Protein AF-A0A1V2LXK8-F1 (afdb_monomer)

pLDDT: mean 84.29, std 15.1, range [33.78, 98.31]

Structure (mmCIF, N/CA/C/O backbone):
data_AF-A0A1V2LXK8-F1
#
_entry.id   AF-A0A1V2LXK8-F1
#
loop_
_atom_site.group_PDB
_atom_site.id
_atom_site.type_symbol
_atom_site.label_atom_id
_atom_site.label_alt_id
_atom_site.label_comp_id
_atom_site.label_asym_id
_atom_site.label_entity_id
_atom_site.label_seq_id
_atom_site.pdbx_PDB_ins_code
_atom_site.Cartn_x
_atom_site.Cartn_y
_atom_site.Cartn_z
_atom_site.occupancy
_atom_site.B_iso_or_equiv
_atom_site.auth_seq_id
_atom_site.auth_comp_id
_atom_site.auth_asym_id
_atom_site.auth_atom_id
_atom_site.pdbx_PDB_model_num
ATOM 1 N N . MET A 1 1 ? -55.892 -42.276 135.816 1.00 33.78 1 MET A N 1
ATOM 2 C CA . MET A 1 1 ? -55.259 -43.609 135.940 1.00 33.78 1 MET A CA 1
ATOM 3 C C . MET A 1 1 ? -56.142 -44.616 135.208 1.00 33.78 1 MET A C 1
ATOM 5 O O . MET A 1 1 ? -57.312 -44.634 135.535 1.00 33.78 1 MET A O 1
ATOM 9 N N . LYS A 1 2 ? -55.588 -45.414 134.275 1.00 36.41 2 LYS A N 1
ATOM 10 C CA . LYS A 1 2 ? -56.058 -46.764 133.861 1.00 36.41 2 LYS A CA 1
ATOM 11 C C . LYS A 1 2 ? -57.510 -46.917 133.323 1.00 36.41 2 LYS A C 1
ATOM 13 O O . LYS A 1 2 ? -58.471 -46.614 134.001 1.00 36.41 2 LYS A O 1
ATOM 18 N N . LEU A 1 3 ? -57.690 -47.341 132.066 1.00 37.69 3 LEU A N 1
ATOM 19 C CA . LEU A 1 3 ? -57.869 -48.735 131.579 1.00 37.69 3 LEU A CA 1
ATOM 20 C C . LEU A 1 3 ? -59.341 -49.125 131.296 1.00 37.69 3 LEU A C 1
ATOM 22 O O . LEU A 1 3 ? -60.118 -49.334 132.215 1.00 37.69 3 LEU A O 1
ATOM 26 N N . LEU A 1 4 ? -59.633 -49.317 130.000 1.00 49.50 4 LEU A N 1
ATOM 27 C CA . LEU A 1 4 ? -60.179 -50.527 129.342 1.00 49.50 4 LEU A CA 1
ATOM 28 C C . LEU A 1 4 ? -61.147 -51.460 130.108 1.00 49.50 4 LEU A C 1
ATOM 30 O O . LEU A 1 4 ? -60.755 -52.023 131.129 1.00 49.50 4 LEU A O 1
ATOM 34 N N . LYS A 1 5 ? -62.247 -51.876 129.433 1.00 42.81 5 LYS A N 1
ATOM 35 C CA . LYS A 1 5 ? -62.458 -53.267 128.919 1.00 42.81 5 LYS A CA 1
ATOM 36 C C . LYS A 1 5 ? -63.850 -53.535 128.273 1.00 42.81 5 LYS A C 1
ATOM 38 O O . LYS A 1 5 ? -64.847 -53.390 128.958 1.00 42.81 5 LYS A O 1
ATOM 43 N N . LYS A 1 6 ? -63.810 -54.115 127.044 1.00 48.28 6 LYS A N 1
ATOM 44 C CA . LYS A 1 6 ? -64.548 -55.302 126.477 1.00 48.28 6 LYS A CA 1
ATOM 45 C C . LYS A 1 6 ? -66.098 -55.228 126.360 1.00 48.28 6 LYS A C 1
ATOM 47 O O . LYS A 1 6 ? -66.720 -54.815 127.316 1.00 48.28 6 LYS A O 1
ATOM 52 N N . LYS A 1 7 ? -66.836 -55.713 125.334 1.00 50.22 7 LYS A N 1
ATOM 53 C CA . LYS A 1 7 ? -66.723 -56.634 124.146 1.00 50.22 7 LYS A CA 1
ATOM 54 C C . LYS A 1 7 ? -68.177 -56.729 123.511 1.00 50.22 7 LYS A C 1
ATOM 56 O O . LYS A 1 7 ? -69.057 -56.159 124.149 1.00 50.22 7 LYS A O 1
ATOM 61 N N . PRO A 1 8 ? -68.561 -57.585 122.514 1.00 55.41 8 PRO A N 1
ATOM 62 C CA . PRO A 1 8 ? -67.962 -58.057 121.230 1.00 55.41 8 PRO A CA 1
ATOM 63 C C . PRO A 1 8 ? -68.966 -58.311 120.026 1.00 55.41 8 PRO A C 1
ATOM 65 O O . PRO A 1 8 ? -70.171 -58.281 120.226 1.00 55.41 8 PRO A O 1
ATOM 68 N N . PHE A 1 9 ? -68.424 -58.752 118.857 1.00 40.88 9 PHE A N 1
ATOM 69 C CA . PHE A 1 9 ? -68.913 -59.829 117.919 1.00 40.88 9 PHE A CA 1
ATOM 70 C C . PHE A 1 9 ? -70.102 -59.554 116.928 1.00 40.88 9 PHE A C 1
ATOM 72 O O . PHE A 1 9 ? -71.074 -58.962 117.358 1.00 40.88 9 PHE A O 1
ATOM 79 N N . LEU A 1 10 ? -70.231 -60.033 115.662 1.00 41.97 10 LEU A N 1
ATOM 80 C CA . LEU A 1 10 ? -69.378 -60.652 114.610 1.00 41.97 10 LEU A CA 1
ATOM 81 C C . LEU A 1 10 ? -70.194 -60.979 113.313 1.00 41.97 10 LEU A C 1
ATOM 83 O O . LEU A 1 10 ? -71.374 -61.280 113.426 1.00 41.97 10 LEU A O 1
ATOM 87 N N . LEU A 1 11 ? -69.504 -61.014 112.152 1.00 37.72 11 LEU A N 1
ATOM 88 C CA . LEU A 1 11 ? -69.601 -61.896 110.948 1.00 37.72 11 LEU A CA 1
ATOM 89 C C . LEU A 1 11 ? -70.930 -62.262 110.233 1.00 37.72 11 LEU A C 1
ATOM 91 O O . LEU A 1 11 ? -71.874 -62.743 110.845 1.00 37.72 11 LEU A O 1
ATOM 95 N N . GLY A 1 12 ? -70.847 -62.337 108.891 1.00 38.25 12 GLY A N 1
ATOM 96 C CA . GLY A 1 12 ? -71.488 -63.411 108.103 1.00 38.25 12 GLY A CA 1
ATOM 97 C C . GLY A 1 12 ? -71.836 -63.070 106.648 1.00 38.25 12 GLY A C 1
ATOM 98 O O . GLY A 1 12 ? -72.397 -62.021 106.395 1.00 38.25 12 GLY A O 1
ATOM 99 N N . ILE A 1 13 ? -71.514 -63.957 105.700 1.00 43.84 13 ILE A N 1
ATOM 100 C CA . ILE A 1 13 ? -71.481 -63.780 104.230 1.00 43.84 13 ILE A CA 1
ATOM 101 C C . ILE A 1 13 ? -72.508 -64.694 103.524 1.00 43.84 13 ILE A C 1
ATOM 103 O O . ILE A 1 13 ? -72.708 -65.817 103.979 1.00 43.84 13 ILE A O 1
ATOM 107 N N . GLY A 1 14 ? -72.997 -64.272 102.342 1.00 37.56 14 GLY A N 1
ATOM 108 C CA . GLY A 1 14 ? -73.314 -65.131 101.170 1.00 37.56 14 GLY A CA 1
ATOM 109 C C . GLY A 1 14 ? -74.808 -65.359 100.872 1.00 37.56 14 GLY A C 1
ATOM 110 O O . GLY A 1 14 ? -75.605 -65.364 101.796 1.00 37.56 14 GLY A O 1
ATOM 111 N N . LEU A 1 15 ? -75.300 -65.613 99.648 1.00 41.06 15 LEU A N 1
ATOM 112 C CA . LEU A 1 15 ? -74.835 -65.628 98.240 1.00 41.06 15 LEU A CA 1
ATOM 113 C C . LEU A 1 15 ? -76.075 -66.063 97.380 1.00 41.06 15 LEU A C 1
ATOM 115 O O . LEU A 1 15 ? -76.984 -66.670 97.938 1.00 41.06 15 LEU A O 1
ATOM 119 N N . VAL A 1 16 ? -76.027 -65.890 96.041 1.00 37.28 16 VAL A N 1
ATOM 120 C CA . VAL A 1 16 ? -76.825 -66.547 94.947 1.00 37.28 16 VAL A CA 1
ATOM 121 C C . VAL A 1 16 ? -78.105 -65.788 94.515 1.00 37.28 16 VAL A C 1
ATOM 123 O O . VAL A 1 16 ? -79.017 -65.659 95.318 1.00 37.28 16 VAL A O 1
ATOM 126 N N . ILE A 1 17 ? -78.248 -65.108 93.357 1.00 46.0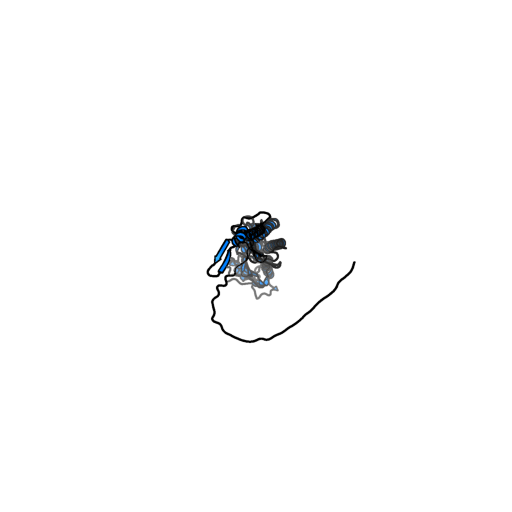6 17 ILE A N 1
ATOM 127 C CA . ILE A 1 17 ? -78.022 -65.310 91.889 1.00 46.06 17 ILE A CA 1
ATOM 128 C C . ILE A 1 17 ? -79.205 -65.971 91.123 1.00 46.06 17 ILE A C 1
ATOM 130 O O . ILE A 1 17 ? -79.563 -67.104 91.418 1.00 46.06 17 ILE A O 1
ATOM 134 N N . ALA A 1 18 ? -79.639 -65.266 90.049 1.00 41.69 18 ALA A N 1
ATOM 135 C CA . ALA A 1 18 ? -80.282 -65.685 88.771 1.00 41.69 18 ALA A CA 1
ATOM 136 C C . ALA A 1 18 ? -81.833 -65.719 88.644 1.00 41.69 18 ALA A C 1
ATOM 138 O O . ALA A 1 18 ? -82.493 -66.167 89.566 1.00 41.69 18 ALA A O 1
ATOM 139 N N . ILE A 1 19 ? -82.520 -65.349 87.535 1.00 45.06 19 ILE A N 1
ATOM 140 C CA . ILE A 1 19 ? -82.207 -64.832 86.170 1.00 45.06 19 ILE A CA 1
ATOM 141 C C . ILE A 1 19 ? -83.557 -64.419 85.477 1.00 45.06 19 ILE A C 1
ATOM 143 O O . ILE A 1 19 ? -84.523 -65.161 85.596 1.00 45.06 19 ILE A O 1
ATOM 147 N N . THR A 1 20 ? -83.585 -63.271 84.761 1.00 38.84 20 THR A N 1
ATOM 148 C CA . THR A 1 20 ? -84.369 -62.851 83.539 1.00 38.84 20 THR A CA 1
ATOM 149 C C . THR A 1 20 ? -85.913 -62.985 83.444 1.00 38.84 20 THR A C 1
ATOM 151 O O . THR A 1 20 ? -86.471 -63.980 83.868 1.00 38.84 20 THR A O 1
ATOM 154 N N . GLY A 1 21 ? -86.685 -62.103 82.780 1.00 39.91 21 GLY A N 1
ATOM 155 C CA . GLY A 1 21 ? -86.363 -60.960 81.914 1.00 39.91 21 GLY A CA 1
ATOM 156 C C . GLY A 1 21 ? -87.597 -60.279 81.263 1.00 39.91 21 GLY A C 1
ATOM 157 O O . GLY A 1 21 ? -88.704 -60.802 81.328 1.00 39.91 21 GLY A O 1
ATOM 158 N N . LEU A 1 22 ? -87.303 -59.133 80.616 1.00 36.16 22 LEU A N 1
ATOM 159 C CA . LEU A 1 22 ? -87.999 -58.385 79.536 1.00 36.16 22 LEU A CA 1
ATOM 160 C C . LEU A 1 22 ? -89.387 -57.778 79.854 1.00 36.16 22 LEU A C 1
ATOM 162 O O . LEU A 1 22 ? -90.375 -58.489 79.939 1.00 36.16 22 LEU A O 1
ATOM 166 N N . GLN A 1 23 ? -89.530 -56.485 80.180 1.00 36.59 23 GLN A N 1
ATOM 167 C CA . GLN A 1 23 ? -89.249 -55.218 79.460 1.00 36.59 23 GLN A CA 1
ATOM 168 C C . GLN A 1 23 ? -90.245 -54.851 78.345 1.00 36.59 23 GLN A C 1
ATOM 170 O O . GLN A 1 23 ? -90.203 -55.393 77.245 1.00 36.59 23 GLN A O 1
ATOM 175 N N . SER A 1 24 ? -91.041 -53.815 78.620 1.00 40.69 24 SER A N 1
ATOM 176 C CA . SER A 1 24 ? -91.508 -52.824 77.646 1.00 40.69 24 SER A CA 1
ATOM 177 C C . SER A 1 24 ? -90.760 -51.501 77.915 1.00 40.69 24 SER A C 1
ATOM 179 O O . SER A 1 24 ? -90.602 -51.129 79.081 1.00 40.69 24 SER A O 1
ATOM 181 N N . PRO A 1 25 ? -90.247 -50.801 76.885 1.00 45.88 25 PRO A N 1
ATOM 182 C CA . PRO A 1 25 ? -89.481 -49.574 77.071 1.00 45.88 25 PRO A CA 1
ATOM 183 C C . PRO A 1 25 ? -90.425 -48.396 77.331 1.00 45.88 25 PRO A C 1
ATOM 185 O O . PRO A 1 25 ? -91.231 -48.028 76.479 1.00 45.88 25 PRO A O 1
ATOM 188 N N . ALA A 1 26 ? -90.301 -47.781 78.504 1.00 42.09 26 ALA A N 1
ATOM 189 C CA . ALA A 1 26 ? -90.721 -46.403 78.695 1.00 42.09 26 ALA A CA 1
ATOM 190 C C . ALA A 1 26 ? -89.562 -45.508 78.243 1.00 42.09 26 ALA A C 1
ATOM 192 O O . ALA A 1 26 ? -88.449 -45.629 78.758 1.00 42.09 26 ALA A O 1
ATOM 193 N N . TYR A 1 27 ? -89.813 -44.623 77.279 1.00 49.28 27 TYR A N 1
ATOM 194 C CA . TYR A 1 27 ? -88.948 -43.473 77.043 1.00 49.28 27 TYR A CA 1
ATOM 195 C C . TYR A 1 27 ? -88.954 -42.637 78.326 1.00 49.28 27 TYR A C 1
ATOM 197 O O . TYR A 1 27 ? -89.964 -42.030 78.673 1.00 49.28 27 TYR A O 1
ATOM 205 N N . ALA A 1 28 ? -87.855 -42.680 79.074 1.00 38.56 28 ALA A N 1
ATOM 206 C CA . ALA A 1 28 ? -87.639 -41.785 80.193 1.00 38.56 28 ALA A CA 1
ATOM 207 C C . ALA A 1 28 ? -87.021 -40.499 79.641 1.00 38.56 28 ALA A C 1
ATOM 209 O O . ALA A 1 28 ? -85.874 -40.514 79.195 1.00 38.56 28 ALA A O 1
ATOM 210 N N . ASP A 1 29 ? -87.771 -39.399 79.685 1.00 47.50 29 ASP A N 1
ATOM 211 C CA . ASP A 1 29 ? -87.178 -38.064 79.705 1.00 47.50 29 ASP A CA 1
ATOM 212 C C . ASP A 1 29 ? -86.224 -38.016 80.902 1.00 47.50 29 ASP A C 1
ATOM 214 O O . ASP A 1 29 ? -86.640 -38.038 82.063 1.00 47.50 29 ASP A O 1
ATOM 218 N N . VAL A 1 30 ? -84.920 -38.022 80.630 1.00 55.69 30 VAL A N 1
ATOM 219 C CA . VAL A 1 30 ? -83.884 -37.986 81.666 1.00 55.69 30 VAL A CA 1
ATOM 220 C C . VAL A 1 30 ? -83.703 -36.535 82.118 1.00 55.69 30 VAL A C 1
ATOM 222 O O . VAL A 1 30 ? -82.660 -35.923 81.908 1.00 55.69 30 VAL A O 1
ATOM 225 N N . 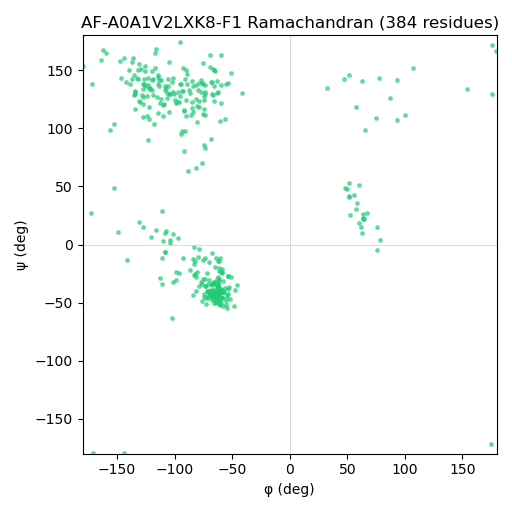ILE A 1 31 ? -84.733 -35.961 82.741 1.00 63.97 31 ILE A N 1
ATOM 226 C CA . ILE A 1 31 ? -84.588 -34.712 83.492 1.00 63.97 31 ILE A CA 1
ATOM 227 C C . ILE A 1 31 ? -83.856 -35.064 84.786 1.00 63.97 31 ILE A C 1
ATOM 229 O O . ILE A 1 31 ? -84.381 -35.773 85.646 1.00 63.97 31 ILE A O 1
ATOM 233 N N . LYS A 1 32 ? -82.616 -34.591 84.919 1.00 73.62 32 LYS A N 1
ATOM 234 C CA . LYS A 1 32 ? -81.855 -34.683 86.167 1.00 73.62 32 LYS A CA 1
ATOM 235 C C . LYS A 1 32 ? -81.973 -33.364 86.910 1.00 73.62 32 LYS A C 1
ATOM 237 O O . LYS A 1 32 ? -81.595 -32.321 86.385 1.00 73.62 32 LYS A O 1
ATOM 242 N N . TYR A 1 33 ? -82.471 -33.426 88.137 1.00 81.06 33 TYR A N 1
ATOM 243 C CA . TYR A 1 33 ? -82.424 -32.295 89.052 1.00 81.06 33 TYR A CA 1
ATOM 244 C C . TYR A 1 33 ? -81.017 -32.169 89.635 1.00 81.06 33 TYR A C 1
ATOM 246 O O . TYR A 1 33 ? -80.365 -33.175 89.925 1.00 81.06 33 TYR A O 1
ATOM 254 N N . VAL A 1 34 ? -80.558 -30.931 89.789 1.00 83.06 34 VAL A N 1
ATOM 255 C CA . VAL A 1 34 ? -79.280 -30.595 90.416 1.00 83.06 34 VAL A CA 1
ATOM 256 C C . VAL A 1 34 ? -79.542 -29.681 91.605 1.00 83.06 34 VAL A C 1
ATOM 258 O O . VAL A 1 34 ? -80.311 -28.727 91.496 1.00 83.06 34 VAL A O 1
ATOM 261 N N . ASP A 1 35 ? -78.900 -29.965 92.736 1.00 86.88 35 ASP A N 1
ATOM 262 C CA . ASP A 1 35 ? -78.881 -29.043 93.870 1.00 86.88 35 ASP A CA 1
ATOM 263 C C . ASP A 1 35 ? -77.926 -27.889 93.545 1.00 86.88 35 ASP A C 1
ATOM 265 O O . ASP A 1 35 ? -76.773 -28.123 93.166 1.00 86.88 35 ASP A O 1
ATOM 269 N N . ALA A 1 36 ? -78.401 -26.650 93.677 1.00 87.94 36 ALA A N 1
ATOM 270 C CA . ALA A 1 36 ? -77.640 -25.440 93.382 1.00 87.94 36 ALA A CA 1
ATOM 271 C C . ALA A 1 36 ? -77.496 -24.571 94.637 1.00 87.94 36 ALA A C 1
ATOM 273 O O . ALA A 1 36 ? -78.479 -24.248 95.304 1.00 87.94 36 ALA A O 1
ATOM 274 N N . TYR A 1 37 ? -76.260 -24.182 94.945 1.00 88.62 37 TYR A N 1
ATOM 275 C CA . TYR A 1 37 ? -75.921 -23.280 96.041 1.00 88.62 37 TYR A CA 1
ATOM 276 C C . TYR A 1 37 ? -75.453 -21.927 95.492 1.00 88.62 37 TYR A C 1
ATOM 278 O O . TYR A 1 37 ? -74.456 -21.861 94.771 1.00 88.62 37 TYR A O 1
ATOM 286 N N . PHE A 1 38 ? -76.167 -20.858 95.848 1.00 90.00 38 PHE A N 1
ATOM 287 C CA . PHE A 1 38 ? -75.858 -19.473 95.479 1.00 90.00 38 PHE A CA 1
ATOM 288 C C . PHE A 1 38 ? -75.191 -18.771 96.668 1.00 90.00 38 PHE A C 1
ATOM 290 O O . PHE A 1 38 ? -75.666 -18.891 97.799 1.00 90.00 38 PHE A O 1
ATOM 297 N N . ASN A 1 39 ? -74.065 -18.089 96.438 1.00 87.75 39 ASN A N 1
ATOM 298 C CA . ASN A 1 39 ? -73.248 -17.504 97.511 1.00 87.75 39 ASN A CA 1
ATOM 299 C C . ASN A 1 39 ? -72.445 -16.272 97.053 1.00 87.75 39 ASN A C 1
ATOM 301 O O . ASN A 1 39 ? -71.236 -16.218 97.278 1.00 87.75 39 ASN A O 1
ATOM 305 N N . ASP A 1 40 ? -73.094 -15.320 96.369 1.00 88.44 40 ASP A N 1
ATOM 306 C CA . ASP A 1 40 ? -72.480 -14.059 95.894 1.00 88.44 40 ASP A CA 1
ATOM 307 C C . ASP A 1 40 ? -71.136 -14.285 95.167 1.00 88.44 40 ASP A C 1
ATOM 309 O O . ASP A 1 40 ? -70.100 -13.681 95.469 1.00 88.44 40 ASP A O 1
ATOM 313 N N . ILE A 1 41 ? -71.131 -15.240 94.232 1.00 91.00 41 ILE A N 1
ATOM 314 C CA . ILE A 1 41 ? -69.925 -15.659 93.516 1.00 91.00 41 ILE A CA 1
ATOM 315 C C . ILE A 1 41 ? -69.558 -14.586 92.488 1.00 91.00 41 ILE A C 1
ATOM 317 O O . ILE A 1 41 ? -70.287 -14.343 91.528 1.00 91.00 41 ILE A O 1
ATOM 321 N N . LYS A 1 42 ? -68.389 -13.965 92.671 1.00 90.62 42 LYS A N 1
ATOM 322 C CA . LYS A 1 42 ? -67.891 -12.872 91.823 1.00 90.62 42 LYS A CA 1
ATOM 323 C C . LYS A 1 42 ? -66.852 -13.357 90.824 1.00 90.62 42 LYS A C 1
ATOM 325 O O . LYS A 1 42 ? -65.991 -14.168 91.155 1.00 90.62 42 LYS A O 1
ATOM 330 N N . ILE A 1 43 ? -66.893 -12.785 89.624 1.00 88.44 43 ILE A N 1
ATOM 331 C CA . ILE A 1 43 ? -65.914 -13.029 88.560 1.00 88.44 43 ILE A CA 1
ATOM 332 C C . ILE A 1 43 ? -65.025 -11.799 88.428 1.00 88.44 43 ILE A C 1
ATOM 334 O O . ILE A 1 43 ? -65.527 -10.678 88.333 1.00 88.44 43 ILE A O 1
ATOM 338 N N . SER A 1 44 ? -63.707 -11.992 88.412 1.00 87.94 44 SER A N 1
ATOM 339 C CA . SER A 1 44 ? -62.746 -10.930 88.124 1.00 87.94 44 SER A CA 1
ATOM 340 C C . SER A 1 44 ? -61.804 -11.331 86.995 1.00 87.94 44 SER A C 1
ATOM 342 O O . SER A 1 44 ? -61.395 -12.483 86.877 1.00 87.94 44 SER A O 1
ATOM 344 N N . VAL A 1 45 ? -61.460 -10.358 86.155 1.00 83.75 45 VAL A N 1
ATOM 345 C CA . VAL A 1 45 ? -60.418 -10.487 85.130 1.00 83.75 45 VAL A CA 1
ATOM 346 C C . VAL A 1 45 ? -59.466 -9.320 85.311 1.00 83.75 45 VAL A C 1
ATOM 348 O O . VAL A 1 45 ? -59.912 -8.175 85.387 1.00 83.75 45 VAL A O 1
ATOM 351 N N . ASN A 1 46 ? -58.167 -9.606 85.428 1.00 86.62 46 ASN A N 1
ATOM 352 C CA . ASN A 1 46 ? -57.125 -8.604 85.679 1.00 86.62 46 ASN A CA 1
ATOM 353 C C . ASN A 1 46 ? -57.465 -7.674 86.861 1.00 86.62 46 ASN A C 1
ATOM 355 O O . ASN A 1 46 ? -57.384 -6.453 86.754 1.00 86.62 46 ASN A O 1
ATOM 359 N N . ASN A 1 47 ? -57.887 -8.262 87.987 1.00 88.12 47 ASN A N 1
ATOM 360 C CA . ASN A 1 47 ? -58.277 -7.565 89.223 1.00 88.12 47 ASN A CA 1
ATOM 361 C C . ASN A 1 47 ? -59.484 -6.615 89.105 1.00 88.12 47 ASN A C 1
ATOM 363 O O . ASN A 1 47 ? -59.732 -5.826 90.015 1.00 88.12 47 ASN A O 1
ATOM 367 N N . GLN A 1 48 ? -60.272 -6.707 88.032 1.00 85.94 48 GLN A N 1
ATOM 368 C CA . GLN A 1 48 ? -61.522 -5.964 87.884 1.00 85.94 48 GLN A CA 1
ATOM 369 C C . GLN A 1 48 ? -62.718 -6.909 87.929 1.00 85.94 48 GLN A C 1
ATOM 371 O O . GLN A 1 48 ? -62.794 -7.854 87.141 1.00 85.94 48 GLN A O 1
ATOM 376 N N . PHE A 1 49 ? -63.663 -6.641 88.830 1.00 89.06 49 PHE A N 1
ATOM 377 C CA . PHE A 1 49 ? -64.916 -7.388 88.904 1.00 89.06 49 PHE A CA 1
ATOM 378 C C . PHE A 1 49 ? -65.763 -7.156 87.651 1.00 89.06 49 PHE A C 1
ATOM 380 O O . PHE A 1 49 ? -65.888 -6.027 87.172 1.00 89.06 49 PHE A O 1
ATOM 387 N N . LYS A 1 50 ? -66.335 -8.235 87.117 1.00 88.69 50 LYS A N 1
ATOM 388 C CA . LYS A 1 50 ? -67.204 -8.216 85.940 1.00 88.69 50 LYS A CA 1
ATOM 389 C C . LYS A 1 50 ? -68.642 -8.478 86.365 1.00 88.69 50 LYS A C 1
ATOM 391 O O . LYS A 1 50 ? -68.901 -9.345 87.195 1.00 88.69 50 LYS A O 1
ATOM 396 N N . SER A 1 51 ? -69.562 -7.706 85.794 1.00 86.31 51 SER A N 1
ATOM 397 C CA . SER A 1 51 ? -70.990 -7.971 85.941 1.00 86.31 51 SER A CA 1
ATOM 398 C C . SER A 1 51 ? -71.354 -9.186 85.098 1.00 86.31 51 SER A C 1
ATOM 400 O O . SER A 1 51 ? -70.912 -9.297 83.957 1.00 86.31 51 SER A O 1
ATOM 402 N N . VAL A 1 52 ? -72.171 -10.066 85.660 1.00 87.00 52 VAL A N 1
ATOM 403 C CA . VAL A 1 52 ? -72.699 -11.266 85.004 1.00 87.00 52 VAL A CA 1
ATOM 404 C C . VAL A 1 52 ? -74.207 -11.122 84.847 1.00 87.00 52 VAL A C 1
ATOM 406 O O . VAL A 1 52 ? -74.853 -10.476 85.674 1.00 87.00 52 VAL A O 1
ATOM 409 N N . SER A 1 53 ? -74.762 -11.662 83.766 1.00 86.38 53 SER A N 1
ATOM 410 C CA . SER A 1 53 ? -76.201 -11.613 83.491 1.00 86.38 53 SER A CA 1
ATOM 411 C C . SER A 1 53 ? -76.976 -12.702 84.234 1.00 86.38 53 SER A C 1
ATOM 413 O O . SER A 1 53 ? -78.151 -12.505 84.543 1.00 86.38 53 SER A O 1
ATOM 415 N N . ALA A 1 54 ? -76.316 -13.815 84.568 1.00 86.88 54 ALA A N 1
ATOM 416 C CA . ALA A 1 54 ? -76.854 -14.867 85.421 1.00 86.88 54 ALA A CA 1
ATOM 417 C C . ALA A 1 54 ? -75.949 -15.093 86.640 1.00 86.88 54 ALA A C 1
ATOM 419 O O . ALA A 1 54 ? -74.727 -15.173 86.512 1.00 86.88 54 ALA A O 1
ATOM 420 N N . GLU A 1 55 ? -76.550 -15.212 87.828 1.00 88.44 55 GLU A N 1
ATOM 421 C CA . GLU A 1 55 ? -75.802 -15.465 89.063 1.00 88.44 55 GLU A CA 1
ATOM 422 C C . GLU A 1 55 ? -75.146 -16.862 89.018 1.00 88.44 55 GLU A C 1
ATOM 424 O O . GLU A 1 55 ? -75.853 -17.858 88.825 1.00 88.44 55 GLU A O 1
ATOM 429 N N . PRO A 1 56 ? -73.812 -16.972 89.186 1.00 92.31 56 PRO A N 1
ATOM 430 C CA . PRO A 1 56 ? -73.141 -18.260 89.248 1.00 92.31 56 PRO A CA 1
ATOM 431 C C . PRO A 1 56 ? -73.567 -19.057 90.481 1.00 92.31 56 PRO A C 1
ATOM 433 O O . PRO A 1 56 ? -73.818 -18.498 91.549 1.00 92.31 56 PRO A O 1
ATOM 436 N N . PHE A 1 57 ? -73.568 -20.381 90.360 1.00 93.12 57 PHE A N 1
ATOM 437 C CA . PHE A 1 57 ? -73.943 -21.284 91.449 1.00 93.12 57 PHE A CA 1
ATOM 438 C C . PHE A 1 57 ? -72.980 -22.461 91.556 1.00 93.12 57 PHE A C 1
ATOM 440 O O . PHE A 1 57 ? -72.279 -22.798 90.606 1.00 93.12 57 PHE A O 1
ATOM 447 N N . ILE A 1 58 ? -72.953 -23.115 92.713 1.00 89.81 58 ILE A N 1
ATOM 448 C CA . ILE A 1 58 ? -72.158 -24.322 92.946 1.00 89.81 58 ILE A CA 1
ATOM 449 C C . ILE A 1 58 ? -73.080 -25.538 92.966 1.00 89.81 58 ILE A C 1
ATOM 451 O O . ILE A 1 58 ? -74.064 -25.561 93.702 1.00 89.81 58 ILE A O 1
ATOM 455 N N . SER A 1 59 ? -72.733 -26.569 92.199 1.00 90.94 59 SER A N 1
ATOM 456 C CA . SER A 1 59 ? -73.375 -27.884 92.260 1.00 90.94 59 SER A CA 1
ATOM 457 C C . SER A 1 59 ? -72.313 -28.980 92.266 1.00 90.94 59 SER A C 1
ATOM 459 O O . SER A 1 59 ? -71.361 -28.936 91.486 1.00 90.94 59 SER A O 1
ATOM 461 N N . GLY A 1 60 ? -72.413 -29.936 93.195 1.00 83.19 60 GLY A N 1
ATOM 462 C CA . GLY A 1 60 ? -71.435 -31.027 93.320 1.00 83.19 60 GLY A CA 1
ATOM 463 C C . GLY A 1 60 ? -69.986 -30.559 93.535 1.00 83.19 60 GLY A C 1
ATOM 464 O O . GLY A 1 60 ? -69.058 -31.208 93.065 1.00 83.19 60 GLY A O 1
ATOM 465 N N . GLY A 1 61 ? -69.785 -29.407 94.189 1.00 84.69 61 GLY A N 1
ATOM 466 C CA . GLY A 1 61 ? -68.461 -28.807 94.404 1.00 84.69 61 GLY A CA 1
ATOM 467 C C . GLY A 1 61 ? -67.873 -28.076 93.190 1.00 84.69 61 GLY A C 1
ATOM 468 O O . GLY A 1 61 ? -66.747 -27.595 93.269 1.00 84.69 61 GLY A O 1
ATOM 469 N N . THR A 1 62 ? -68.619 -27.964 92.088 1.00 86.44 62 THR A N 1
ATOM 470 C CA . THR A 1 62 ? -68.204 -27.241 90.877 1.00 86.44 62 THR A CA 1
ATOM 471 C C . THR A 1 62 ? -68.993 -25.945 90.743 1.00 86.44 62 THR A C 1
ATOM 473 O O . THR A 1 62 ? -70.216 -25.961 90.871 1.00 86.44 62 THR A O 1
ATOM 476 N N . THR A 1 63 ? -68.309 -24.834 90.471 1.00 88.50 63 THR A N 1
ATOM 477 C CA . THR A 1 63 ? -68.945 -23.549 90.150 1.00 88.50 63 THR A CA 1
ATOM 478 C C . THR A 1 63 ? -69.354 -23.522 88.683 1.00 88.50 63 THR A C 1
ATOM 480 O O . THR A 1 63 ? -68.518 -23.703 87.800 1.00 88.50 63 THR A O 1
ATOM 483 N N . TYR A 1 64 ? -70.625 -23.244 88.426 1.00 88.44 64 TYR A N 1
ATOM 484 C CA . TYR A 1 64 ? -71.196 -23.077 87.100 1.00 88.44 64 TYR A CA 1
ATOM 485 C C . TYR A 1 64 ? -71.420 -21.597 86.832 1.00 88.44 64 TYR A C 1
ATOM 487 O O . TYR A 1 64 ? -72.030 -20.887 87.630 1.00 88.44 64 TYR A O 1
ATOM 495 N N . VAL A 1 65 ? -70.924 -21.149 85.685 1.00 89.81 65 VAL A N 1
ATOM 496 C CA . VAL A 1 65 ? -71.079 -19.785 85.186 1.00 89.81 65 VAL A CA 1
ATOM 497 C C . VAL A 1 65 ? -71.739 -19.860 83.817 1.00 89.81 65 VAL A C 1
ATOM 499 O O . VAL A 1 65 ? -71.441 -20.769 83.038 1.00 89.81 65 VAL A O 1
ATOM 502 N N . ALA A 1 66 ? -72.615 -18.907 83.499 1.00 90.75 66 ALA A N 1
ATOM 503 C CA . ALA A 1 66 ? -73.167 -18.805 82.159 1.00 90.75 66 ALA A CA 1
ATOM 504 C C . ALA A 1 66 ? -72.041 -18.600 81.135 1.00 90.75 66 ALA A C 1
ATOM 506 O O . ALA A 1 66 ? -71.286 -17.629 81.195 1.00 90.75 66 ALA A O 1
ATOM 507 N N . VAL A 1 67 ? -71.954 -19.512 80.163 1.00 88.12 67 VAL A N 1
ATOM 508 C CA . VAL A 1 67 ? -70.940 -19.470 79.098 1.00 88.12 67 VAL A CA 1
ATOM 509 C C . VAL A 1 67 ? -70.934 -18.123 78.373 1.00 88.12 67 VAL A C 1
ATOM 511 O O . VAL A 1 67 ? -69.863 -17.585 78.127 1.00 88.12 67 VAL A O 1
ATOM 514 N N . ARG A 1 68 ? -72.116 -17.531 78.152 1.00 89.31 68 ARG A N 1
ATOM 515 C CA . ARG A 1 68 ? -72.292 -16.213 77.527 1.00 89.31 68 ARG A CA 1
ATOM 516 C C . ARG A 1 68 ? -71.609 -15.086 78.305 1.00 89.31 68 ARG A C 1
ATOM 518 O O . ARG A 1 68 ? -71.045 -14.184 77.698 1.00 89.31 68 ARG A O 1
ATOM 525 N N . ASP A 1 69 ? -71.647 -15.128 79.637 1.00 88.75 69 ASP A N 1
ATOM 526 C CA . ASP A 1 69 ? -70.996 -14.107 80.461 1.00 88.75 69 ASP A CA 1
ATOM 527 C C . ASP A 1 69 ? -69.472 -14.216 80.342 1.00 88.75 69 ASP A C 1
ATOM 529 O O . ASP A 1 69 ? -68.791 -13.207 80.170 1.00 88.75 69 ASP A O 1
ATOM 533 N N . ILE A 1 70 ? -68.937 -15.441 80.352 1.00 88.25 70 ILE A N 1
ATOM 534 C CA . ILE A 1 70 ? -67.500 -15.685 80.179 1.00 88.25 70 ILE A CA 1
ATOM 535 C C . ILE A 1 70 ? -67.030 -15.254 78.788 1.00 88.25 70 ILE A C 1
ATOM 537 O O . ILE A 1 70 ? -66.047 -14.530 78.673 1.00 88.25 70 ILE A O 1
ATOM 541 N N . THR A 1 71 ? -67.726 -15.651 77.728 1.00 86.62 71 THR A N 1
ATOM 542 C CA . THR A 1 71 ? -67.337 -15.328 76.347 1.00 86.62 71 THR A CA 1
ATOM 543 C C . THR A 1 71 ? -67.422 -13.833 76.057 1.00 86.62 71 THR A C 1
ATOM 545 O O . THR A 1 71 ? -66.493 -13.289 75.462 1.00 86.62 71 THR A O 1
ATOM 548 N N . ASN A 1 72 ? -68.455 -13.147 76.562 1.00 84.00 72 ASN A N 1
ATOM 549 C CA . ASN A 1 72 ? -68.600 -11.697 76.424 1.00 84.00 72 ASN A CA 1
ATOM 550 C C . ASN A 1 72 ? -67.451 -10.941 77.100 1.00 84.00 72 ASN A C 1
ATOM 552 O O . ASN A 1 72 ? -66.963 -9.952 76.555 1.00 84.00 72 ASN A O 1
ATOM 556 N N . ILE A 1 73 ? -66.981 -11.411 78.265 1.00 85.25 73 ILE A N 1
ATOM 557 C CA . ILE A 1 73 ? -65.816 -10.824 78.948 1.00 85.25 73 ILE A CA 1
ATOM 558 C C . ILE A 1 73 ? -64.571 -10.845 78.047 1.00 85.25 73 ILE A C 1
ATOM 560 O O . ILE A 1 73 ? -63.747 -9.933 78.132 1.00 85.25 73 ILE A O 1
ATOM 564 N N . PHE A 1 74 ? -64.451 -11.846 77.173 1.00 82.69 74 PHE A N 1
ATOM 565 C CA . PHE A 1 74 ? -63.332 -12.007 76.245 1.00 82.69 74 PHE A CA 1
ATOM 566 C C . PHE A 1 74 ? -63.646 -11.567 74.801 1.00 82.69 74 PHE A C 1
ATOM 568 O O . PHE A 1 74 ? -62.829 -11.784 73.911 1.00 82.69 74 PHE A O 1
ATOM 575 N N . GLY A 1 75 ? -64.792 -10.918 74.562 1.00 81.56 75 GLY A N 1
ATOM 576 C CA . GLY A 1 75 ? -65.164 -10.366 73.253 1.00 81.56 75 GLY A CA 1
ATOM 577 C C . GLY A 1 75 ? -65.633 -11.390 72.213 1.00 81.56 75 GLY A C 1
ATOM 578 O O . GLY A 1 75 ? -65.688 -11.055 71.033 1.00 81.56 75 GLY A O 1
ATOM 579 N N . PHE A 1 76 ? -65.958 -12.616 72.632 1.00 85.12 76 PHE A N 1
ATOM 580 C CA . PHE A 1 76 ? -66.545 -13.654 71.780 1.00 85.12 76 PHE A CA 1
ATOM 581 C C . PHE A 1 76 ? -68.074 -13.565 71.782 1.00 85.12 76 PHE A C 1
ATOM 583 O O . PHE A 1 76 ? -68.669 -13.272 72.821 1.00 85.12 76 PHE A O 1
ATOM 590 N N . ASP A 1 77 ? -68.702 -13.900 70.654 1.00 85.25 77 ASP A N 1
ATOM 591 C CA . ASP A 1 77 ? -70.159 -14.052 70.562 1.00 85.25 77 ASP A CA 1
ATOM 592 C C . ASP A 1 77 ? -70.579 -15.512 70.812 1.00 85.25 77 ASP A C 1
ATOM 594 O O . ASP A 1 77 ? -69.796 -16.437 70.574 1.00 85.25 77 ASP A O 1
ATOM 598 N N . VAL A 1 78 ? -71.800 -15.730 71.316 1.00 86.62 78 VAL A N 1
ATOM 599 C CA . VAL A 1 78 ? -72.331 -17.068 71.635 1.00 86.62 78 VAL A CA 1
ATOM 600 C C . VAL A 1 78 ? -73.719 -17.287 71.066 1.00 86.62 78 VAL A C 1
ATOM 602 O O . VAL A 1 78 ? -74.682 -16.616 71.448 1.00 86.62 78 VAL A O 1
ATOM 605 N N . ASN A 1 79 ? -73.838 -18.344 70.268 1.00 89.19 79 ASN A N 1
ATOM 606 C CA . ASN A 1 79 ? -75.091 -18.809 69.694 1.00 89.19 79 ASN A CA 1
ATOM 607 C C . ASN A 1 79 ? -75.484 -20.192 70.249 1.00 89.19 79 ASN A C 1
ATOM 609 O O . ASN A 1 79 ? -74.631 -21.037 70.519 1.00 89.19 79 ASN A O 1
ATOM 613 N N . TRP A 1 80 ? -76.786 -20.423 70.444 1.00 89.12 80 TRP A N 1
ATOM 614 C CA . TRP A 1 80 ? -77.321 -21.739 70.811 1.00 89.12 80 TRP A CA 1
ATOM 615 C C . TRP A 1 80 ? -77.994 -22.365 69.595 1.00 89.12 80 TRP A C 1
ATOM 617 O O . TRP A 1 80 ? -79.032 -21.885 69.136 1.00 89.12 80 TRP A O 1
ATOM 627 N N . ASN A 1 81 ? -77.424 -23.462 69.108 1.00 86.94 81 ASN A N 1
ATOM 628 C CA . ASN A 1 81 ? -77.978 -24.256 68.026 1.00 86.94 81 ASN A CA 1
ATOM 629 C C . ASN A 1 81 ? -78.873 -25.356 68.617 1.00 86.94 81 ASN A C 1
ATOM 631 O O . ASN A 1 81 ? -78.401 -26.401 69.069 1.00 86.94 81 ASN A O 1
ATOM 635 N N . SER A 1 82 ? -80.185 -25.109 68.633 1.00 85.62 82 SER A N 1
ATOM 636 C CA . SER A 1 82 ? -81.171 -26.024 69.222 1.00 85.62 82 SER A CA 1
ATOM 637 C C . SER A 1 82 ? -81.398 -27.299 68.408 1.00 85.62 82 SER A C 1
ATOM 639 O O . SER A 1 82 ? -81.808 -28.304 68.984 1.00 85.62 82 SER A O 1
ATOM 641 N N . SER A 1 83 ? -81.128 -27.288 67.098 1.00 86.56 83 SER A N 1
ATOM 642 C CA . SER A 1 83 ? -81.228 -28.486 66.254 1.00 86.56 83 SER A CA 1
ATOM 643 C C . SER A 1 83 ? -80.156 -29.521 66.580 1.00 86.56 83 SER A C 1
ATOM 645 O O . SER A 1 83 ? -80.427 -30.717 66.508 1.00 86.56 83 SER A O 1
ATOM 647 N N . GLU A 1 84 ? -78.962 -29.072 66.969 1.00 88.06 84 GLU A N 1
ATOM 648 C CA . GLU A 1 84 ? -77.818 -29.950 67.242 1.00 88.06 84 GLU A CA 1
ATOM 649 C C . GLU A 1 84 ? -77.480 -30.055 68.736 1.00 88.06 84 GLU A C 1
ATOM 651 O O . GLU A 1 84 ? -76.660 -30.880 69.131 1.00 88.06 84 GLU A O 1
ATOM 656 N N . ASN A 1 85 ? -78.147 -29.266 69.585 1.00 84.25 85 ASN A N 1
ATOM 657 C CA . ASN A 1 85 ? -77.819 -29.088 71.001 1.00 84.25 85 ASN A CA 1
ATOM 658 C C . ASN A 1 85 ? -76.366 -28.622 71.216 1.00 84.25 85 ASN A C 1
ATOM 660 O O . ASN A 1 85 ? -75.669 -29.111 72.108 1.00 84.25 85 ASN A O 1
ATOM 664 N N . VAL A 1 86 ? -75.912 -27.672 70.391 1.00 84.88 86 VAL A N 1
ATOM 665 C CA . VAL A 1 86 ? -74.533 -27.160 70.384 1.00 84.88 86 VAL A CA 1
ATOM 666 C C . VAL A 1 86 ? -74.495 -25.699 70.830 1.00 84.88 86 VAL A C 1
ATOM 668 O O . VAL A 1 86 ? -75.297 -24.872 70.399 1.00 84.88 86 VAL A O 1
ATOM 671 N N . VAL A 1 87 ? -73.527 -25.371 71.690 1.00 87.31 87 VAL A N 1
ATOM 672 C CA . VAL A 1 87 ? -73.138 -23.986 71.984 1.00 87.31 87 VAL A CA 1
ATOM 673 C C . VAL A 1 87 ? -72.013 -23.598 71.028 1.00 87.31 87 VAL A C 1
ATOM 675 O O . VAL A 1 87 ? -70.923 -24.163 71.095 1.00 87.31 87 VAL A O 1
ATOM 678 N N . GLU A 1 88 ? -72.269 -22.631 70.155 1.00 86.56 88 GLU A N 1
ATOM 679 C CA . GLU A 1 88 ? -71.295 -22.097 69.203 1.00 86.56 88 GLU A CA 1
ATOM 680 C C . GLU A 1 88 ? -70.642 -20.842 69.796 1.00 86.56 88 GLU A C 1
ATOM 682 O O . GLU A 1 88 ? -71.342 -19.923 70.224 1.00 86.56 88 GLU A O 1
ATOM 687 N N . ILE A 1 89 ? -69.307 -20.800 69.828 1.00 86.12 89 ILE A N 1
ATOM 688 C CA . ILE A 1 89 ? -68.523 -19.650 70.302 1.00 86.12 89 ILE A CA 1
ATOM 689 C C . ILE A 1 89 ? -67.779 -19.057 69.104 1.00 86.12 89 ILE A C 1
ATOM 691 O O . ILE A 1 89 ? -66.991 -19.751 68.462 1.00 86.12 89 ILE A O 1
ATOM 695 N N . ILE A 1 90 ? -68.013 -17.778 68.810 1.00 84.94 90 ILE A N 1
ATOM 696 C CA . ILE A 1 90 ? -67.488 -17.088 67.626 1.00 84.94 90 ILE A CA 1
ATOM 697 C C . ILE A 1 90 ? -66.424 -16.078 68.058 1.00 84.94 90 ILE A C 1
ATOM 699 O O . ILE A 1 90 ? -66.694 -15.161 68.835 1.00 84.94 90 ILE A O 1
ATOM 703 N N . ALA A 1 91 ? -65.204 -16.247 67.548 1.00 78.19 91 ALA A N 1
ATOM 704 C CA . ALA A 1 91 ? -64.086 -15.348 67.819 1.00 78.19 91 ALA A CA 1
ATOM 705 C C . ALA A 1 91 ? -64.176 -14.037 67.032 1.00 78.19 91 ALA A C 1
ATOM 707 O O . ALA A 1 91 ? -64.485 -14.075 65.838 1.00 78.19 91 ALA A O 1
ATOM 708 N N . PRO A 1 92 ? -63.852 -12.882 67.649 1.00 69.69 92 PRO A N 1
ATOM 709 C CA . PRO A 1 92 ? -63.649 -11.659 66.893 1.00 69.69 92 PRO A CA 1
ATOM 710 C C . PRO A 1 92 ? -62.456 -11.863 65.950 1.00 69.69 92 PRO A C 1
ATOM 712 O O . PRO A 1 92 ? -61.401 -12.358 66.349 1.00 69.69 92 PRO A O 1
ATOM 715 N N . ASN A 1 93 ? -62.640 -11.516 64.678 1.00 61.00 93 ASN A N 1
ATOM 716 C CA . ASN A 1 93 ? -61.668 -11.760 63.616 1.00 61.00 93 ASN A CA 1
ATOM 717 C C . ASN A 1 93 ? -60.481 -10.784 63.749 1.00 61.00 93 ASN A C 1
ATOM 719 O O . ASN A 1 93 ? -60.465 -9.716 63.142 1.00 61.00 93 ASN A O 1
ATOM 723 N N . VAL A 1 94 ? -59.517 -11.117 64.609 1.00 58.31 94 VAL A N 1
ATOM 724 C CA . VAL A 1 94 ? -58.312 -10.317 64.870 1.00 58.31 94 VAL A CA 1
ATOM 725 C C . VAL A 1 94 ? -57.095 -11.194 64.600 1.00 58.31 94 VAL A C 1
ATOM 727 O O . VAL A 1 94 ? -56.631 -11.898 65.494 1.00 58.31 94 VAL A O 1
ATOM 730 N N . GLY A 1 95 ? -56.586 -11.207 63.363 1.00 55.81 95 GLY A N 1
ATOM 731 C CA . GLY A 1 95 ? -55.496 -12.141 63.075 1.00 55.81 95 GLY A CA 1
ATOM 732 C C . GLY A 1 95 ? -54.766 -12.100 61.740 1.00 55.81 95 GLY A C 1
ATOM 733 O O . GLY A 1 95 ? -54.246 -13.147 61.396 1.00 55.81 95 GLY A O 1
ATOM 734 N N . ASN A 1 96 ? -54.668 -10.979 61.006 1.00 53.75 96 ASN A N 1
ATOM 735 C CA . ASN A 1 96 ? -53.783 -10.923 59.817 1.00 53.75 96 ASN A CA 1
ATOM 736 C C . ASN A 1 96 ? -53.017 -9.601 59.592 1.00 53.75 96 ASN A C 1
ATOM 738 O O . ASN A 1 96 ? -52.077 -9.577 58.805 1.00 53.75 96 ASN A O 1
ATOM 742 N N . THR A 1 97 ? -53.352 -8.495 60.262 1.00 55.47 97 THR A N 1
ATOM 743 C CA . THR A 1 97 ? -52.785 -7.178 59.904 1.00 55.47 97 THR A CA 1
ATOM 744 C C . THR A 1 97 ? -51.307 -7.015 60.297 1.00 55.47 97 THR A C 1
ATOM 746 O O . THR A 1 97 ? -50.523 -6.463 59.535 1.00 55.47 97 THR A O 1
ATOM 749 N N . SER A 1 98 ? -50.875 -7.577 61.431 1.00 62.28 98 SER A N 1
ATOM 750 C CA . SER A 1 98 ? -49.518 -7.365 61.974 1.00 62.28 98 SER A CA 1
ATOM 751 C C . SER A 1 98 ? -48.419 -8.253 61.368 1.00 62.28 98 SER A C 1
ATOM 753 O O . SER A 1 98 ? -47.226 -8.015 61.583 1.00 62.28 98 SER A O 1
ATOM 755 N N . SER A 1 99 ? -48.780 -9.316 60.644 1.00 66.25 99 SER A N 1
ATOM 756 C CA . SER A 1 99 ? -47.837 -10.109 59.841 1.00 66.25 99 SER A CA 1
ATOM 757 C C . SER A 1 99 ? -47.613 -9.467 58.475 1.00 66.25 99 SER A C 1
ATOM 759 O O . SER A 1 99 ? -46.464 -9.320 58.069 1.00 66.25 99 SER A O 1
ATOM 761 N N . LEU A 1 100 ? -48.689 -8.998 57.835 1.00 65.38 100 LEU A N 1
ATOM 762 C CA . LEU A 1 100 ? -48.644 -8.293 56.551 1.00 65.38 100 LEU A CA 1
ATOM 763 C C . LEU A 1 100 ? -47.849 -6.982 56.640 1.00 65.38 100 LEU A C 1
ATOM 765 O O . LEU A 1 100 ? -47.030 -6.702 55.774 1.00 65.38 100 LEU A O 1
ATOM 769 N N . GLU A 1 101 ? -48.012 -6.202 57.712 1.00 75.50 101 GLU A N 1
ATOM 770 C CA . GLU A 1 101 ? -47.247 -4.959 57.915 1.00 75.50 101 GLU A CA 1
ATOM 771 C C . GLU A 1 101 ? -45.733 -5.201 58.042 1.00 75.50 101 GLU A C 1
ATOM 773 O O . GLU A 1 101 ? -44.929 -4.420 57.532 1.00 75.50 101 GLU A O 1
ATOM 778 N N . ARG A 1 102 ? -45.327 -6.308 58.680 1.00 73.81 102 ARG A N 1
ATOM 779 C CA . ARG A 1 102 ? -43.910 -6.696 58.772 1.00 73.81 102 ARG A CA 1
ATOM 780 C C . ARG A 1 102 ? -43.357 -7.151 57.427 1.00 73.81 102 ARG A C 1
ATOM 782 O O . ARG A 1 102 ? -42.228 -6.802 57.096 1.00 73.81 102 ARG A O 1
ATOM 789 N N . GLU A 1 103 ? -44.145 -7.895 56.660 1.00 83.50 103 GLU A N 1
ATOM 790 C CA . GLU A 1 103 ? -43.768 -8.350 55.321 1.00 83.50 103 GLU A CA 1
ATOM 791 C C . GLU A 1 103 ? -43.621 -7.175 54.344 1.00 83.50 103 GLU A C 1
ATOM 793 O O . GLU A 1 103 ? -42.612 -7.083 53.648 1.00 83.50 103 GLU A O 1
ATOM 798 N N . ILE A 1 104 ? -44.544 -6.207 54.374 1.00 83.25 104 ILE A N 1
ATOM 799 C CA . ILE A 1 104 ? -44.462 -4.975 53.572 1.00 83.25 104 ILE A CA 1
ATOM 800 C C . ILE A 1 104 ? -43.195 -4.182 53.914 1.00 83.25 104 ILE A C 1
ATOM 802 O O . ILE A 1 104 ? -42.477 -3.763 53.007 1.00 83.25 104 ILE A O 1
ATOM 806 N N . ALA A 1 105 ? -42.875 -4.013 55.200 1.00 82.19 105 ALA A N 1
ATOM 807 C CA . ALA A 1 105 ? -41.668 -3.298 55.615 1.00 82.19 105 ALA A CA 1
ATOM 808 C C . ALA A 1 105 ? -40.376 -4.012 55.168 1.00 82.19 105 ALA A C 1
ATOM 810 O O . ALA A 1 105 ? -39.412 -3.362 54.758 1.00 82.19 105 ALA A O 1
ATOM 811 N N . MET A 1 106 ? -40.353 -5.349 55.210 1.00 82.19 106 MET A N 1
ATOM 812 C CA . MET A 1 106 ? -39.217 -6.139 54.722 1.00 82.19 106 MET A CA 1
ATOM 813 C C . MET A 1 106 ? -39.056 -6.028 53.205 1.00 82.19 106 MET A C 1
ATOM 815 O O . MET A 1 106 ? -37.944 -5.785 52.736 1.00 82.19 106 MET A O 1
ATOM 819 N N . LEU A 1 107 ? -40.151 -6.147 52.449 1.00 90.44 107 LEU A N 1
ATOM 820 C CA . LEU A 1 107 ? -40.142 -6.013 50.992 1.00 90.44 107 LEU A CA 1
ATOM 821 C C . LEU A 1 107 ? -39.713 -4.609 50.560 1.00 90.44 107 LEU A C 1
ATOM 823 O O . LEU A 1 107 ? -38.881 -4.480 49.671 1.00 90.44 107 LEU A O 1
ATOM 827 N N . GLN A 1 108 ? -40.195 -3.557 51.224 1.00 87.69 108 GLN A N 1
ATOM 828 C CA . GLN A 1 108 ? -39.773 -2.180 50.945 1.00 87.69 108 GLN A CA 1
ATOM 829 C C . GLN A 1 108 ? -38.273 -1.970 51.185 1.00 87.69 108 GLN A C 1
ATOM 831 O O . GLN A 1 108 ? -37.610 -1.311 50.386 1.00 87.69 108 GLN A O 1
ATOM 836 N N . ASN A 1 109 ? -37.717 -2.557 52.249 1.00 88.44 109 ASN A N 1
ATOM 837 C CA . ASN A 1 109 ? -36.281 -2.485 52.511 1.00 88.44 109 ASN A CA 1
ATOM 838 C C . ASN A 1 109 ? -35.463 -3.260 51.465 1.00 88.44 109 ASN A C 1
ATOM 840 O O . ASN A 1 109 ? -34.429 -2.776 51.014 1.00 88.44 109 ASN A O 1
ATOM 844 N N . GLN A 1 110 ? -35.932 -4.436 51.041 1.00 90.75 110 GLN A N 1
ATOM 845 C CA . GLN A 1 110 ? -35.293 -5.195 49.961 1.00 90.75 110 GLN A CA 1
ATOM 846 C C . GLN A 1 110 ? -35.328 -4.436 48.633 1.00 90.75 110 GLN A C 1
ATOM 848 O O . GLN A 1 110 ? -34.316 -4.389 47.942 1.00 90.75 110 GLN A O 1
ATOM 853 N N . LEU A 1 111 ? -36.457 -3.804 48.305 1.00 89.50 111 LEU A N 1
ATOM 854 C CA . LEU A 1 111 ? -36.630 -3.014 47.086 1.00 89.50 111 LEU A CA 1
ATOM 855 C C . LEU A 1 111 ? -35.712 -1.786 47.097 1.00 89.50 111 LEU A C 1
ATOM 857 O O . LEU A 1 111 ? -35.066 -1.493 46.098 1.00 89.50 111 LEU A O 1
ATOM 861 N N . LYS A 1 112 ? -35.562 -1.131 48.254 1.00 90.38 112 LYS A N 1
ATOM 862 C CA . LYS A 1 112 ? -34.584 -0.055 48.434 1.00 90.38 112 LYS A CA 1
ATOM 863 C C . LYS A 1 112 ? -33.150 -0.542 48.208 1.00 90.38 112 LYS A C 1
ATOM 865 O O . LYS A 1 112 ? -32.432 0.071 47.437 1.00 90.38 112 LYS A O 1
ATOM 870 N N . ILE A 1 113 ? -32.748 -1.655 48.825 1.00 89.44 113 ILE A N 1
ATOM 871 C CA . ILE A 1 113 ? -31.400 -2.223 48.644 1.00 89.44 113 ILE A CA 1
ATOM 872 C C . ILE A 1 113 ? -31.161 -2.625 47.183 1.00 89.44 113 ILE A C 1
ATOM 874 O O . ILE A 1 113 ? -30.068 -2.421 46.666 1.00 89.44 113 ILE A O 1
ATOM 878 N N . ALA A 1 114 ? -32.159 -3.207 46.517 1.00 84.62 114 ALA A N 1
ATOM 879 C CA . ALA A 1 114 ? -32.069 -3.575 45.109 1.00 84.62 114 ALA A CA 1
ATOM 880 C C . ALA A 1 114 ? -31.926 -2.337 44.210 1.00 84.62 114 ALA A C 1
ATOM 882 O O . ALA A 1 114 ? -31.074 -2.336 43.329 1.00 84.62 114 ALA A O 1
ATOM 883 N N . ASN A 1 115 ? -32.685 -1.271 44.479 1.00 81.44 115 ASN A N 1
ATOM 884 C CA . ASN A 1 115 ? -32.565 -0.001 43.763 1.00 81.44 115 ASN A CA 1
ATOM 885 C C . ASN A 1 115 ? -31.224 0.691 44.032 1.00 81.44 115 ASN A C 1
ATOM 887 O O . ASN A 1 115 ? -30.599 1.164 43.094 1.00 81.44 115 ASN A O 1
ATOM 891 N N . ASP A 1 116 ? -30.746 0.707 45.278 1.00 83.75 116 ASP A N 1
ATOM 892 C CA . ASP A 1 116 ? -29.437 1.272 45.627 1.00 83.75 116 ASP A CA 1
ATOM 893 C C . ASP A 1 116 ? -28.303 0.499 44.919 1.00 83.75 116 ASP A C 1
ATOM 895 O O . ASP A 1 116 ? -27.326 1.098 44.479 1.00 83.75 116 ASP A O 1
ATOM 899 N N . LYS A 1 117 ? -28.447 -0.825 44.745 1.00 79.50 117 LYS A N 1
ATOM 900 C CA . LYS A 1 117 ? -27.516 -1.654 43.957 1.00 79.50 117 LYS A CA 1
ATOM 901 C C . LYS A 1 117 ? -27.608 -1.397 42.452 1.00 79.50 117 LYS A C 1
ATOM 903 O O . LYS A 1 117 ? -26.571 -1.367 41.801 1.00 79.50 117 LYS A O 1
ATOM 908 N N . LEU A 1 118 ? -28.814 -1.206 41.913 1.00 74.94 118 LEU A N 1
ATOM 909 C CA . LEU A 1 118 ? -29.021 -0.837 40.508 1.00 74.94 118 LEU A CA 1
ATOM 910 C C . LEU A 1 118 ? -28.400 0.528 40.204 1.00 74.94 118 LEU A C 1
ATOM 912 O O . LEU A 1 118 ? -27.625 0.633 39.267 1.00 74.94 118 LEU A O 1
ATOM 916 N N . LEU A 1 119 ? -28.622 1.528 41.060 1.00 73.94 119 LEU A N 1
ATOM 917 C CA . LEU A 1 119 ? -27.998 2.850 40.940 1.00 73.94 119 LEU A CA 1
ATOM 918 C C . LEU A 1 119 ? -26.466 2.790 41.034 1.00 73.94 119 LEU A C 1
ATOM 920 O O . LEU A 1 119 ? -25.779 3.614 40.440 1.00 73.94 119 LEU A O 1
ATOM 924 N N . GLN A 1 120 ? -25.905 1.831 41.775 1.00 68.31 120 GLN A N 1
ATOM 925 C CA . GLN A 1 120 ? -24.457 1.596 41.789 1.00 68.31 120 GLN A CA 1
ATOM 926 C C . GLN A 1 120 ? -23.946 0.929 40.503 1.00 68.31 120 GLN A C 1
ATOM 928 O O . GLN A 1 120 ? -22.804 1.175 40.139 1.00 68.31 120 GLN A O 1
ATOM 933 N N . HIS A 1 121 ? -24.760 0.115 39.822 1.00 58.06 121 HIS A N 1
ATOM 934 C CA . HIS A 1 121 ? -24.419 -0.491 38.524 1.00 58.06 121 HIS A CA 1
ATOM 935 C C . HIS A 1 121 ? -24.684 0.447 37.333 1.00 58.06 121 HIS A C 1
ATOM 937 O O . HIS A 1 121 ? -24.019 0.332 36.318 1.00 58.06 121 HIS A O 1
ATOM 943 N N . GLU A 1 122 ? -25.609 1.402 37.440 1.00 55.62 122 GLU A N 1
ATOM 944 C CA . GLU A 1 122 ? -25.837 2.426 36.404 1.00 55.62 122 GLU A CA 1
ATOM 945 C C . GLU A 1 122 ? -24.750 3.520 36.388 1.00 55.62 122 GLU A C 1
ATOM 947 O O . GLU A 1 122 ? -24.672 4.288 35.436 1.00 55.62 122 GLU A O 1
ATOM 952 N N . ASN A 1 123 ? -23.904 3.600 37.424 1.00 54.78 123 ASN A N 1
ATOM 953 C CA . ASN A 1 123 ? -22.783 4.550 37.512 1.00 54.78 123 ASN A CA 1
ATOM 954 C C . ASN A 1 123 ? -21.423 3.952 37.097 1.00 54.78 123 ASN A C 1
ATOM 956 O O . ASN A 1 123 ? -20.400 4.619 37.248 1.00 54.78 123 ASN A O 1
ATOM 960 N N . THR A 1 124 ? -21.381 2.715 36.596 1.00 55.56 124 THR A N 1
ATOM 961 C CA . THR A 1 124 ? -20.222 2.205 35.851 1.00 55.56 124 THR A CA 1
ATOM 962 C C . THR A 1 124 ? -20.444 2.525 34.380 1.00 55.56 124 THR A C 1
ATOM 964 O O . THR A 1 124 ? -21.496 2.182 33.842 1.00 55.56 124 THR A O 1
ATOM 967 N N . VAL A 1 125 ? -19.487 3.228 33.771 1.00 57.56 125 VAL A N 1
ATOM 968 C CA . VAL A 1 125 ? -19.418 3.525 32.332 1.00 57.56 125 VAL A CA 1
ATOM 969 C C . VAL A 1 125 ? -19.822 2.267 31.549 1.00 57.56 125 VAL A C 1
ATOM 971 O O . VAL A 1 125 ? -19.388 1.168 31.891 1.00 57.56 125 VAL A O 1
ATOM 974 N N . SER A 1 126 ? -20.738 2.398 30.581 1.00 64.88 126 SER A N 1
ATOM 975 C CA . SER A 1 126 ? -21.103 1.273 29.705 1.00 64.88 126 SER A CA 1
ATOM 976 C C . SER A 1 126 ? -19.817 0.714 29.086 1.00 64.88 126 SER A C 1
ATOM 978 O O . SER A 1 126 ? -18.993 1.537 28.699 1.00 64.88 126 SER A O 1
ATOM 980 N N . PRO A 1 127 ? -19.623 -0.610 28.954 1.00 67.94 127 PRO A N 1
ATOM 981 C CA . PRO A 1 127 ? -18.418 -1.170 28.330 1.00 67.94 127 PRO A CA 1
ATOM 982 C C . PRO A 1 127 ? -18.059 -0.491 26.995 1.00 67.94 127 PRO A C 1
ATOM 984 O O . PRO A 1 127 ? -16.907 -0.150 26.765 1.00 67.94 127 PRO A O 1
ATOM 987 N N . ASP A 1 128 ? -19.072 -0.164 26.187 1.00 77.00 128 ASP A N 1
ATOM 988 C CA . ASP A 1 128 ? -18.927 0.573 24.925 1.00 77.00 128 ASP A CA 1
ATOM 989 C C . ASP A 1 128 ? -18.356 1.997 25.089 1.00 77.00 128 ASP A C 1
ATOM 991 O O . ASP A 1 128 ? -17.679 2.505 24.206 1.00 77.00 128 ASP A O 1
ATOM 995 N N . GLU A 1 129 ? -18.651 2.683 26.195 1.00 82.25 129 GLU A N 1
ATOM 996 C CA . GLU A 1 129 ? -18.122 4.026 26.477 1.00 82.25 129 GLU A CA 1
ATOM 997 C C . GLU A 1 129 ? -16.703 3.963 27.063 1.00 82.25 129 GLU A C 1
ATOM 999 O O . GLU A 1 129 ? -15.918 4.879 26.846 1.00 82.25 129 GLU A O 1
ATOM 1004 N N . GLU A 1 130 ? -16.355 2.878 27.762 1.00 83.44 130 GLU A N 1
ATOM 1005 C CA . GLU A 1 130 ? -14.986 2.631 28.232 1.00 83.44 130 GLU A CA 1
ATOM 1006 C C . GLU A 1 130 ? -14.055 2.340 27.049 1.00 83.44 130 GLU A C 1
ATOM 1008 O O . GLU A 1 130 ? -12.990 2.941 26.954 1.00 83.44 130 GLU A O 1
ATOM 1013 N N . ILE A 1 131 ? -14.495 1.507 26.098 1.00 87.31 131 ILE A N 1
ATOM 1014 C CA . ILE A 1 131 ? -13.741 1.223 24.869 1.00 87.31 131 ILE A CA 1
ATOM 1015 C C . ILE A 1 131 ? -13.542 2.493 24.039 1.00 87.31 131 ILE A C 1
ATOM 1017 O O . ILE A 1 131 ? -12.420 2.784 23.639 1.00 87.31 131 ILE A O 1
ATOM 1021 N N . LYS A 1 132 ? -14.597 3.289 23.819 1.00 90.56 132 LYS A N 1
ATOM 1022 C CA . LYS A 1 132 ? -14.474 4.553 23.073 1.00 90.56 132 LYS A CA 1
ATOM 1023 C C . LYS A 1 132 ? -13.477 5.514 23.701 1.00 90.56 132 LYS A C 1
ATOM 1025 O O . LYS A 1 132 ? -12.753 6.178 22.970 1.00 90.56 132 LYS A O 1
ATOM 1030 N N . GLU A 1 133 ? -13.459 5.618 25.027 1.00 90.25 133 GLU A N 1
ATOM 1031 C CA . GLU A 1 133 ? -12.518 6.510 25.701 1.00 90.25 133 GLU A CA 1
ATOM 1032 C C . GLU A 1 133 ? -11.077 6.009 25.559 1.00 90.25 133 GLU A C 1
ATOM 1034 O O . GLU A 1 133 ? -10.197 6.818 25.286 1.00 90.25 133 GLU A O 1
ATOM 1039 N N . ILE A 1 134 ? -10.849 4.692 25.647 1.00 91.56 134 ILE A N 1
ATOM 1040 C CA . ILE A 1 134 ? -9.535 4.085 25.384 1.00 91.56 134 ILE A CA 1
ATOM 1041 C C . ILE A 1 134 ? -9.079 4.389 23.952 1.00 91.56 134 ILE A C 1
ATOM 1043 O O . ILE A 1 134 ? -7.974 4.884 23.765 1.00 91.56 134 ILE A O 1
ATOM 1047 N N . LEU A 1 135 ? -9.926 4.140 22.946 1.00 94.50 135 LEU A N 1
ATOM 1048 C CA . LEU A 1 135 ? -9.573 4.395 21.544 1.00 94.50 135 LEU A CA 1
ATOM 1049 C C . LEU A 1 135 ? -9.291 5.883 21.293 1.00 94.50 135 LEU A C 1
ATOM 1051 O O . LEU A 1 135 ? -8.281 6.211 20.686 1.00 94.50 135 LEU A O 1
ATOM 1055 N N . ARG A 1 136 ? -10.095 6.783 21.872 1.00 93.75 136 ARG A N 1
ATOM 1056 C CA . ARG A 1 136 ? -9.883 8.236 21.788 1.00 93.75 136 ARG A CA 1
ATOM 1057 C C . ARG A 1 136 ? -8.564 8.685 22.427 1.00 93.75 136 ARG A C 1
ATOM 1059 O O . ARG A 1 136 ? -7.956 9.652 21.976 1.00 93.75 136 ARG A O 1
ATOM 1066 N N . GLU A 1 137 ? -8.148 8.056 23.526 1.00 94.75 137 GLU A N 1
ATOM 1067 C CA . GLU A 1 137 ? -6.841 8.327 24.137 1.00 94.75 137 GLU A CA 1
ATOM 1068 C C . GLU A 1 137 ? -5.690 7.854 23.242 1.00 94.75 137 GLU A C 1
ATOM 1070 O O . GLU A 1 137 ? -4.656 8.521 23.201 1.00 94.75 137 GLU A O 1
ATOM 1075 N N . ILE A 1 138 ? -5.880 6.751 22.513 1.00 95.75 138 ILE A N 1
ATOM 1076 C CA . ILE A 1 138 ? -4.905 6.229 21.551 1.00 95.75 138 ILE A CA 1
ATOM 1077 C C . ILE A 1 138 ? -4.817 7.131 20.316 1.00 95.75 138 ILE A C 1
ATOM 1079 O O . ILE A 1 138 ? -3.703 7.487 19.950 1.00 95.75 138 ILE A O 1
ATOM 1083 N N . ASP A 1 139 ? -5.946 7.567 19.738 1.00 94.06 139 ASP A N 1
ATOM 1084 C CA . ASP A 1 139 ? -5.985 8.514 18.605 1.00 94.06 139 ASP A CA 1
ATOM 1085 C C . ASP A 1 139 ? -5.082 9.727 18.877 1.00 94.06 139 ASP A C 1
ATOM 1087 O O . ASP A 1 139 ? -4.162 10.033 18.122 1.00 94.06 139 ASP A O 1
ATOM 1091 N N . LEU A 1 140 ? -5.289 10.368 20.034 1.00 92.75 140 LEU A N 1
ATOM 1092 C CA . LEU A 1 140 ? -4.533 11.550 20.451 1.00 92.75 140 LEU A CA 1
ATOM 1093 C C . LEU A 1 140 ? -3.049 11.259 20.702 1.00 92.75 140 LEU A C 1
ATOM 1095 O O . LEU A 1 140 ? -2.215 12.147 20.534 1.00 92.75 140 LEU A O 1
ATOM 1099 N N . ALA A 1 141 ? -2.718 10.053 21.166 1.00 95.19 141 ALA A N 1
ATOM 1100 C CA . ALA A 1 141 ? -1.334 9.653 21.381 1.00 95.19 141 ALA A CA 1
ATOM 1101 C C . ALA A 1 141 ? -0.610 9.418 20.051 1.00 95.19 141 ALA A C 1
ATOM 1103 O O . ALA A 1 141 ? 0.539 9.828 19.914 1.00 95.19 141 ALA A O 1
ATOM 1104 N N . LEU A 1 142 ? -1.281 8.802 19.073 1.00 95.88 142 LEU A N 1
ATOM 1105 C CA . LEU A 1 142 ? -0.740 8.628 17.727 1.00 95.88 142 LEU A CA 1
ATOM 1106 C C . LEU A 1 142 ? -0.507 9.981 17.057 1.00 95.88 142 LEU A C 1
ATOM 1108 O O . LEU A 1 142 ? 0.594 10.216 16.569 1.00 95.88 142 LEU A O 1
ATOM 1112 N N . GLU A 1 143 ? -1.488 10.886 17.111 1.00 93.31 143 GLU A N 1
ATOM 1113 C CA . GLU A 1 143 ? -1.327 12.246 16.589 1.00 93.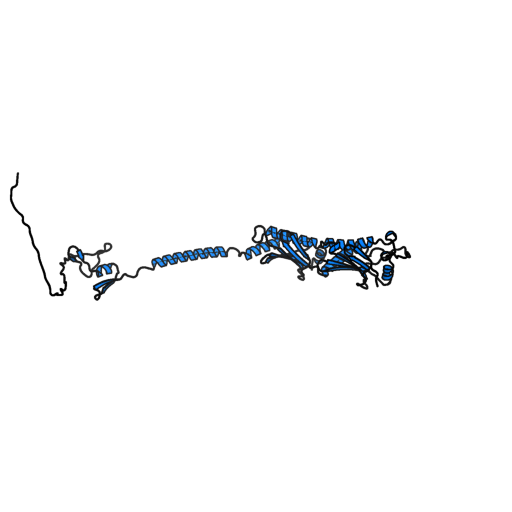31 143 GLU A CA 1
ATOM 1114 C C . GLU A 1 143 ? -0.107 12.939 17.211 1.00 93.31 143 GLU A C 1
ATOM 1116 O O . GLU A 1 143 ? 0.705 13.471 16.475 1.00 93.31 143 GLU A O 1
ATOM 1121 N N . ASP A 1 144 ? 0.106 12.884 18.532 1.00 93.69 144 ASP A N 1
ATOM 1122 C CA . ASP A 1 144 ? 1.276 13.518 19.177 1.00 93.69 144 ASP A CA 1
ATOM 1123 C C . ASP A 1 144 ? 2.621 12.878 18.780 1.00 93.69 144 ASP A C 1
ATOM 1125 O O . ASP A 1 144 ? 3.644 13.560 18.736 1.00 93.69 144 ASP A O 1
ATOM 1129 N N . ILE A 1 145 ? 2.638 11.570 18.506 1.00 94.44 145 ILE A N 1
ATOM 1130 C CA . ILE A 1 145 ? 3.861 10.822 18.176 1.00 94.44 145 ILE A CA 1
ATOM 1131 C C . ILE A 1 145 ? 4.255 10.996 16.711 1.00 94.44 145 ILE A C 1
ATOM 1133 O O . ILE A 1 145 ? 5.447 11.086 16.421 1.00 94.44 145 ILE A O 1
ATOM 1137 N N . PHE A 1 146 ? 3.273 11.006 15.812 1.00 93.81 146 PHE A N 1
ATOM 1138 C CA . PHE A 1 146 ? 3.487 10.969 14.368 1.00 93.81 146 PHE A CA 1
ATOM 1139 C C . PHE A 1 146 ? 3.138 12.289 13.671 1.00 93.81 146 PHE A C 1
ATOM 1141 O O . PHE A 1 146 ? 3.250 12.338 12.455 1.00 93.81 146 PHE A O 1
ATOM 1148 N N . TYR A 1 147 ? 2.752 13.346 14.404 1.00 85.31 147 TYR A N 1
ATOM 1149 C CA . TYR A 1 147 ? 2.237 14.613 13.855 1.00 85.31 147 TYR A CA 1
ATOM 1150 C C . TYR A 1 147 ? 3.038 15.195 12.686 1.00 85.31 147 TYR A C 1
ATOM 1152 O O . TYR A 1 147 ? 2.454 15.858 11.848 1.00 85.31 147 TYR A O 1
ATOM 1160 N N . ASP A 1 148 ? 4.362 15.043 12.671 1.00 85.69 148 ASP A N 1
ATOM 1161 C CA . ASP A 1 148 ? 5.246 15.607 11.647 1.00 85.69 148 ASP A CA 1
ATOM 1162 C C . ASP A 1 148 ? 6.228 14.576 11.070 1.00 85.69 148 ASP A C 1
ATOM 1164 O O . ASP A 1 148 ? 7.250 14.942 10.478 1.00 85.69 148 ASP A O 1
ATOM 1168 N N . GLU A 1 149 ? 5.940 13.278 11.228 1.00 89.62 149 GLU A N 1
ATOM 1169 C CA . GLU A 1 149 ? 6.778 12.239 10.630 1.00 89.62 149 GLU A CA 1
ATOM 1170 C C . GLU A 1 149 ? 6.718 12.378 9.098 1.00 89.62 149 GLU A C 1
ATOM 1172 O O . GLU A 1 149 ? 5.644 12.474 8.503 1.00 89.62 149 GLU A O 1
ATOM 1177 N N . TYR A 1 150 ? 7.892 12.398 8.462 1.00 90.06 150 TYR A N 1
ATOM 1178 C CA . TYR A 1 150 ? 8.064 12.662 7.026 1.00 90.06 150 TYR A CA 1
ATOM 1179 C C . TYR A 1 150 ? 7.635 14.067 6.569 1.00 90.06 150 TYR A C 1
ATOM 1181 O O . TYR A 1 150 ? 7.396 14.269 5.385 1.00 90.06 150 TYR A O 1
ATOM 1189 N N . ASP A 1 151 ? 7.597 15.047 7.482 1.00 93.38 151 ASP A N 1
ATOM 1190 C CA . ASP A 1 151 ? 7.153 16.424 7.212 1.00 93.38 151 ASP A CA 1
ATOM 1191 C C . ASP A 1 151 ? 5.663 16.522 6.790 1.00 93.38 151 ASP A C 1
ATOM 1193 O O . ASP A 1 151 ? 5.248 17.522 6.200 1.00 93.38 151 ASP A O 1
ATOM 1197 N N . ILE A 1 152 ? 4.846 15.516 7.139 1.00 92.44 152 ILE A N 1
ATOM 1198 C CA . ILE A 1 152 ? 3.406 15.438 6.840 1.00 92.44 152 ILE A CA 1
ATOM 1199 C C . ILE A 1 152 ? 2.592 15.485 8.134 1.00 92.44 152 ILE A C 1
ATOM 1201 O O . ILE A 1 152 ? 2.940 14.823 9.110 1.00 92.44 152 ILE A O 1
ATOM 1205 N N . GLU A 1 153 ? 1.487 16.242 8.128 1.00 95.75 153 GLU A N 1
ATOM 1206 C CA . GLU A 1 153 ? 0.513 16.228 9.226 1.00 95.75 153 GLU A CA 1
ATOM 1207 C C . GLU A 1 153 ? -0.435 15.029 9.118 1.00 95.75 153 GLU A C 1
ATOM 1209 O O . GLU A 1 153 ? -1.345 15.012 8.285 1.00 95.75 153 GLU A O 1
ATOM 1214 N N . TRP A 1 154 ? -0.217 14.039 9.988 1.00 95.38 154 TRP A N 1
ATOM 1215 C CA . TRP A 1 154 ? -1.006 12.809 10.057 1.00 95.38 154 TRP A CA 1
ATOM 1216 C C . TRP A 1 154 ? -2.128 12.884 11.093 1.00 95.38 154 TRP A C 1
ATOM 1218 O O . TRP A 1 154 ? -1.928 13.313 12.232 1.00 95.38 154 TRP A O 1
ATOM 1228 N N . PHE A 1 155 ? -3.293 12.368 10.717 1.00 95.44 155 PHE A N 1
ATOM 1229 C CA . PHE A 1 155 ? -4.464 12.212 11.573 1.00 95.44 155 PHE A CA 1
ATOM 1230 C C . PHE A 1 155 ? -4.829 10.736 11.693 1.00 95.44 155 PHE A C 1
ATOM 1232 O O . PHE A 1 155 ? -4.734 9.979 10.728 1.00 95.44 155 PHE A O 1
ATOM 1239 N N . PHE A 1 156 ? -5.266 10.325 12.882 1.00 96.62 156 PHE A N 1
ATOM 1240 C CA . PHE A 1 156 ? -5.566 8.926 13.174 1.00 96.62 156 PHE A CA 1
ATOM 1241 C C . PHE A 1 156 ? -6.981 8.781 13.726 1.00 96.62 156 PHE A C 1
ATOM 1243 O O . PHE A 1 156 ? -7.422 9.573 14.560 1.00 96.62 156 PHE A O 1
ATOM 1250 N N . ASN A 1 157 ? -7.695 7.749 13.277 1.00 96.38 157 ASN A N 1
ATOM 1251 C CA . ASN A 1 157 ? -9.012 7.412 13.806 1.00 96.38 157 ASN A CA 1
ATOM 1252 C C . ASN A 1 157 ? -9.139 5.913 14.077 1.00 96.38 157 ASN A C 1
ATOM 1254 O O . ASN A 1 157 ? -9.112 5.106 13.148 1.00 96.38 157 ASN A O 1
ATOM 1258 N N . LEU A 1 158 ? -9.333 5.546 15.342 1.00 96.56 158 LEU A N 1
ATOM 1259 C CA . LEU A 1 158 ? -9.611 4.185 15.769 1.00 96.56 158 LEU A CA 1
ATOM 1260 C C . LEU A 1 158 ? -11.106 3.964 16.010 1.00 96.56 158 LEU A C 1
ATOM 1262 O O . LEU A 1 158 ? -11.740 4.581 16.868 1.00 96.56 158 LEU A O 1
ATOM 1266 N N . THR A 1 159 ? -11.664 2.966 15.329 1.00 94.56 159 THR A N 1
ATOM 1267 C CA . THR A 1 159 ? -13.043 2.518 15.531 1.00 94.56 159 THR A CA 1
ATOM 1268 C C . THR A 1 159 ? -13.103 1.029 15.871 1.00 94.56 159 THR A C 1
ATOM 1270 O O . THR A 1 159 ? -12.604 0.174 15.142 1.00 94.56 159 THR A O 1
ATOM 1273 N N . GLU A 1 160 ? -13.790 0.681 16.964 1.00 93.88 160 GLU A N 1
ATOM 1274 C CA . GLU A 1 160 ? -14.060 -0.719 17.309 1.00 93.88 160 GLU A CA 1
ATOM 1275 C C . GLU A 1 160 ? -15.006 -1.363 16.281 1.00 93.88 160 GLU A C 1
ATOM 1277 O O . GLU A 1 160 ? -16.106 -0.869 15.998 1.00 93.88 160 GLU A O 1
ATOM 1282 N N . ARG A 1 161 ? -14.608 -2.524 15.758 1.00 93.06 161 ARG A N 1
ATOM 1283 C CA . ARG A 1 161 ? -15.461 -3.422 14.975 1.00 93.06 161 ARG A CA 1
ATOM 1284 C C . ARG A 1 161 ? -15.624 -4.741 15.725 1.00 93.06 161 ARG A C 1
ATOM 1286 O O . ARG A 1 161 ? -14.926 -5.038 16.684 1.00 93.06 161 ARG A O 1
ATOM 1293 N N . SER A 1 162 ? -16.560 -5.581 15.278 1.00 85.00 162 SER A N 1
ATOM 1294 C CA . SER A 1 162 ? -16.952 -6.792 16.022 1.00 85.00 162 SER A CA 1
ATOM 1295 C C . SER A 1 162 ? -15.819 -7.791 16.295 1.00 85.00 162 SER A C 1
ATOM 1297 O O . SER A 1 162 ? -15.977 -8.649 17.160 1.00 85.00 162 SER A O 1
ATOM 1299 N N . ASN A 1 163 ? -14.732 -7.747 15.526 1.00 89.38 163 ASN A N 1
ATOM 1300 C CA . ASN A 1 163 ? -13.618 -8.690 15.620 1.00 89.38 163 ASN A CA 1
ATOM 1301 C C . ASN A 1 163 ? -12.256 -8.080 15.251 1.00 89.38 163 ASN A C 1
ATOM 1303 O O . ASN A 1 163 ? -11.316 -8.837 15.025 1.00 89.38 163 ASN A O 1
ATOM 1307 N N . TYR A 1 164 ? -12.174 -6.757 15.108 1.00 94.25 164 TYR A N 1
ATOM 1308 C CA . TYR A 1 164 ? -10.944 -6.034 14.791 1.00 94.25 164 TYR A CA 1
ATOM 1309 C C . TYR A 1 164 ? -11.085 -4.558 15.193 1.00 94.25 164 TYR A C 1
ATOM 1311 O O . TYR A 1 164 ? -12.202 -4.086 15.423 1.00 94.25 164 TYR A O 1
ATOM 1319 N N . ILE A 1 165 ? -9.971 -3.841 15.266 1.00 95.94 165 ILE A N 1
ATOM 1320 C CA . ILE A 1 165 ? -9.931 -2.379 15.318 1.00 95.94 165 ILE A CA 1
ATOM 1321 C C . ILE A 1 165 ? -9.675 -1.860 13.913 1.00 95.94 165 ILE A C 1
ATOM 1323 O O . ILE A 1 165 ? -8.782 -2.345 13.227 1.00 95.94 165 ILE A O 1
ATOM 1327 N N . ASP A 1 166 ? -10.480 -0.891 13.508 1.00 97.19 166 ASP A N 1
ATOM 1328 C CA . ASP A 1 166 ? -10.353 -0.153 12.259 1.00 97.19 166 ASP A CA 1
ATOM 1329 C C . ASP A 1 166 ? -9.509 1.099 12.523 1.00 97.19 166 ASP A C 1
ATOM 1331 O O . ASP A 1 166 ? -9.933 1.930 13.324 1.00 97.19 166 ASP A O 1
ATOM 1335 N N . LEU A 1 167 ? -8.321 1.198 11.928 1.00 97.62 167 LEU A N 1
ATOM 1336 C CA . LEU A 1 167 ? -7.400 2.329 12.047 1.00 97.62 167 LEU A CA 1
ATOM 1337 C C . LEU A 1 167 ? -7.352 3.085 10.716 1.00 97.62 167 LEU A C 1
ATOM 1339 O O . LEU A 1 167 ? -6.807 2.582 9.740 1.00 97.62 167 LEU A O 1
ATOM 1343 N N . GLN A 1 168 ? -7.891 4.297 10.676 1.00 97.50 168 GLN A N 1
ATOM 1344 C CA . GLN A 1 168 ? -7.720 5.188 9.528 1.00 97.50 168 GLN A CA 1
ATOM 1345 C C . GLN A 1 168 ? -6.514 6.091 9.764 1.00 97.50 168 GLN A C 1
ATOM 1347 O O . GLN A 1 168 ? -6.379 6.660 10.850 1.00 97.50 168 GLN A O 1
ATOM 1352 N N . VAL A 1 169 ? -5.648 6.188 8.757 1.00 96.75 169 VAL A N 1
ATOM 1353 C CA . VAL A 1 169 ? -4.486 7.079 8.722 1.00 96.75 169 VAL A CA 1
ATOM 1354 C C . VAL A 1 169 ? -4.736 8.093 7.615 1.00 96.75 169 VAL A C 1
ATOM 1356 O O . VAL A 1 169 ? -4.810 7.727 6.446 1.00 96.75 169 VAL A O 1
ATOM 1359 N N . GLU A 1 170 ? -4.914 9.357 7.973 1.00 96.06 170 GLU A N 1
ATOM 1360 C CA . GLU A 1 170 ? -5.309 10.410 7.039 1.00 96.06 170 GLU A CA 1
ATOM 1361 C C . GLU A 1 170 ? -4.259 11.520 6.979 1.00 96.06 170 GLU A C 1
ATOM 1363 O O . GLU A 1 170 ? -3.608 11.826 7.977 1.00 96.06 170 GLU A O 1
ATOM 1368 N N . PHE A 1 171 ? -4.137 12.165 5.822 1.00 94.81 171 PHE A N 1
ATOM 1369 C CA . PHE A 1 171 ? -3.393 13.415 5.652 1.00 94.81 171 PHE A CA 1
ATOM 1370 C C . PHE A 1 171 ? -4.097 14.309 4.627 1.00 94.81 171 PHE A C 1
ATOM 1372 O O . PHE A 1 171 ? -4.919 13.845 3.833 1.00 94.81 171 PHE A O 1
ATOM 1379 N N . ASP A 1 172 ? -3.786 15.603 4.648 1.00 93.56 172 ASP A N 1
ATOM 1380 C CA . ASP A 1 172 ? -4.368 16.578 3.725 1.00 93.56 172 ASP A CA 1
ATOM 1381 C C . ASP A 1 172 ? -3.471 16.770 2.489 1.00 93.56 172 ASP A C 1
ATOM 1383 O O . ASP A 1 172 ? -2.490 17.521 2.522 1.00 93.56 172 ASP A O 1
ATOM 1387 N N . ALA A 1 173 ? -3.790 16.090 1.383 1.00 87.75 173 ALA A N 1
ATOM 1388 C CA . ALA A 1 173 ? -2.980 16.165 0.167 1.00 87.75 173 ALA A CA 1
ATOM 1389 C C . ALA A 1 173 ? -2.967 17.563 -0.480 1.00 87.75 173 ALA A C 1
ATOM 1391 O O . ALA A 1 173 ? -2.022 17.873 -1.195 1.00 87.75 173 ALA A O 1
ATOM 1392 N N . ASP A 1 174 ? -3.930 18.451 -0.189 1.00 89.06 174 ASP A N 1
ATOM 1393 C CA . ASP A 1 174 ? -3.880 19.847 -0.668 1.00 89.06 174 ASP A CA 1
ATOM 1394 C C . ASP A 1 174 ? -2.648 20.604 -0.123 1.00 89.06 174 ASP A C 1
ATOM 1396 O O . ASP A 1 174 ? -2.248 21.641 -0.669 1.00 89.06 174 ASP A O 1
ATOM 1400 N N . TYR A 1 175 ? -2.063 20.113 0.974 1.00 91.62 175 TYR A N 1
ATOM 1401 C CA . TYR A 1 175 ? -0.894 20.699 1.626 1.00 91.62 175 TYR A CA 1
ATOM 1402 C C . TYR A 1 175 ? 0.365 19.843 1.539 1.00 91.62 175 TYR A C 1
ATOM 1404 O O . TYR A 1 175 ? 1.452 20.419 1.580 1.00 91.62 175 TYR A O 1
ATOM 1412 N N . TYR A 1 176 ? 0.212 18.522 1.452 1.00 91.50 176 TYR A N 1
ATOM 1413 C CA . TYR A 1 176 ? 1.299 17.560 1.631 1.00 91.50 176 TYR A CA 1
ATOM 1414 C C . TYR A 1 176 ? 1.427 16.552 0.479 1.00 91.50 176 TYR A C 1
ATOM 1416 O O . TYR A 1 176 ? 2.094 15.536 0.654 1.00 91.50 176 TYR A O 1
ATOM 1424 N N . ASP A 1 177 ? 0.799 16.790 -0.683 1.00 84.62 177 ASP A N 1
ATOM 1425 C CA . ASP A 1 177 ? 0.960 15.928 -1.869 1.00 84.62 177 ASP A CA 1
ATOM 1426 C C . ASP A 1 177 ? 2.438 15.714 -2.215 1.00 84.62 177 ASP A C 1
ATOM 1428 O O . ASP A 1 177 ? 2.891 14.589 -2.369 1.00 84.62 177 ASP A O 1
ATOM 1432 N N . TYR A 1 178 ? 3.219 16.788 -2.228 1.00 81.00 178 TYR A N 1
ATOM 1433 C CA . TYR A 1 178 ? 4.629 16.760 -2.583 1.00 81.00 178 TYR A CA 1
ATOM 1434 C C . TYR A 1 178 ? 5.505 15.992 -1.586 1.00 81.00 178 TYR A C 1
ATOM 1436 O O . TYR A 1 178 ? 6.473 15.341 -1.982 1.00 81.00 178 TYR A O 1
ATOM 1444 N N . GLU A 1 179 ? 5.235 16.112 -0.287 1.00 89.12 179 GLU A N 1
ATOM 1445 C CA . GLU A 1 179 ? 5.924 15.339 0.742 1.00 89.12 179 GLU A CA 1
ATOM 1446 C C .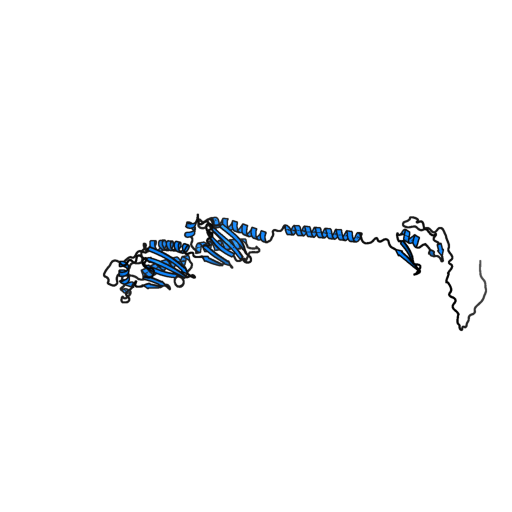 GLU A 1 179 ? 5.514 13.863 0.685 1.00 89.12 179 GLU A C 1
ATOM 1448 O O . GLU A 1 179 ? 6.386 13.001 0.786 1.00 89.12 179 GLU A O 1
ATOM 1453 N N . TYR A 1 180 ? 4.226 13.581 0.465 1.00 87.81 180 TYR A N 1
ATOM 1454 C CA . TYR A 1 180 ? 3.700 12.224 0.328 1.00 87.81 180 TYR A CA 1
ATOM 1455 C C . TYR A 1 180 ? 4.270 11.511 -0.899 1.00 87.81 180 TYR A C 1
ATOM 1457 O O . TYR A 1 180 ? 4.710 10.376 -0.781 1.00 87.81 180 TYR A O 1
ATOM 1465 N N . ASP A 1 181 ? 4.339 12.184 -2.048 1.00 78.75 181 ASP A N 1
ATOM 1466 C CA . ASP A 1 181 ? 4.851 11.617 -3.302 1.00 78.75 181 ASP A CA 1
ATOM 1467 C C . ASP A 1 181 ? 6.325 11.191 -3.202 1.00 78.75 181 ASP A C 1
ATOM 1469 O O . ASP A 1 181 ? 6.777 10.329 -3.943 1.00 78.75 181 ASP A O 1
ATOM 1473 N N . LYS A 1 182 ? 7.085 11.764 -2.262 1.00 79.25 182 LYS A N 1
ATOM 1474 C CA . LYS A 1 182 ? 8.470 11.350 -1.976 1.00 79.25 182 LYS A CA 1
ATOM 1475 C C . LYS A 1 182 ? 8.574 10.163 -1.033 1.00 79.25 182 LYS A C 1
ATOM 1477 O O . LYS A 1 182 ? 9.685 9.679 -0.794 1.00 79.25 182 LYS A O 1
ATOM 1482 N N . MET A 1 183 ? 7.475 9.794 -0.384 1.00 81.50 183 MET A N 1
ATOM 1483 C CA . MET A 1 183 ? 7.478 8.673 0.530 1.00 81.50 183 MET A CA 1
ATOM 1484 C C . MET A 1 183 ? 7.449 7.381 -0.254 1.00 81.50 183 MET A C 1
ATOM 1486 O O . MET A 1 183 ? 6.588 7.175 -1.104 1.00 81.50 183 MET A O 1
ATOM 1490 N N . THR A 1 184 ? 8.351 6.479 0.112 1.00 77.69 184 THR A N 1
ATOM 1491 C CA . THR A 1 184 ? 8.316 5.137 -0.451 1.00 77.69 184 THR A CA 1
ATOM 1492 C C . THR A 1 184 ? 7.188 4.311 0.166 1.00 77.69 184 THR A C 1
ATOM 1494 O O . THR A 1 184 ? 6.796 4.542 1.320 1.00 77.69 184 THR A O 1
ATOM 1497 N N . VAL A 1 185 ? 6.707 3.286 -0.536 1.00 79.12 185 VAL A N 1
ATOM 1498 C CA . VAL A 1 185 ? 5.747 2.307 -0.004 1.00 79.12 185 VAL A CA 1
ATOM 1499 C C . VAL A 1 185 ? 6.270 1.703 1.297 1.00 79.12 185 VAL A C 1
ATOM 1501 O O . VAL A 1 185 ? 5.548 1.653 2.289 1.00 79.12 185 VAL A O 1
ATOM 1504 N N . LEU A 1 186 ? 7.559 1.363 1.351 1.00 78.00 186 LEU A N 1
ATOM 1505 C CA . LEU A 1 186 ? 8.203 0.850 2.560 1.00 78.00 186 LEU A CA 1
ATOM 1506 C C . LEU A 1 186 ? 8.229 1.869 3.717 1.00 78.00 186 LEU A C 1
ATOM 1508 O O . LEU A 1 186 ? 8.190 1.489 4.891 1.00 78.00 186 LEU A O 1
ATOM 1512 N N . GLN A 1 187 ? 8.358 3.169 3.433 1.00 87.06 187 GLN A N 1
ATOM 1513 C CA . GLN A 1 187 ? 8.268 4.210 4.465 1.00 87.06 187 GLN A CA 1
ATOM 1514 C C . GLN A 1 187 ? 6.844 4.324 5.007 1.00 87.06 187 GLN A C 1
ATOM 1516 O O . GLN A 1 187 ? 6.670 4.426 6.223 1.00 87.06 187 GLN A O 1
ATOM 1521 N N . MET A 1 188 ? 5.847 4.251 4.126 1.00 89.81 188 MET A N 1
ATOM 1522 C CA . MET A 1 188 ? 4.439 4.233 4.505 1.00 89.81 188 MET A CA 1
ATOM 1523 C C . MET A 1 188 ? 4.084 2.985 5.326 1.00 89.81 188 MET A C 1
ATOM 1525 O O . MET A 1 188 ? 3.496 3.099 6.400 1.00 89.81 188 MET A O 1
ATOM 1529 N N . GLU A 1 189 ? 4.512 1.802 4.890 1.00 87.25 189 GLU A N 1
ATOM 1530 C CA . GLU A 1 189 ? 4.339 0.551 5.630 1.00 87.25 189 GLU A CA 1
ATOM 1531 C C . GLU A 1 189 ? 4.935 0.664 7.038 1.00 87.25 189 GLU A C 1
ATOM 1533 O O . GLU A 1 189 ? 4.250 0.396 8.022 1.00 87.25 189 GLU A O 1
ATOM 1538 N N . LYS A 1 190 ? 6.173 1.162 7.165 1.00 91.38 190 LYS A N 1
ATOM 1539 C CA . LYS A 1 190 ? 6.829 1.372 8.468 1.00 91.38 190 LYS A CA 1
ATOM 1540 C C . LYS A 1 190 ? 6.111 2.388 9.350 1.00 91.38 190 LYS A C 1
ATOM 1542 O O . LYS A 1 190 ? 6.132 2.242 10.573 1.00 91.38 190 LYS A O 1
ATOM 1547 N N . LEU A 1 191 ? 5.534 3.445 8.776 1.00 95.25 191 LEU A N 1
ATOM 1548 C CA . LEU A 1 191 ? 4.724 4.410 9.523 1.00 95.25 191 LEU A CA 1
ATOM 1549 C C . LEU A 1 191 ? 3.516 3.701 10.148 1.00 95.25 191 LEU A C 1
ATOM 1551 O O . LEU A 1 191 ? 3.299 3.785 11.359 1.00 95.25 191 LEU A O 1
ATOM 1555 N N . VAL A 1 192 ? 2.773 2.964 9.323 1.00 95.81 192 VAL A N 1
ATOM 1556 C CA . VAL A 1 192 ? 1.573 2.231 9.732 1.00 95.81 192 VAL A CA 1
ATOM 1557 C C . VAL A 1 192 ? 1.906 1.111 10.720 1.00 95.81 192 VAL A C 1
ATOM 1559 O O . VAL A 1 192 ? 1.196 0.943 11.713 1.00 95.81 192 VAL A O 1
ATOM 1562 N N . GLU A 1 193 ? 3.001 0.382 10.505 1.00 95.75 193 GLU A N 1
ATOM 1563 C CA . GLU A 1 193 ? 3.500 -0.667 11.398 1.00 95.75 193 GLU A CA 1
ATOM 1564 C C . GLU A 1 193 ? 3.772 -0.099 12.797 1.00 95.75 193 GLU A C 1
ATOM 1566 O O . GLU A 1 193 ? 3.200 -0.572 13.781 1.00 95.75 193 GLU A O 1
ATOM 1571 N N . LYS A 1 194 ? 4.553 0.988 12.889 1.00 96.44 194 LYS A N 1
ATOM 1572 C CA . LYS A 1 194 ? 4.832 1.674 14.163 1.00 96.44 194 LYS A CA 1
ATOM 1573 C C . LYS A 1 194 ? 3.552 2.173 14.839 1.00 96.44 194 LYS A C 1
ATOM 1575 O O . LYS A 1 194 ? 3.445 2.107 16.066 1.00 96.44 194 LYS A O 1
ATOM 1580 N N . ALA A 1 195 ? 2.593 2.693 14.068 1.00 97.06 195 ALA A N 1
ATOM 1581 C CA . ALA A 1 195 ? 1.308 3.127 14.607 1.00 97.06 195 ALA A CA 1
ATOM 1582 C C . ALA A 1 195 ? 0.543 1.936 15.209 1.00 97.06 195 ALA A C 1
ATOM 1584 O O . ALA A 1 195 ? 0.113 2.005 16.362 1.00 97.06 195 ALA A O 1
ATOM 1585 N N . CYS A 1 196 ? 0.457 0.809 14.496 1.00 96.69 196 CYS A N 1
ATOM 1586 C CA . CYS A 1 196 ? -0.184 -0.419 14.976 1.00 96.69 196 CYS A CA 1
ATOM 1587 C C . CYS A 1 196 ? 0.494 -0.988 16.234 1.00 96.69 196 CYS A C 1
ATOM 1589 O O . CYS A 1 196 ? -0.188 -1.331 17.204 1.00 96.69 196 CYS A O 1
ATOM 1591 N N . GLU A 1 197 ? 1.829 -1.034 16.270 1.00 95.62 197 GLU A N 1
ATOM 1592 C CA . GLU A 1 197 ? 2.599 -1.430 17.457 1.00 95.62 197 GLU A CA 1
ATOM 1593 C C . GLU A 1 197 ? 2.265 -0.555 18.673 1.00 95.62 197 GLU A C 1
ATOM 1595 O O . GLU A 1 197 ? 2.132 -1.049 19.804 1.00 95.62 197 GLU A O 1
ATOM 1600 N N . HIS A 1 198 ? 2.112 0.754 18.454 1.00 96.00 198 HIS A N 1
ATOM 1601 C CA . HIS A 1 198 ? 1.756 1.691 19.510 1.00 96.00 198 HIS A CA 1
ATOM 1602 C C . HIS A 1 198 ? 0.330 1.457 20.020 1.00 96.00 198 HIS A C 1
ATOM 1604 O O . HIS A 1 198 ? 0.121 1.394 21.235 1.00 96.00 198 HIS A O 1
ATOM 1610 N N . VAL A 1 199 ? -0.627 1.245 19.109 1.00 95.75 199 VAL A N 1
ATOM 1611 C CA . VAL A 1 199 ? -2.012 0.882 19.444 1.00 95.75 199 VAL A CA 1
ATOM 1612 C C . VAL A 1 199 ? -2.032 -0.354 20.343 1.00 95.75 199 VAL A C 1
ATOM 1614 O O . VAL A 1 199 ? -2.560 -0.291 21.454 1.00 95.75 199 VAL A O 1
ATOM 1617 N N . LEU A 1 200 ? -1.402 -1.460 19.933 1.00 93.88 200 LEU A N 1
ATOM 1618 C CA . LEU A 1 200 ? -1.376 -2.691 20.736 1.00 93.88 200 LEU A CA 1
ATOM 1619 C C . LEU A 1 200 ? -0.672 -2.499 22.083 1.00 93.88 200 LEU A C 1
ATOM 1621 O O . LEU A 1 200 ? -1.112 -3.030 23.104 1.00 93.88 200 LEU A O 1
ATOM 1625 N N . THR A 1 201 ? 0.390 -1.691 22.120 1.00 93.81 201 THR A N 1
ATOM 1626 C CA . THR A 1 201 ? 1.085 -1.358 23.369 1.00 93.81 201 THR A CA 1
ATOM 1627 C C . THR A 1 201 ? 0.160 -0.650 24.359 1.00 93.81 201 THR A C 1
ATOM 1629 O O . THR A 1 201 ? 0.207 -0.950 25.555 1.00 93.81 201 THR A O 1
ATOM 1632 N N . MET A 1 202 ? -0.685 0.267 23.885 1.00 93.38 202 MET A N 1
ATOM 1633 C CA . MET A 1 202 ? -1.657 0.973 24.723 1.00 93.38 202 MET A CA 1
ATOM 1634 C C . MET A 1 202 ? -2.862 0.107 25.102 1.00 93.38 202 MET A C 1
ATOM 1636 O O . MET A 1 202 ? -3.416 0.277 26.187 1.00 93.38 202 MET A O 1
ATOM 1640 N N . LEU A 1 203 ? -3.242 -0.849 24.252 1.00 92.50 203 LEU A N 1
ATOM 1641 C CA . LEU A 1 203 ? -4.315 -1.811 24.526 1.00 92.50 203 LEU A CA 1
ATOM 1642 C C . LEU A 1 203 ? -3.894 -2.959 25.444 1.00 92.50 203 LEU A C 1
ATOM 1644 O O . LEU A 1 203 ? -4.736 -3.775 25.829 1.00 92.50 203 LEU A O 1
ATOM 1648 N N . LYS A 1 204 ? -2.622 -3.028 25.828 1.00 91.81 204 LYS A N 1
ATOM 1649 C CA . LYS A 1 204 ? -2.123 -4.019 26.774 1.00 91.81 204 LYS A CA 1
ATOM 1650 C C . LYS A 1 204 ? -2.897 -3.984 28.094 1.00 91.81 204 LYS A C 1
ATOM 1652 O O . LYS A 1 204 ? -3.190 -2.913 28.619 1.00 91.81 204 LYS A O 1
ATOM 1657 N N . ASP A 1 205 ? -3.210 -5.158 28.644 1.00 86.88 205 ASP A N 1
ATOM 1658 C CA . ASP A 1 205 ? -4.041 -5.332 29.841 1.00 86.88 205 ASP A CA 1
ATOM 1659 C C . ASP A 1 205 ? -5.504 -4.832 29.688 1.00 86.88 205 ASP A C 1
ATOM 1661 O O . ASP A 1 205 ? -6.246 -4.777 30.677 1.00 86.88 205 ASP A O 1
ATOM 1665 N N . SER A 1 206 ? -5.947 -4.486 28.470 1.00 87.25 206 SER A N 1
ATOM 1666 C CA . SER A 1 206 ? -7.335 -4.111 28.164 1.00 87.25 206 SER A CA 1
ATOM 1667 C C . SER A 1 206 ? -8.155 -5.300 27.641 1.00 87.25 206 SER A C 1
ATOM 1669 O O . SER A 1 206 ? -7.643 -6.388 27.382 1.00 87.25 206 SER A O 1
ATOM 1671 N N . VAL A 1 207 ? -9.461 -5.094 27.438 1.00 84.31 207 VAL A N 1
ATOM 1672 C CA . VAL A 1 207 ? -10.335 -6.098 26.798 1.00 84.31 207 VAL A CA 1
ATOM 1673 C C . VAL A 1 207 ? -10.020 -6.326 25.311 1.00 84.31 207 VAL A C 1
ATOM 1675 O O . VAL A 1 207 ? -10.587 -7.244 24.720 1.00 84.31 207 VAL A O 1
ATOM 1678 N N . LEU A 1 208 ? -9.128 -5.517 24.727 1.00 86.56 208 LEU A N 1
ATOM 1679 C CA . LEU A 1 208 ? -8.738 -5.522 23.317 1.00 86.56 208 LEU A CA 1
ATOM 1680 C C . LEU A 1 208 ? -7.251 -5.890 23.098 1.00 86.56 208 LEU A C 1
ATOM 1682 O O . LEU A 1 208 ? -6.755 -5.683 22.002 1.00 86.56 208 LEU A O 1
ATOM 1686 N N . GLU A 1 209 ? -6.529 -6.407 24.103 1.00 86.19 209 GLU A N 1
ATOM 1687 C CA . GLU A 1 209 ? -5.064 -6.645 24.039 1.00 86.19 209 GLU A CA 1
ATOM 1688 C C . GLU A 1 209 ? -4.596 -7.476 22.825 1.00 86.19 209 GLU A C 1
ATOM 1690 O O . GLU A 1 209 ? -3.554 -7.174 22.255 1.00 86.19 209 GLU A O 1
ATOM 1695 N N . ASP A 1 210 ? -5.383 -8.467 22.397 1.00 86.31 210 ASP A N 1
ATOM 1696 C CA . ASP A 1 210 ? -5.046 -9.380 21.289 1.00 86.31 210 ASP A CA 1
ATOM 1697 C C . ASP A 1 210 ? -5.933 -9.147 20.048 1.00 86.31 210 ASP A C 1
ATOM 1699 O O . ASP A 1 210 ? -6.289 -10.086 19.328 1.00 86.31 210 ASP A O 1
ATOM 1703 N N . ILE A 1 211 ? -6.415 -7.920 19.846 1.00 92.00 211 ILE A N 1
ATOM 1704 C CA . ILE A 1 211 ? -7.308 -7.623 18.726 1.00 92.00 211 ILE A CA 1
ATOM 1705 C C . ILE A 1 211 ? -6.527 -7.409 17.427 1.00 92.00 211 ILE A C 1
ATOM 1707 O O . ILE A 1 211 ? -5.520 -6.710 17.387 1.00 92.00 211 ILE A O 1
ATOM 1711 N N . LEU A 1 212 ? -7.050 -7.976 16.343 1.00 94.31 212 LEU A N 1
ATOM 1712 C CA . LEU A 1 212 ? -6.595 -7.696 14.986 1.00 94.31 212 LEU A CA 1
ATOM 1713 C C . LEU A 1 212 ? -6.769 -6.204 14.671 1.00 94.31 212 LEU A C 1
ATOM 1715 O O . LEU A 1 212 ? -7.842 -5.661 14.939 1.00 94.31 212 LEU A O 1
ATOM 1719 N N . ILE A 1 213 ? -5.787 -5.574 14.027 1.00 96.94 213 ILE A N 1
ATOM 1720 C CA . ILE A 1 213 ? -5.941 -4.222 13.476 1.00 96.94 213 ILE A CA 1
ATOM 1721 C C . ILE A 1 213 ? -6.054 -4.327 11.955 1.00 96.94 213 ILE A C 1
ATOM 1723 O O . ILE A 1 213 ? -5.351 -5.104 11.307 1.00 96.94 213 ILE A O 1
ATOM 1727 N N . LYS A 1 214 ? -6.986 -3.576 11.379 1.00 97.00 214 LYS A N 1
ATOM 1728 C CA . LYS A 1 214 ? -7.092 -3.346 9.937 1.00 97.00 214 LYS A CA 1
ATOM 1729 C C . LYS A 1 214 ? -7.247 -1.865 9.695 1.00 97.00 214 LYS A C 1
ATOM 1731 O O . LYS A 1 214 ? -7.764 -1.177 10.569 1.00 97.00 214 LYS A O 1
ATOM 1736 N N . GLY A 1 215 ? -6.868 -1.397 8.523 1.00 96.06 215 GLY A N 1
ATOM 1737 C CA . GLY A 1 215 ? -6.989 0.017 8.252 1.00 96.06 215 GLY A CA 1
ATOM 1738 C C . GLY A 1 215 ? -6.727 0.411 6.821 1.00 96.06 215 GLY A C 1
ATOM 1739 O O . GLY A 1 215 ? -6.471 -0.431 5.959 1.00 96.06 215 GLY A O 1
ATOM 1740 N N . GLU A 1 216 ? -6.825 1.714 6.605 1.00 95.44 216 GLU A N 1
ATOM 1741 C CA . GLU A 1 216 ? -6.691 2.374 5.314 1.00 95.44 216 GLU A CA 1
ATOM 1742 C C . GLU A 1 216 ? -5.839 3.638 5.495 1.00 95.44 216 GLU A C 1
ATOM 1744 O O . GLU A 1 216 ? -5.951 4.327 6.514 1.00 95.44 216 GLU A O 1
ATOM 1749 N N . VAL A 1 217 ? -4.994 3.932 4.507 1.00 94.06 217 VAL A N 1
ATOM 1750 C CA . VAL A 1 217 ? -4.324 5.227 4.342 1.00 94.06 217 VAL A CA 1
ATOM 1751 C C . VAL A 1 217 ? -5.152 6.039 3.356 1.00 94.06 217 VAL A C 1
ATOM 1753 O O . VAL A 1 217 ? -5.402 5.574 2.244 1.00 94.06 217 VAL A O 1
ATOM 1756 N N . ILE A 1 218 ? -5.613 7.219 3.763 1.00 92.94 218 ILE A N 1
ATOM 1757 C CA . ILE A 1 218 ? -6.636 7.982 3.043 1.00 92.94 218 ILE A CA 1
ATOM 1758 C C . ILE A 1 218 ? -6.140 9.405 2.783 1.00 92.94 218 ILE A C 1
ATOM 1760 O O . ILE A 1 218 ? -5.659 10.089 3.688 1.00 92.94 218 ILE A O 1
ATOM 1764 N N . ASN A 1 219 ? -6.328 9.885 1.555 1.00 91.06 219 ASN A N 1
ATOM 1765 C CA . ASN A 1 219 ? -6.251 11.312 1.265 1.00 91.06 219 ASN A CA 1
ATOM 1766 C C . ASN A 1 219 ? -7.524 12.000 1.783 1.00 91.06 219 ASN A C 1
ATOM 1768 O O . ASN A 1 219 ? -8.619 11.783 1.258 1.00 91.06 219 ASN A O 1
ATOM 1772 N N . ALA A 1 220 ? -7.395 12.847 2.804 1.00 91.25 220 ALA A N 1
ATOM 1773 C CA . ALA A 1 220 ? -8.535 13.474 3.462 1.00 91.25 220 ALA A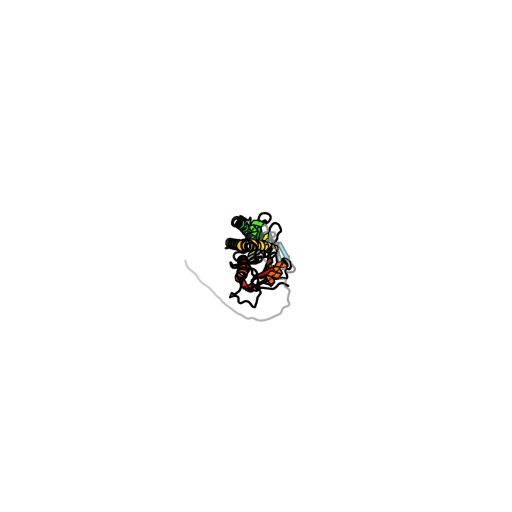 CA 1
ATOM 1774 C C . ALA A 1 220 ? -9.340 14.405 2.534 1.00 91.25 220 ALA A C 1
ATOM 1776 O O . ALA A 1 220 ? -10.559 14.513 2.714 1.00 91.25 220 ALA A O 1
ATOM 1777 N N . ASP A 1 221 ? -8.706 15.037 1.537 1.00 86.75 221 ASP A N 1
ATOM 1778 C CA . ASP A 1 221 ? -9.363 15.997 0.635 1.00 86.75 221 ASP A CA 1
ATOM 1779 C C . ASP A 1 221 ? -10.422 15.319 -0.247 1.00 86.75 221 ASP A C 1
ATOM 1781 O O . ASP A 1 221 ? -11.588 15.731 -0.302 1.00 86.75 221 ASP A O 1
ATOM 1785 N N . ASN A 1 222 ? -10.039 14.225 -0.904 1.00 84.88 222 ASN A N 1
ATOM 1786 C CA . ASN A 1 222 ? -10.882 13.547 -1.886 1.00 84.88 222 ASN A CA 1
ATOM 1787 C C . ASN A 1 222 ? -11.435 12.191 -1.413 1.00 84.88 222 ASN A C 1
ATOM 1789 O O . ASN A 1 222 ? -12.335 11.654 -2.064 1.00 84.88 222 ASN A O 1
ATOM 1793 N N . GLN A 1 223 ? -10.992 11.711 -0.245 1.00 87.88 223 GLN A N 1
ATOM 1794 C CA . GLN A 1 223 ? -11.340 10.420 0.358 1.00 87.88 223 GLN A CA 1
ATOM 1795 C C . GLN A 1 223 ? -10.878 9.214 -0.475 1.00 87.88 223 GLN A C 1
ATOM 1797 O O . GLN A 1 223 ? -11.487 8.143 -0.401 1.00 87.88 223 GLN A O 1
ATOM 1802 N N . ASP A 1 224 ? -9.821 9.385 -1.272 1.00 86.06 224 ASP A N 1
ATOM 1803 C CA . ASP A 1 224 ? -9.194 8.286 -1.999 1.00 86.06 224 ASP A CA 1
ATOM 1804 C C . ASP A 1 224 ? -8.402 7.410 -1.023 1.00 86.06 224 ASP A C 1
ATOM 1806 O O . ASP A 1 224 ? -7.611 7.903 -0.214 1.00 86.06 224 ASP A O 1
ATOM 1810 N N . ILE A 1 225 ? -8.625 6.100 -1.110 1.00 86.56 225 ILE A N 1
ATOM 1811 C CA . ILE A 1 225 ? -7.848 5.097 -0.384 1.00 86.56 225 ILE A CA 1
ATOM 1812 C C . ILE A 1 225 ? -6.556 4.886 -1.169 1.00 86.56 225 ILE A C 1
ATOM 1814 O O . ILE A 1 225 ? -6.591 4.504 -2.335 1.00 86.56 225 ILE A O 1
ATOM 1818 N N . LEU A 1 226 ? -5.426 5.165 -0.529 1.00 86.62 226 LEU A N 1
ATOM 1819 C CA . LEU A 1 226 ? -4.095 5.045 -1.124 1.00 86.62 226 LEU A CA 1
ATOM 1820 C C . LEU A 1 226 ? -3.435 3.711 -0.769 1.00 86.62 226 LEU A C 1
ATOM 1822 O O . LEU A 1 226 ? -2.594 3.207 -1.503 1.00 86.62 226 LEU A O 1
ATOM 1826 N N . GLY A 1 227 ? -3.842 3.110 0.346 1.00 87.44 227 GLY A N 1
ATOM 1827 C CA . GLY A 1 227 ? -3.393 1.789 0.755 1.00 87.44 227 GLY A CA 1
ATOM 1828 C C . GLY A 1 227 ? -4.296 1.210 1.827 1.00 87.44 227 GLY A C 1
ATOM 1829 O O . GLY A 1 227 ? -5.009 1.932 2.525 1.00 87.44 227 GLY A O 1
ATOM 1830 N N . THR A 1 228 ? -4.264 -0.104 1.965 1.00 90.81 228 THR A N 1
ATOM 1831 C CA . THR A 1 228 ? -4.969 -0.848 3.003 1.00 90.81 228 THR A CA 1
ATOM 1832 C C . THR A 1 228 ? -3.984 -1.722 3.753 1.00 90.81 228 THR A C 1
ATOM 1834 O O . THR A 1 228 ? -2.938 -2.091 3.230 1.00 90.81 228 THR A O 1
ATOM 1837 N N . PHE A 1 229 ? -4.288 -2.042 5.003 1.00 93.81 229 PHE A N 1
ATOM 1838 C CA . PHE A 1 229 ? -3.383 -2.849 5.801 1.00 93.81 229 PHE A CA 1
ATOM 1839 C C . PHE A 1 229 ? -4.097 -3.739 6.796 1.00 93.81 229 PHE A C 1
ATOM 1841 O O . PHE A 1 229 ? -5.234 -3.502 7.224 1.00 93.81 229 PHE A O 1
ATOM 1848 N N . ARG A 1 230 ? -3.380 -4.782 7.191 1.00 94.75 230 ARG A N 1
ATOM 1849 C CA . ARG A 1 230 ? -3.759 -5.715 8.236 1.00 94.75 230 ARG A CA 1
ATOM 1850 C C . ARG A 1 230 ? -2.549 -5.961 9.126 1.00 94.75 230 ARG A C 1
ATOM 1852 O O . ARG A 1 230 ? -1.491 -6.321 8.638 1.00 94.75 230 ARG A O 1
ATOM 1859 N N . TYR A 1 231 ? -2.729 -5.820 10.431 1.00 94.50 231 TYR A N 1
ATOM 1860 C CA . TYR A 1 231 ? -1.684 -6.067 11.416 1.00 94.50 231 TYR A CA 1
ATOM 1861 C C . TYR A 1 231 ? -2.151 -7.132 12.407 1.00 94.50 231 TYR A C 1
ATOM 1863 O O . TYR A 1 231 ? -3.160 -6.948 13.097 1.00 94.50 231 TYR A O 1
ATOM 1871 N N . ASP A 1 232 ? -1.438 -8.256 12.452 1.00 92.31 232 ASP A N 1
ATOM 1872 C CA . ASP A 1 232 ? -1.768 -9.430 13.265 1.00 92.31 232 ASP A CA 1
ATOM 1873 C C . ASP A 1 232 ? -0.488 -10.127 13.736 1.00 92.31 232 ASP A C 1
ATOM 1875 O O . ASP A 1 232 ? 0.479 -10.195 12.990 1.00 92.31 232 ASP A O 1
ATOM 1879 N N . ASP A 1 233 ? -0.461 -10.658 14.959 1.00 87.12 233 ASP A N 1
ATOM 1880 C CA . ASP A 1 233 ? 0.692 -11.401 15.508 1.00 87.12 233 ASP A CA 1
ATOM 1881 C C . ASP A 1 233 ? 2.074 -10.685 15.426 1.00 87.12 233 ASP A C 1
ATOM 1883 O O . ASP A 1 233 ? 3.126 -11.318 15.537 1.00 87.12 233 ASP A O 1
ATOM 1887 N N . ASN A 1 234 ? 2.086 -9.347 15.372 1.00 84.19 234 ASN A N 1
ATOM 1888 C CA . ASN A 1 234 ? 3.263 -8.494 15.114 1.00 84.19 234 ASN A CA 1
ATOM 1889 C C . ASN A 1 234 ? 3.854 -8.603 13.702 1.00 84.19 234 ASN A C 1
ATOM 1891 O O . ASN A 1 234 ? 5.049 -8.385 13.514 1.00 84.19 234 ASN A O 1
ATOM 1895 N N . GLU A 1 235 ? 3.026 -8.954 12.729 1.00 86.12 235 GLU A N 1
ATOM 1896 C CA . GLU A 1 235 ? 3.345 -8.886 11.310 1.00 86.12 235 GLU A CA 1
ATOM 1897 C C . GLU A 1 235 ? 2.342 -7.942 10.636 1.00 86.12 235 GLU A C 1
ATOM 1899 O O . GLU A 1 235 ? 1.129 -8.021 10.879 1.00 86.12 235 GLU A O 1
ATOM 1904 N N . ILE A 1 236 ? 2.858 -7.033 9.808 1.00 88.50 236 ILE A N 1
ATOM 1905 C CA . ILE A 1 236 ? 2.053 -6.177 8.943 1.00 88.50 236 ILE A CA 1
ATOM 1906 C C . ILE A 1 236 ? 1.930 -6.815 7.557 1.00 88.50 236 ILE A C 1
ATOM 1908 O O . ILE A 1 236 ? 2.870 -7.382 7.014 1.00 88.50 236 ILE A O 1
ATOM 1912 N N . GLU A 1 237 ? 0.729 -6.743 7.007 1.00 86.25 237 GLU A N 1
ATOM 1913 C CA . GLU A 1 237 ? 0.403 -7.030 5.618 1.00 86.25 237 GLU A CA 1
ATOM 1914 C C . GLU A 1 237 ? -0.141 -5.716 5.053 1.00 86.25 237 GLU A C 1
ATOM 1916 O O . GLU A 1 237 ? -1.250 -5.301 5.408 1.00 86.25 237 GLU A O 1
ATOM 1921 N N . TYR A 1 238 ? 0.676 -5.022 4.263 1.00 81.19 238 TYR A N 1
ATOM 1922 C CA . TYR A 1 238 ? 0.354 -3.734 3.654 1.00 81.19 238 TYR A CA 1
ATOM 1923 C C . TYR A 1 238 ? 0.105 -3.936 2.156 1.00 81.19 238 TYR A C 1
ATOM 1925 O O . TYR A 1 238 ? 0.921 -4.538 1.467 1.00 81.19 238 TYR A O 1
ATOM 1933 N N . ASP A 1 239 ? -1.043 -3.478 1.667 1.00 77.56 239 ASP A N 1
ATOM 1934 C CA . ASP A 1 239 ? -1.463 -3.599 0.271 1.00 77.56 239 ASP A CA 1
ATOM 1935 C C . ASP A 1 239 ? -1.774 -2.201 -0.261 1.00 77.56 239 ASP A C 1
ATOM 1937 O O . ASP A 1 239 ? -2.734 -1.553 0.170 1.00 77.56 239 ASP A O 1
ATOM 1941 N N . VAL A 1 240 ? -0.933 -1.706 -1.163 1.00 70.62 240 VAL A N 1
ATOM 1942 C CA . VAL A 1 240 ? -1.155 -0.420 -1.822 1.00 70.62 240 VAL A CA 1
ATOM 1943 C C . VAL A 1 240 ? -2.189 -0.646 -2.914 1.00 70.62 240 VAL A C 1
ATOM 1945 O O . VAL A 1 240 ? -1.975 -1.451 -3.820 1.00 70.62 240 VAL A O 1
ATOM 1948 N N . GLU A 1 241 ? -3.296 0.100 -2.889 1.00 65.69 241 GLU A N 1
ATOM 1949 C CA . GLU A 1 241 ? -4.118 0.203 -4.093 1.00 65.69 241 GLU A CA 1
ATOM 1950 C C . GLU A 1 241 ? -3.354 1.115 -5.054 1.00 65.69 241 GLU A C 1
ATOM 1952 O O . GLU A 1 241 ? -3.507 2.337 -5.060 1.00 65.69 241 GLU A O 1
ATOM 1957 N N . ILE A 1 242 ? -2.441 0.507 -5.811 1.00 65.69 242 ILE A N 1
ATOM 1958 C CA . ILE A 1 242 ? -1.553 1.206 -6.728 1.00 65.69 242 ILE A CA 1
ATOM 1959 C C . ILE A 1 242 ? -2.404 1.754 -7.868 1.00 65.69 242 ILE A C 1
ATOM 1961 O O . ILE A 1 242 ? -2.690 1.099 -8.872 1.00 65.69 242 ILE A O 1
ATOM 1965 N N . SER A 1 243 ? -2.875 2.981 -7.680 1.00 67.56 243 SER A N 1
ATOM 1966 C CA . SER A 1 243 ? -3.600 3.689 -8.718 1.00 67.56 243 SER A CA 1
ATOM 1967 C C . SER A 1 243 ? -2.658 4.004 -9.884 1.00 67.56 243 SER A C 1
ATOM 1969 O O . SER A 1 243 ? -1.459 4.228 -9.700 1.00 67.56 243 SER A O 1
ATOM 1971 N N . GLU A 1 244 ? -3.207 4.098 -11.099 1.00 71.19 244 GLU A N 1
ATOM 1972 C CA . GLU A 1 244 ? -2.449 4.539 -12.283 1.00 71.19 244 GLU A CA 1
ATOM 1973 C C . GLU A 1 244 ? -1.756 5.900 -12.055 1.00 71.19 244 GLU A C 1
ATOM 1975 O O . GLU A 1 244 ? -0.723 6.179 -12.658 1.00 71.19 244 GLU A O 1
ATOM 1980 N N . THR A 1 245 ? -2.303 6.742 -11.169 1.00 70.06 245 THR A N 1
ATOM 1981 C CA . THR A 1 245 ? -1.713 8.031 -10.789 1.00 70.06 245 THR A CA 1
ATOM 1982 C C . THR A 1 245 ? -0.415 7.853 -10.004 1.00 70.06 245 THR A C 1
ATOM 1984 O O . THR A 1 245 ? 0.574 8.491 -10.353 1.00 70.06 245 THR A O 1
ATOM 1987 N N . ILE A 1 246 ? -0.400 6.975 -8.994 1.00 74.00 246 ILE A N 1
ATOM 1988 C CA . ILE A 1 246 ? 0.790 6.711 -8.166 1.00 74.00 246 ILE A CA 1
ATOM 1989 C C . ILE A 1 246 ? 1.909 6.137 -9.038 1.00 74.00 246 ILE A C 1
ATOM 1991 O O . ILE A 1 246 ? 3.024 6.646 -9.010 1.00 74.00 246 ILE A O 1
ATOM 1995 N N . LEU A 1 247 ? 1.602 5.163 -9.904 1.00 85.31 247 LEU A N 1
ATOM 1996 C CA . LEU A 1 247 ? 2.597 4.636 -10.850 1.00 85.31 247 LEU A CA 1
ATOM 1997 C C . LEU A 1 247 ? 3.103 5.691 -11.828 1.00 85.31 247 LEU A C 1
ATOM 1999 O O . LEU A 1 247 ? 4.257 5.638 -12.234 1.00 85.31 247 LEU A O 1
ATOM 2003 N N . GLY A 1 248 ? 2.254 6.639 -12.225 1.00 82.88 248 GLY A N 1
ATOM 2004 C CA . GLY A 1 248 ? 2.647 7.732 -13.108 1.00 82.88 248 GLY A CA 1
ATOM 2005 C C . GLY A 1 248 ? 3.582 8.752 -12.451 1.00 82.88 248 GLY A C 1
ATOM 2006 O O . GLY A 1 248 ? 4.392 9.360 -13.153 1.00 82.88 248 GLY A O 1
ATOM 2007 N N . LEU A 1 249 ? 3.470 8.958 -11.136 1.00 80.75 249 LEU A N 1
ATOM 2008 C CA . LEU A 1 249 ? 4.397 9.786 -10.358 1.00 80.75 249 LEU A CA 1
ATOM 2009 C C . LEU A 1 249 ? 5.700 9.028 -10.114 1.00 80.75 249 LEU A C 1
ATOM 2011 O O . LEU A 1 249 ? 6.762 9.515 -10.484 1.00 80.75 249 LEU A O 1
ATOM 2015 N N . PHE A 1 250 ? 5.602 7.781 -9.660 1.00 86.06 250 PHE A N 1
ATOM 2016 C CA . PHE A 1 250 ? 6.763 6.924 -9.454 1.00 86.06 250 PHE A CA 1
ATOM 2017 C C . PHE A 1 250 ? 7.577 6.709 -10.741 1.00 86.06 250 PHE A C 1
ATOM 2019 O O . PHE A 1 250 ? 8.800 6.785 -10.734 1.00 86.06 250 PHE A O 1
ATOM 2026 N N . ALA A 1 251 ? 6.920 6.532 -11.892 1.00 93.19 251 ALA A N 1
ATOM 2027 C CA . ALA A 1 251 ? 7.607 6.444 -13.180 1.00 93.19 251 ALA A CA 1
ATOM 2028 C C . ALA A 1 251 ? 8.383 7.726 -13.536 1.00 93.19 251 ALA A C 1
ATOM 2030 O O . ALA A 1 251 ? 9.393 7.643 -14.231 1.00 93.19 251 ALA A O 1
ATOM 2031 N N . GLN A 1 252 ? 7.943 8.905 -13.079 1.00 90.06 252 GLN A N 1
ATOM 2032 C CA . GLN A 1 252 ? 8.722 10.135 -13.252 1.00 90.06 252 GLN A CA 1
ATOM 2033 C C . GLN A 1 252 ? 9.963 10.132 -12.367 1.00 90.06 252 GLN A C 1
ATOM 2035 O O . GLN A 1 252 ? 11.024 10.521 -12.846 1.00 90.06 252 GLN A O 1
ATOM 2040 N N . ASP A 1 253 ? 9.856 9.658 -11.128 1.00 89.56 253 ASP A N 1
ATOM 2041 C CA . ASP A 1 253 ? 11.007 9.551 -10.230 1.00 89.56 253 ASP A CA 1
ATOM 2042 C C . ASP A 1 253 ? 12.042 8.576 -10.787 1.00 89.56 253 ASP A C 1
ATOM 2044 O O . ASP A 1 253 ? 13.198 8.954 -10.955 1.00 89.56 253 ASP A O 1
ATOM 2048 N N . VAL A 1 254 ? 11.619 7.387 -11.230 1.00 94.62 254 VAL A N 1
ATOM 2049 C CA . VAL A 1 254 ? 12.503 6.424 -11.912 1.00 94.62 254 VAL A CA 1
ATOM 2050 C C . VAL A 1 254 ? 13.129 7.044 -13.169 1.00 94.62 254 VAL A C 1
ATOM 2052 O O . VAL A 1 254 ? 14.319 6.867 -13.433 1.00 94.62 254 VAL A O 1
ATOM 2055 N N . TYR A 1 255 ? 12.360 7.811 -13.950 1.00 95.50 255 TYR A N 1
ATOM 2056 C CA . TYR A 1 255 ? 12.899 8.503 -15.121 1.00 95.50 255 TYR A CA 1
ATOM 2057 C C . TYR A 1 255 ? 13.994 9.508 -14.737 1.00 95.50 255 TYR A C 1
ATOM 2059 O O . TYR A 1 255 ? 15.034 9.546 -15.388 1.00 95.50 255 TYR A O 1
ATOM 2067 N N . TYR A 1 256 ? 13.797 10.320 -13.700 1.00 93.06 256 TYR A N 1
ATOM 2068 C CA . TYR A 1 256 ? 14.786 11.320 -13.298 1.00 93.06 256 TYR A CA 1
ATOM 2069 C C . TYR A 1 256 ? 16.002 10.708 -12.593 1.00 93.06 256 TYR A C 1
ATOM 2071 O O . TYR A 1 256 ? 17.140 11.062 -12.911 1.00 93.06 256 TYR A O 1
ATOM 2079 N N . ASP A 1 257 ? 15.769 9.786 -11.664 1.00 93.06 257 ASP A N 1
ATOM 2080 C CA . ASP A 1 257 ? 16.809 9.212 -10.813 1.00 93.06 257 ASP A CA 1
ATOM 2081 C C . ASP A 1 257 ? 17.663 8.179 -11.543 1.00 93.06 257 ASP A C 1
ATOM 2083 O O . ASP A 1 257 ? 18.853 8.085 -11.258 1.00 93.06 257 ASP A O 1
ATOM 2087 N N . VAL A 1 258 ? 17.087 7.440 -12.496 1.00 96.31 258 VAL A N 1
ATOM 2088 C CA . VAL A 1 258 ? 17.819 6.438 -13.280 1.00 96.31 258 VAL A CA 1
ATOM 2089 C C . VAL A 1 258 ? 18.135 6.991 -14.668 1.00 96.31 258 VAL A C 1
ATOM 2091 O O . VAL A 1 258 ? 19.295 7.188 -15.023 1.00 96.31 258 VAL A O 1
ATOM 2094 N N . ILE A 1 259 ? 17.116 7.299 -15.474 1.00 96.06 259 ILE A N 1
ATOM 2095 C CA . ILE A 1 259 ? 17.303 7.553 -16.914 1.00 96.06 259 ILE A CA 1
ATOM 2096 C C . ILE A 1 259 ? 17.982 8.909 -17.201 1.00 96.06 259 ILE A C 1
ATOM 2098 O O . ILE A 1 259 ? 18.896 8.976 -18.027 1.00 96.06 259 ILE A O 1
ATOM 2102 N N . ASP A 1 260 ? 17.562 10.001 -16.560 1.00 94.69 260 ASP A N 1
ATOM 2103 C CA . ASP A 1 260 ? 18.189 11.323 -16.733 1.00 94.69 260 ASP A CA 1
ATOM 2104 C C . ASP A 1 260 ? 19.561 11.370 -16.042 1.00 94.69 260 ASP A C 1
ATOM 2106 O O . ASP A 1 260 ? 20.562 11.694 -16.683 1.00 94.69 260 ASP A O 1
ATOM 2110 N N . SER A 1 261 ? 19.631 10.979 -14.763 1.00 95.19 261 SER A N 1
ATOM 2111 C CA . SER A 1 261 ? 20.868 11.037 -13.971 1.00 95.19 261 SER A CA 1
ATOM 2112 C C . SER A 1 261 ? 21.999 10.174 -14.536 1.00 95.19 261 SER A C 1
ATOM 2114 O O . SER A 1 261 ? 23.120 10.668 -14.707 1.00 95.19 261 SER A O 1
ATOM 2116 N N . ASP A 1 262 ? 21.725 8.898 -14.815 1.00 96.38 262 ASP A N 1
ATOM 2117 C CA . ASP A 1 262 ? 22.785 7.920 -15.074 1.00 96.38 262 ASP A CA 1
ATOM 2118 C C . ASP A 1 262 ? 23.001 7.690 -16.575 1.00 96.38 262 ASP A C 1
ATOM 2120 O O . ASP A 1 262 ? 24.112 7.358 -17.004 1.00 96.38 262 ASP A O 1
ATOM 2124 N N . TYR A 1 263 ? 21.974 7.965 -17.388 1.00 96.19 263 TYR A N 1
ATOM 2125 C CA . TYR A 1 263 ? 21.965 7.699 -18.828 1.00 96.19 263 TYR A CA 1
ATOM 2126 C C . TYR A 1 263 ? 21.754 8.949 -19.710 1.00 96.19 263 TYR A C 1
ATOM 2128 O O . TYR A 1 263 ? 21.675 8.840 -20.940 1.00 96.19 263 TYR A O 1
ATOM 2136 N N . ASP A 1 264 ? 21.738 10.159 -19.133 1.00 96.56 264 ASP A N 1
ATOM 2137 C CA . ASP A 1 264 ? 21.591 11.441 -19.843 1.00 96.56 264 ASP A CA 1
ATOM 2138 C C . ASP A 1 264 ? 20.365 11.474 -20.797 1.00 96.56 264 ASP A C 1
ATOM 2140 O O . ASP A 1 264 ? 20.483 11.952 -21.940 1.00 96.56 264 ASP A O 1
ATOM 2144 N N . GLU A 1 265 ? 19.213 10.931 -20.384 1.00 95.75 265 GLU A N 1
ATOM 2145 C CA . GLU A 1 265 ? 17.969 10.851 -21.182 1.00 95.75 265 GLU A CA 1
ATOM 2146 C C . GLU A 1 265 ? 18.138 10.092 -22.519 1.00 95.75 265 GLU A C 1
ATOM 2148 O O . GLU A 1 265 ? 17.596 10.475 -23.571 1.00 95.75 265 GLU A O 1
ATOM 2153 N N . LYS A 1 266 ? 18.970 9.044 -22.544 1.00 95.38 266 LYS A N 1
ATOM 2154 C CA . LYS A 1 266 ? 19.235 8.238 -23.746 1.00 95.38 266 LYS A CA 1
ATOM 2155 C C . LYS A 1 266 ? 19.315 6.760 -23.412 1.00 95.38 266 LYS A C 1
ATOM 2157 O O . LYS A 1 266 ? 19.767 6.377 -22.345 1.00 95.38 266 LYS A O 1
ATOM 2162 N N . MET A 1 267 ? 18.945 5.930 -24.382 1.00 94.88 267 MET A N 1
ATOM 2163 C CA . MET A 1 267 ? 19.303 4.515 -24.322 1.00 94.88 267 MET A CA 1
ATOM 2164 C C . MET A 1 267 ? 20.821 4.333 -24.508 1.00 94.88 267 MET A C 1
ATOM 2166 O O . MET A 1 267 ? 21.469 5.224 -25.080 1.00 94.88 267 MET A O 1
ATOM 2170 N N . PRO A 1 268 ? 21.362 3.163 -24.133 1.00 95.81 268 PRO A N 1
ATOM 2171 C CA . PRO A 1 268 ? 22.739 2.796 -24.433 1.00 95.81 268 PRO A CA 1
ATOM 2172 C C . PRO A 1 268 ? 23.124 2.951 -25.911 1.00 95.81 268 PRO A C 1
ATOM 2174 O O . PRO A 1 268 ? 22.316 2.794 -26.833 1.00 95.81 268 PRO A O 1
ATOM 2177 N N . ASP A 1 269 ? 24.395 3.284 -26.124 1.00 94.19 269 ASP A N 1
ATOM 2178 C CA . ASP A 1 269 ? 24.993 3.495 -27.440 1.00 94.19 269 ASP A CA 1
ATOM 2179 C C . ASP A 1 269 ? 24.959 2.191 -28.267 1.00 94.19 269 ASP A C 1
ATOM 2181 O O . ASP A 1 269 ? 25.235 1.116 -27.744 1.00 94.19 269 ASP A O 1
ATOM 2185 N N . PHE A 1 270 ? 24.682 2.271 -29.576 1.00 92.75 270 PHE A N 1
ATOM 2186 C CA . PHE A 1 270 ? 24.775 1.107 -30.475 1.00 92.75 270 PHE A CA 1
ATOM 2187 C C . PHE A 1 270 ? 25.433 1.425 -31.823 1.00 92.75 270 PHE A C 1
ATOM 2189 O O . PHE A 1 270 ? 25.425 2.564 -32.298 1.00 92.75 270 PHE A O 1
ATOM 2196 N N . HIS A 1 271 ? 25.976 0.404 -32.481 1.00 91.88 271 HIS A N 1
ATOM 2197 C CA . HIS A 1 271 ? 26.708 0.496 -33.744 1.00 91.88 271 HIS A CA 1
ATOM 2198 C C . HIS A 1 271 ? 26.007 -0.274 -34.865 1.00 91.88 271 HIS A C 1
ATOM 2200 O O . HIS A 1 271 ? 25.093 -1.061 -34.639 1.00 91.88 271 HIS A O 1
ATOM 2206 N N . LEU A 1 272 ? 26.405 -0.008 -36.113 1.00 89.81 272 LEU A N 1
ATOM 2207 C CA . LEU A 1 272 ? 25.888 -0.726 -37.281 1.00 89.81 272 LEU A CA 1
ATOM 2208 C C . LEU A 1 272 ? 26.745 -1.957 -37.568 1.00 89.81 272 LEU A C 1
ATOM 2210 O O . LEU A 1 272 ? 27.968 -1.847 -37.628 1.00 89.81 272 LEU A O 1
ATOM 2214 N N . ALA A 1 273 ? 26.102 -3.076 -37.903 1.00 87.12 273 ALA A N 1
ATOM 2215 C CA . ALA A 1 273 ? 26.769 -4.342 -38.227 1.00 87.12 273 ALA A CA 1
ATOM 2216 C C . ALA A 1 273 ? 27.750 -4.248 -39.413 1.00 87.12 273 ALA A C 1
ATOM 2218 O O . ALA A 1 273 ? 28.680 -5.039 -39.544 1.00 87.12 273 ALA A O 1
ATOM 2219 N N . ASP A 1 274 ? 27.562 -3.276 -40.313 1.00 85.12 274 ASP A N 1
ATOM 2220 C CA . ASP A 1 274 ? 28.424 -3.101 -41.485 1.00 85.12 274 ASP A CA 1
ATOM 2221 C C . ASP A 1 274 ? 29.721 -2.321 -41.201 1.00 85.12 274 ASP A C 1
ATOM 2223 O O . ASP A 1 274 ? 30.523 -2.115 -42.121 1.00 85.12 274 ASP A O 1
ATOM 2227 N N . GLY A 1 275 ? 29.918 -1.858 -39.959 1.00 78.31 275 GLY A N 1
ATOM 2228 C CA . GLY A 1 275 ? 31.068 -1.056 -39.538 1.00 78.31 275 GLY A CA 1
ATOM 2229 C C . GLY A 1 275 ? 31.208 0.267 -40.302 1.00 78.31 275 GLY A C 1
ATOM 2230 O O . GLY A 1 275 ? 32.295 0.849 -40.360 1.00 78.31 275 GLY A O 1
ATOM 2231 N N . SER A 1 276 ? 30.143 0.742 -40.963 1.00 78.94 276 SER A N 1
ATOM 2232 C CA . SER A 1 276 ? 30.200 1.926 -41.831 1.00 78.94 276 SER A CA 1
ATOM 2233 C C . SER A 1 276 ? 30.298 3.248 -41.068 1.00 78.94 276 SER A C 1
ATOM 2235 O O . SER A 1 276 ? 30.605 4.277 -41.682 1.00 78.94 276 SER A O 1
ATOM 2237 N N . ASN A 1 277 ? 30.090 3.225 -39.749 1.00 71.44 277 ASN A N 1
ATOM 2238 C CA . ASN A 1 277 ? 30.205 4.376 -38.869 1.00 71.44 277 ASN A CA 1
ATOM 2239 C C . ASN A 1 277 ? 31.001 4.009 -37.611 1.00 71.44 277 ASN A C 1
ATOM 2241 O O . ASN A 1 277 ? 30.690 3.018 -36.965 1.00 71.44 277 ASN A O 1
ATOM 2245 N N . SER A 1 278 ? 32.014 4.811 -37.273 1.00 75.12 278 SER A N 1
ATOM 2246 C CA . SER A 1 278 ? 32.777 4.642 -36.026 1.00 75.12 278 SER A CA 1
ATOM 2247 C C . SER A 1 278 ? 32.107 5.293 -34.823 1.00 75.12 278 SER A C 1
ATOM 2249 O O . SER A 1 278 ? 32.528 5.055 -33.698 1.00 75.12 278 SER A O 1
ATOM 2251 N N . ASP A 1 279 ? 31.153 6.191 -35.072 1.00 88.81 279 ASP A N 1
ATOM 2252 C CA . ASP A 1 279 ? 30.464 6.916 -34.015 1.00 88.81 279 ASP A CA 1
ATOM 2253 C C . ASP A 1 279 ? 29.179 6.155 -33.646 1.00 88.81 279 ASP A C 1
ATOM 2255 O O . ASP A 1 279 ? 28.416 5.804 -34.559 1.00 88.81 279 ASP A O 1
ATOM 2259 N N . PRO A 1 280 ? 28.910 5.929 -32.348 1.00 91.19 280 PRO A N 1
ATOM 2260 C CA . PRO A 1 280 ? 27.704 5.244 -31.910 1.00 91.19 280 PRO A CA 1
ATOM 2261 C C . PRO A 1 280 ? 26.447 6.052 -32.229 1.00 91.19 280 PRO A C 1
ATOM 2263 O O . PRO A 1 280 ? 26.438 7.290 -32.247 1.00 91.19 280 PRO A O 1
ATOM 2266 N N . TYR A 1 281 ? 25.358 5.332 -32.460 1.00 92.44 281 TYR A N 1
ATOM 2267 C CA . TYR A 1 281 ? 24.016 5.876 -32.543 1.00 92.44 281 TYR A CA 1
ATOM 2268 C C . TYR A 1 281 ? 23.415 5.981 -31.149 1.00 92.44 281 TYR A C 1
ATOM 2270 O O . TYR A 1 281 ? 23.580 5.099 -30.314 1.00 92.44 281 TYR A O 1
ATOM 2278 N N . ARG A 1 282 ? 22.696 7.082 -30.934 1.00 92.12 282 ARG A N 1
ATOM 2279 C CA . ARG A 1 282 ? 22.043 7.413 -29.671 1.00 92.12 282 ARG A CA 1
ATOM 2280 C C . ARG A 1 282 ? 20.596 7.745 -29.937 1.00 92.12 282 ARG A C 1
ATOM 2282 O O . ARG A 1 282 ? 20.320 8.589 -30.795 1.00 92.12 282 ARG A O 1
ATOM 2289 N N . ILE A 1 283 ? 19.695 7.109 -29.207 1.00 94.81 283 ILE A N 1
ATOM 2290 C CA . ILE A 1 283 ? 18.268 7.402 -29.280 1.00 94.81 283 ILE A CA 1
ATOM 2291 C C . ILE A 1 283 ? 17.849 7.957 -27.922 1.00 94.81 283 ILE A C 1
ATOM 2293 O O . ILE A 1 283 ? 18.132 7.364 -26.885 1.00 94.81 283 ILE A O 1
ATOM 2297 N N . SER A 1 284 ? 17.207 9.122 -27.946 1.00 96.31 284 SER A N 1
ATOM 2298 C CA . SER A 1 284 ? 16.672 9.754 -26.743 1.00 96.31 284 SER A CA 1
ATOM 2299 C C . SER A 1 284 ? 15.497 8.962 -26.185 1.00 96.31 284 SER A C 1
ATOM 2301 O O . SER A 1 284 ? 14.647 8.487 -26.949 1.00 96.31 284 SER A O 1
ATOM 2303 N N . THR A 1 285 ? 15.462 8.855 -24.862 1.00 96.69 285 THR A N 1
ATOM 2304 C CA . THR A 1 285 ? 14.271 8.464 -24.114 1.00 96.69 285 THR A CA 1
ATOM 2305 C C . THR A 1 285 ? 13.355 9.676 -24.007 1.00 96.69 285 THR A C 1
ATOM 2307 O O . THR A 1 285 ? 13.822 10.798 -23.841 1.00 96.69 285 THR A O 1
ATOM 2310 N N . GLU A 1 286 ? 12.056 9.464 -24.158 1.00 96.06 286 GLU A N 1
ATOM 2311 C CA . GLU A 1 286 ? 11.052 10.532 -24.143 1.00 96.06 286 GLU A CA 1
ATOM 2312 C C . GLU A 1 286 ? 10.175 10.445 -22.890 1.00 96.06 286 GLU A C 1
ATOM 2314 O O . GLU A 1 286 ? 9.727 11.470 -22.380 1.00 96.06 286 GLU A O 1
ATOM 2319 N N . ASN A 1 287 ? 9.895 9.228 -22.408 1.00 95.75 287 ASN A N 1
ATOM 2320 C CA . ASN A 1 287 ? 9.100 9.005 -21.203 1.00 95.75 287 ASN A CA 1
ATOM 2321 C C . ASN A 1 287 ? 9.289 7.585 -20.645 1.00 95.75 287 ASN A C 1
ATOM 2323 O O . ASN A 1 287 ? 9.781 6.704 -21.352 1.00 95.75 287 ASN A O 1
ATOM 2327 N N . LEU A 1 288 ? 8.816 7.361 -19.420 1.00 97.06 288 LEU A N 1
ATOM 2328 C CA . LEU A 1 288 ? 8.678 6.051 -18.790 1.00 97.06 288 LEU A CA 1
ATOM 2329 C C . LEU A 1 288 ? 7.235 5.869 -18.308 1.00 97.06 288 LEU A C 1
ATOM 2331 O O . LEU A 1 288 ? 6.645 6.779 -17.727 1.00 97.06 288 LEU A O 1
ATOM 2335 N N . TYR A 1 289 ? 6.667 4.691 -18.543 1.00 95.25 289 TYR A N 1
ATOM 2336 C CA . TYR A 1 289 ? 5.390 4.282 -17.960 1.00 95.25 289 TYR A CA 1
ATOM 2337 C C . TYR A 1 289 ? 5.588 3.034 -17.123 1.00 95.25 289 TYR A C 1
ATOM 2339 O O . TYR A 1 289 ? 6.322 2.146 -17.537 1.00 95.25 289 TYR A O 1
ATOM 2347 N N . ILE A 1 290 ? 4.902 2.948 -15.987 1.00 95.81 290 ILE A N 1
ATOM 2348 C CA . ILE A 1 290 ? 4.850 1.744 -15.160 1.00 95.81 290 ILE A CA 1
ATOM 2349 C C . ILE A 1 290 ? 3.383 1.353 -15.006 1.00 95.81 290 ILE A C 1
ATOM 2351 O O . ILE A 1 290 ? 2.510 2.200 -14.822 1.00 95.81 290 ILE A O 1
ATOM 2355 N N . THR A 1 291 ? 3.103 0.062 -15.126 1.00 91.88 291 THR A N 1
ATOM 2356 C CA . THR A 1 291 ? 1.775 -0.519 -14.928 1.00 91.88 291 THR A CA 1
ATOM 2357 C C . THR A 1 291 ? 1.884 -1.726 -14.012 1.00 91.88 291 THR A C 1
ATOM 2359 O O . THR A 1 291 ? 2.844 -2.484 -14.111 1.00 91.88 291 THR A O 1
ATOM 2362 N N . GLU A 1 292 ? 0.901 -1.916 -13.140 1.00 91.94 292 GLU A N 1
ATOM 2363 C CA . GLU A 1 292 ? 0.791 -3.084 -12.267 1.00 91.94 292 GLU A CA 1
ATOM 2364 C C . GLU A 1 292 ? -0.412 -3.926 -12.706 1.00 91.94 292 GLU A C 1
ATOM 2366 O O . GLU A 1 292 ? -1.448 -3.406 -13.145 1.00 91.94 292 GLU A O 1
ATOM 2371 N N . LYS A 1 293 ? -0.258 -5.253 -12.659 1.00 86.75 293 LYS A N 1
ATOM 2372 C CA . LYS A 1 293 ? -1.359 -6.180 -12.895 1.00 86.75 293 LYS A CA 1
ATOM 2373 C C . LYS A 1 293 ? -1.185 -7.524 -12.181 1.00 86.75 293 LYS A C 1
ATOM 2375 O O . LYS A 1 293 ? -0.579 -8.452 -12.718 1.00 86.75 293 LYS A O 1
ATOM 2380 N N . ASN A 1 294 ? -1.919 -7.708 -11.087 1.00 83.12 294 ASN A N 1
ATOM 2381 C CA . ASN A 1 294 ? -1.906 -8.914 -10.243 1.00 83.12 294 ASN A CA 1
ATOM 2382 C C . ASN A 1 294 ? -0.516 -9.204 -9.638 1.00 83.12 294 ASN A C 1
ATOM 2384 O O . ASN A 1 294 ? 0.007 -10.307 -9.800 1.00 83.12 294 ASN A O 1
ATOM 2388 N N . GLY A 1 295 ? 0.085 -8.210 -8.998 1.00 82.44 295 GLY A N 1
ATOM 2389 C CA . GLY A 1 295 ? 1.421 -8.226 -8.407 1.00 82.44 295 GLY A CA 1
ATOM 2390 C C . GLY A 1 295 ? 2.568 -8.125 -9.412 1.00 82.44 295 GLY A C 1
ATOM 2391 O O . GLY A 1 295 ? 3.711 -8.061 -8.995 1.00 82.44 295 GLY A O 1
ATOM 2392 N N . ASN A 1 296 ? 2.287 -8.120 -10.721 1.00 91.44 296 ASN A N 1
ATOM 2393 C CA . ASN A 1 296 ? 3.321 -8.060 -11.755 1.00 91.44 296 ASN A CA 1
ATOM 2394 C C . ASN A 1 296 ? 3.438 -6.639 -12.295 1.00 91.44 296 ASN A C 1
ATOM 2396 O O . ASN A 1 296 ? 2.435 -6.066 -12.735 1.00 91.44 296 ASN A O 1
ATOM 2400 N N . TYR A 1 297 ? 4.654 -6.113 -12.331 1.00 95.25 297 TYR A N 1
ATOM 2401 C CA . TYR A 1 297 ? 4.948 -4.769 -12.798 1.00 95.25 297 TYR A CA 1
ATOM 2402 C C . TYR A 1 297 ? 5.522 -4.817 -14.204 1.00 95.25 297 TYR A C 1
ATOM 2404 O O . TYR A 1 297 ? 6.302 -5.690 -14.579 1.00 95.25 297 TYR A O 1
ATOM 2412 N N . THR A 1 298 ? 5.099 -3.870 -15.026 1.00 97.31 298 THR A N 1
ATOM 2413 C CA . THR A 1 298 ? 5.602 -3.698 -16.380 1.00 97.31 298 THR A CA 1
ATOM 2414 C C . THR A 1 298 ? 5.995 -2.255 -16.590 1.00 97.31 298 THR A C 1
ATOM 2416 O O . THR A 1 298 ? 5.140 -1.376 -16.457 1.00 97.31 298 THR A O 1
ATOM 2419 N N . PHE A 1 299 ? 7.251 -2.024 -16.964 1.00 98.31 299 PHE A N 1
ATOM 2420 C CA . PHE A 1 299 ? 7.727 -0.708 -17.363 1.00 98.31 299 PHE A CA 1
ATOM 2421 C C . PHE A 1 299 ? 7.928 -0.599 -18.881 1.00 98.31 299 PHE A C 1
ATOM 2423 O O . PHE A 1 299 ? 8.368 -1.539 -19.543 1.00 98.31 299 PHE A O 1
ATOM 2430 N N . GLU A 1 300 ? 7.601 0.559 -19.448 1.00 98.25 300 GLU A N 1
ATOM 2431 C CA . GLU A 1 300 ? 7.744 0.870 -20.871 1.00 98.25 300 GLU A CA 1
ATOM 2432 C C . GLU A 1 300 ? 8.527 2.178 -21.046 1.00 98.25 300 GLU A C 1
ATOM 2434 O O . GLU A 1 300 ? 8.021 3.266 -20.763 1.00 98.25 300 GLU A O 1
ATOM 2439 N N . VAL A 1 301 ? 9.762 2.078 -21.541 1.00 98.19 301 VAL A N 1
ATOM 2440 C CA . VAL A 1 301 ? 10.601 3.222 -21.912 1.00 98.19 301 VAL A CA 1
ATOM 2441 C C . VAL A 1 301 ? 10.235 3.648 -23.332 1.00 98.19 301 VAL A C 1
ATOM 2443 O O . VAL A 1 301 ? 10.480 2.919 -24.300 1.00 98.19 301 VAL A O 1
ATOM 2446 N N . LEU A 1 302 ? 9.665 4.843 -23.480 1.00 97.62 302 LEU A N 1
ATOM 2447 C CA . LEU A 1 302 ? 9.406 5.427 -24.792 1.00 97.62 302 LEU A CA 1
ATOM 2448 C C . LEU A 1 302 ? 10.675 6.035 -25.363 1.00 97.62 302 LEU A C 1
ATOM 2450 O O . LEU A 1 302 ? 11.347 6.823 -24.701 1.00 97.62 302 LEU A O 1
ATOM 2454 N N . VAL A 1 303 ? 10.956 5.737 -26.628 1.00 96.81 303 VAL A N 1
ATOM 2455 C CA . VAL A 1 303 ? 12.125 6.272 -27.328 1.00 96.81 303 VAL A CA 1
ATOM 2456 C C . VAL A 1 303 ? 11.762 6.896 -28.667 1.00 96.81 303 VAL A C 1
ATOM 2458 O O . VAL A 1 303 ? 10.825 6.466 -29.350 1.00 96.81 303 VAL A O 1
ATOM 2461 N N . ASN A 1 304 ? 12.552 7.889 -29.079 1.00 94.94 304 ASN A N 1
ATOM 2462 C CA . ASN A 1 304 ? 12.371 8.602 -30.343 1.00 94.94 304 ASN A CA 1
ATOM 2463 C C . ASN A 1 304 ? 12.843 7.783 -31.553 1.00 94.94 304 ASN A C 1
ATOM 2465 O O . ASN A 1 304 ? 13.847 8.081 -32.212 1.00 94.94 304 ASN A O 1
ATOM 2469 N N . LEU A 1 305 ? 12.107 6.723 -31.872 1.00 91.62 305 LEU A N 1
ATOM 2470 C CA . LEU A 1 305 ? 12.431 5.835 -32.980 1.00 91.62 305 LEU A CA 1
ATOM 2471 C C . LEU A 1 305 ? 11.803 6.333 -34.287 1.00 91.62 305 LEU A C 1
ATOM 2473 O O . LEU A 1 305 ? 10.950 5.688 -34.884 1.00 91.62 305 LEU A O 1
ATOM 2477 N N . SER A 1 306 ? 12.215 7.518 -34.745 1.00 90.50 306 SER A N 1
ATOM 2478 C CA . SER A 1 306 ? 11.789 8.019 -36.059 1.00 90.50 306 SER A CA 1
ATOM 2479 C C . SER A 1 306 ? 12.218 7.072 -37.195 1.00 90.50 306 SER A C 1
ATOM 2481 O O . SER A 1 306 ? 13.176 6.314 -37.054 1.00 90.50 306 SER A O 1
ATOM 2483 N N . THR A 1 307 ? 11.618 7.193 -38.385 1.00 82.75 307 THR A N 1
ATOM 2484 C CA . THR A 1 307 ? 11.898 6.317 -39.549 1.00 82.75 307 THR A CA 1
ATOM 2485 C C . THR A 1 307 ? 13.387 6.177 -39.912 1.00 82.75 307 THR A C 1
ATOM 2487 O O . THR A 1 307 ? 13.808 5.170 -40.482 1.00 82.75 307 THR A O 1
ATOM 2490 N N . ASN A 1 308 ? 14.217 7.184 -39.616 1.00 86.75 308 ASN A N 1
ATOM 2491 C CA . ASN A 1 308 ? 15.663 7.067 -39.822 1.00 86.75 308 ASN A CA 1
ATOM 2492 C C . ASN A 1 308 ? 16.322 6.179 -38.757 1.00 86.75 308 ASN A C 1
ATOM 2494 O O . ASN A 1 308 ? 17.170 5.364 -39.109 1.00 86.75 308 ASN A O 1
ATOM 2498 N N . TYR A 1 309 ? 15.931 6.325 -37.489 1.00 88.56 309 TYR A N 1
ATOM 2499 C CA . TYR A 1 309 ? 16.448 5.517 -36.386 1.00 88.56 309 TYR A CA 1
ATOM 2500 C C . TYR A 1 309 ? 15.943 4.077 -36.434 1.00 88.56 309 TYR A C 1
ATOM 2502 O O . TYR A 1 309 ? 16.742 3.188 -36.185 1.00 88.56 309 TYR A O 1
ATOM 2510 N N . GLU A 1 310 ? 14.712 3.816 -36.884 1.00 90.06 310 GLU A N 1
ATOM 2511 C CA . GLU A 1 310 ? 14.226 2.447 -37.154 1.00 90.06 310 GLU A CA 1
ATOM 2512 C C . GLU A 1 310 ? 15.159 1.694 -38.110 1.00 90.06 310 GLU A C 1
ATOM 2514 O O . GLU A 1 310 ? 15.499 0.530 -37.903 1.00 90.06 310 GLU A O 1
ATOM 2519 N N . LYS A 1 311 ? 15.610 2.374 -39.174 1.00 91.25 311 LYS A N 1
ATOM 2520 C CA . LYS A 1 311 ? 16.539 1.795 -40.145 1.00 91.25 311 LYS A CA 1
ATOM 2521 C C . LYS A 1 311 ? 17.902 1.499 -39.517 1.00 91.25 311 LYS A C 1
ATOM 2523 O O . LYS A 1 311 ? 18.500 0.488 -39.875 1.00 91.25 311 LYS A O 1
ATOM 2528 N N . TYR A 1 312 ? 18.406 2.388 -38.660 1.00 91.69 312 TYR A N 1
ATOM 2529 C CA . TYR A 1 312 ? 19.693 2.192 -37.989 1.00 91.69 312 TYR A CA 1
ATOM 2530 C C . TYR A 1 312 ? 19.610 1.086 -36.946 1.00 91.69 312 TYR A C 1
ATOM 2532 O O . TYR A 1 312 ? 20.461 0.208 -36.961 1.00 91.69 312 TYR A O 1
ATOM 2540 N N . TRP A 1 313 ? 18.548 1.067 -36.140 1.00 93.94 313 TRP A N 1
ATOM 2541 C CA . TRP A 1 313 ? 18.264 -0.009 -35.200 1.00 93.94 313 TRP A CA 1
ATOM 2542 C C . TRP A 1 313 ? 18.205 -1.355 -35.915 1.00 93.94 313 TRP A C 1
ATOM 2544 O O . TRP A 1 313 ? 18.963 -2.253 -35.603 1.00 93.94 313 TRP A O 1
ATOM 2554 N N . ASN A 1 314 ? 17.411 -1.477 -36.980 1.00 92.50 314 ASN A N 1
ATOM 2555 C CA . ASN A 1 314 ? 17.336 -2.714 -37.761 1.00 92.50 314 ASN A CA 1
ATOM 2556 C C . ASN A 1 314 ? 18.650 -3.101 -38.466 1.00 92.50 314 ASN A C 1
ATOM 2558 O O . ASN A 1 314 ? 18.745 -4.201 -39.010 1.00 92.50 314 ASN A O 1
ATOM 2562 N N . ALA A 1 315 ? 19.636 -2.213 -38.525 1.00 89.81 315 ALA A N 1
ATOM 2563 C CA . ALA A 1 315 ? 20.959 -2.488 -39.070 1.00 89.81 315 ALA A CA 1
ATOM 2564 C C . ALA A 1 315 ? 22.034 -2.576 -37.972 1.00 89.81 315 ALA A C 1
ATOM 2566 O O . ALA A 1 315 ? 23.220 -2.570 -38.309 1.00 89.81 315 ALA A O 1
ATOM 2567 N N . SER A 1 316 ? 21.635 -2.634 -36.698 1.00 87.75 316 SER A N 1
ATOM 2568 C CA . SER A 1 316 ? 22.560 -2.731 -35.579 1.00 87.75 316 SER A CA 1
ATOM 2569 C C . SER A 1 316 ? 23.262 -4.084 -35.529 1.00 87.75 316 SER A C 1
ATOM 2571 O O . SER A 1 316 ? 22.736 -5.092 -36.010 1.00 87.75 316 SER A O 1
ATOM 2573 N N . ASP A 1 317 ? 24.462 -4.087 -34.957 1.00 85.81 317 ASP A N 1
ATOM 2574 C CA . ASP A 1 317 ? 25.237 -5.299 -34.678 1.00 85.81 317 ASP A CA 1
ATOM 2575 C C . ASP A 1 317 ? 24.581 -6.184 -33.605 1.00 85.81 317 ASP A C 1
ATOM 2577 O O . ASP A 1 317 ? 24.582 -7.400 -33.761 1.00 85.81 317 ASP A O 1
ATOM 2581 N N . VAL A 1 318 ? 23.897 -5.601 -32.611 1.00 83.94 318 VAL A N 1
ATOM 2582 C CA . VAL A 1 318 ? 23.144 -6.353 -31.579 1.00 83.94 318 VAL A CA 1
ATOM 2583 C C . VAL A 1 318 ? 21.991 -7.206 -32.127 1.00 83.94 318 VAL A C 1
ATOM 2585 O O . VAL A 1 318 ? 21.449 -8.050 -31.420 1.00 83.94 318 VAL A O 1
ATOM 2588 N N . LEU A 1 319 ? 21.582 -6.992 -33.382 1.00 86.06 319 LEU A N 1
ATOM 2589 C CA . LEU A 1 319 ? 20.561 -7.791 -34.074 1.00 86.06 319 LEU A CA 1
ATOM 2590 C C . LEU A 1 319 ? 21.154 -8.767 -35.103 1.00 86.06 319 LEU A C 1
ATOM 2592 O O . LEU A 1 319 ? 20.391 -9.373 -35.872 1.00 86.06 319 LEU A O 1
ATOM 2596 N N . ASP A 1 320 ? 22.480 -8.850 -35.216 1.00 82.00 320 ASP A N 1
ATOM 2597 C CA . ASP A 1 320 ? 23.156 -9.698 -36.191 1.00 82.00 320 ASP A CA 1
ATOM 2598 C C . ASP A 1 320 ? 23.536 -11.055 -35.587 1.00 82.00 320 ASP A C 1
ATOM 2600 O O . ASP A 1 320 ? 24.600 -11.228 -34.997 1.00 82.00 320 ASP A O 1
ATOM 2604 N N . ASP A 1 321 ? 22.665 -12.044 -35.804 1.00 76.75 321 ASP A N 1
ATOM 2605 C CA . ASP A 1 321 ? 22.878 -13.439 -35.398 1.00 76.75 321 ASP A CA 1
ATOM 2606 C C . ASP A 1 321 ? 24.123 -14.091 -36.053 1.00 76.75 321 ASP A C 1
ATOM 2608 O O . ASP A 1 321 ? 24.485 -15.216 -35.695 1.00 76.75 321 ASP A O 1
ATOM 2612 N N . GLU A 1 322 ? 24.732 -13.461 -37.071 1.00 75.06 322 GLU A N 1
ATOM 2613 C CA . GLU A 1 322 ? 25.930 -13.968 -37.758 1.00 75.06 322 GLU A CA 1
ATOM 2614 C C . GLU A 1 322 ? 27.250 -13.436 -37.172 1.00 75.06 322 GLU A C 1
ATOM 2616 O O . GLU A 1 322 ? 28.309 -13.970 -37.524 1.00 75.06 322 GLU A O 1
ATOM 2621 N N . LEU A 1 323 ? 27.212 -12.419 -36.303 1.00 64.50 323 LEU A N 1
ATOM 2622 C CA . LEU A 1 323 ? 28.394 -11.886 -35.624 1.00 64.50 323 LEU A CA 1
ATOM 2623 C C . LEU A 1 323 ? 28.664 -12.665 -34.329 1.00 64.50 323 LEU A C 1
ATOM 2625 O O . LEU A 1 323 ? 27.755 -12.914 -33.539 1.00 64.50 323 LEU A O 1
ATOM 2629 N N . ASP A 1 324 ? 29.924 -13.054 -34.113 1.00 71.88 324 ASP A N 1
ATOM 2630 C CA . ASP A 1 324 ? 30.357 -13.570 -32.813 1.00 71.88 324 ASP A CA 1
ATOM 2631 C C . ASP A 1 324 ? 30.307 -12.410 -31.797 1.00 71.88 324 ASP A C 1
ATOM 2633 O O . ASP A 1 324 ? 30.718 -11.299 -32.122 1.00 71.88 324 ASP A O 1
ATOM 2637 N N . GLU A 1 325 ? 29.850 -12.661 -30.564 1.00 68.19 325 GLU A N 1
ATOM 2638 C CA . GLU A 1 325 ? 29.725 -11.636 -2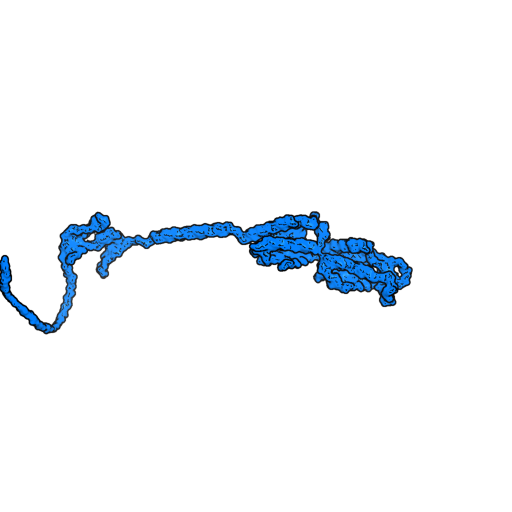9.501 1.00 68.19 325 GLU A CA 1
ATOM 2639 C C . GLU A 1 325 ? 31.040 -10.866 -29.242 1.00 68.19 325 GLU A C 1
ATOM 2641 O O . GLU A 1 325 ? 31.021 -9.708 -28.837 1.00 68.19 325 GLU A O 1
ATOM 2646 N N . ASP A 1 326 ? 32.192 -11.491 -29.517 1.00 72.81 326 ASP A N 1
ATOM 2647 C CA . ASP A 1 326 ? 33.525 -10.880 -29.399 1.00 72.81 326 ASP A CA 1
ATOM 2648 C C . ASP A 1 326 ? 33.810 -9.797 -30.471 1.00 72.81 326 ASP A C 1
ATOM 2650 O O . ASP A 1 326 ? 34.781 -9.047 -30.334 1.00 72.81 326 ASP A O 1
ATOM 2654 N N . ASP A 1 327 ? 33.006 -9.739 -31.539 1.00 71.94 327 ASP A N 1
ATOM 2655 C CA . ASP A 1 327 ? 33.134 -8.807 -32.668 1.00 71.94 327 ASP A CA 1
ATOM 2656 C C . ASP A 1 327 ? 32.095 -7.664 -32.620 1.00 71.94 327 ASP A C 1
ATOM 2658 O O . ASP A 1 327 ? 32.074 -6.828 -33.527 1.00 71.94 327 ASP A O 1
ATOM 2662 N N . TRP A 1 328 ? 31.236 -7.609 -31.593 1.00 73.00 328 TRP A N 1
ATOM 2663 C CA . TRP A 1 328 ? 30.284 -6.511 -31.415 1.00 73.00 328 TRP A CA 1
ATOM 2664 C C . TRP A 1 328 ? 30.997 -5.241 -30.934 1.00 73.00 328 TRP A C 1
ATOM 2666 O O . TRP A 1 328 ? 31.758 -5.259 -29.964 1.00 73.00 328 TRP A O 1
ATOM 2676 N N . ASP A 1 329 ? 30.747 -4.124 -31.622 1.00 77.75 329 ASP A N 1
ATOM 2677 C CA . ASP A 1 329 ? 31.182 -2.803 -31.159 1.00 77.75 329 ASP A CA 1
ATOM 2678 C C . ASP A 1 329 ? 30.199 -2.266 -30.099 1.00 77.75 329 ASP A C 1
ATOM 2680 O O . ASP A 1 329 ? 30.565 -1.431 -29.270 1.00 77.75 329 ASP A O 1
ATOM 2684 N N . THR A 1 330 ? 28.952 -2.745 -30.115 1.00 82.69 330 THR A N 1
ATOM 2685 C CA . THR A 1 330 ? 27.961 -2.543 -29.052 1.00 82.69 330 THR A CA 1
ATOM 2686 C C . THR A 1 330 ? 28.099 -3.606 -27.970 1.00 82.69 330 THR A C 1
ATOM 2688 O O . THR A 1 330 ? 28.083 -4.795 -28.272 1.00 82.69 330 THR A O 1
ATOM 2691 N N . ASP A 1 331 ? 28.161 -3.196 -26.706 1.00 85.06 331 ASP A N 1
ATOM 2692 C CA . ASP A 1 331 ? 28.125 -4.124 -25.579 1.00 85.06 331 ASP A CA 1
ATOM 2693 C C . ASP A 1 331 ? 26.664 -4.349 -25.144 1.00 85.06 331 ASP A C 1
ATOM 2695 O O . ASP A 1 331 ? 26.041 -3.432 -24.608 1.00 85.06 331 ASP A O 1
ATOM 2699 N N . PRO A 1 332 ? 26.069 -5.538 -25.350 1.00 87.00 332 PRO A N 1
ATOM 2700 C CA . PRO A 1 332 ? 24.692 -5.810 -24.929 1.00 87.00 332 PRO A CA 1
ATOM 2701 C C . PRO A 1 332 ? 24.493 -5.654 -23.427 1.00 87.00 332 PRO A C 1
ATOM 2703 O O . PRO A 1 332 ? 23.370 -5.413 -22.990 1.00 87.00 332 PRO A O 1
ATOM 2706 N N . ARG A 1 333 ? 25.576 -5.785 -22.651 1.00 88.81 333 ARG A N 1
ATOM 2707 C CA . ARG A 1 333 ? 25.551 -5.600 -21.202 1.00 88.81 333 ARG A CA 1
ATOM 2708 C C . ARG A 1 333 ? 25.157 -4.181 -20.825 1.00 88.81 333 ARG A C 1
ATOM 2710 O O . ARG A 1 333 ? 24.511 -4.017 -19.809 1.00 88.81 333 ARG A O 1
ATOM 2717 N N . ASP A 1 334 ? 25.426 -3.186 -21.672 1.00 93.06 334 ASP A N 1
ATOM 2718 C CA . ASP A 1 334 ? 24.980 -1.817 -21.405 1.00 93.06 334 ASP A CA 1
ATOM 2719 C C . ASP A 1 334 ? 23.439 -1.714 -21.450 1.00 93.06 334 ASP A C 1
ATOM 2721 O O . ASP A 1 334 ? 22.842 -0.953 -20.694 1.00 93.06 334 ASP A O 1
ATOM 2725 N N . PHE A 1 335 ? 22.769 -2.497 -22.311 1.00 94.69 335 PHE A N 1
ATOM 2726 C CA . PHE A 1 335 ? 21.300 -2.601 -22.329 1.00 94.69 335 PHE A CA 1
ATOM 2727 C C . PHE A 1 335 ? 20.759 -3.452 -21.183 1.00 94.69 335 PHE A C 1
ATOM 2729 O O . PHE A 1 335 ? 19.664 -3.175 -20.699 1.00 94.69 335 PHE A O 1
ATOM 2736 N N . GLU A 1 336 ? 21.494 -4.483 -20.772 1.00 95.06 336 GLU A N 1
ATOM 2737 C CA . GLU A 1 336 ? 21.147 -5.292 -19.604 1.00 95.06 336 GLU A CA 1
ATOM 2738 C C . GLU A 1 336 ? 21.193 -4.437 -18.337 1.00 95.06 336 GLU A C 1
ATOM 2740 O O . GLU A 1 336 ? 20.186 -4.372 -17.644 1.00 95.06 336 GLU A O 1
ATOM 2745 N N . ASP A 1 337 ? 22.288 -3.704 -18.116 1.00 96.38 337 ASP A N 1
ATOM 2746 C CA . ASP A 1 337 ? 22.470 -2.778 -16.996 1.00 96.38 337 ASP A CA 1
ATOM 2747 C C . ASP A 1 337 ? 21.385 -1.685 -17.011 1.00 96.38 337 ASP A C 1
ATOM 2749 O O . ASP A 1 337 ? 20.712 -1.479 -16.008 1.00 96.38 337 ASP A O 1
ATOM 2753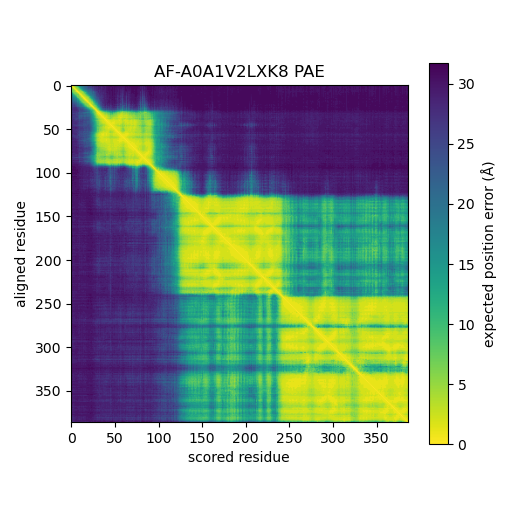 N N . PHE A 1 338 ? 21.105 -1.069 -18.169 1.00 97.31 338 PHE A N 1
ATOM 2754 C CA . PHE A 1 338 ? 20.044 -0.057 -18.294 1.00 97.31 338 PHE A CA 1
ATOM 2755 C C . PHE A 1 338 ? 18.656 -0.573 -17.891 1.00 97.31 338 PHE A C 1
ATOM 2757 O O . PHE A 1 338 ? 17.913 0.108 -17.186 1.00 97.31 338 PHE A O 1
ATOM 2764 N N . MET A 1 339 ? 18.276 -1.765 -18.357 1.00 98.06 339 MET A N 1
ATOM 2765 C CA . MET A 1 339 ? 16.975 -2.351 -18.018 1.00 98.06 339 MET A CA 1
ATOM 2766 C C . MET A 1 339 ? 16.950 -2.864 -16.575 1.00 98.06 339 MET A C 1
ATOM 2768 O O . MET A 1 339 ? 15.913 -2.759 -15.919 1.00 98.06 339 MET A O 1
ATOM 2772 N N . PHE A 1 340 ? 18.072 -3.402 -16.088 1.00 97.44 340 PHE A N 1
ATOM 2773 C CA . PHE A 1 340 ? 18.226 -3.894 -14.725 1.00 97.44 340 PHE A CA 1
ATOM 2774 C C . PHE A 1 340 ? 18.142 -2.757 -13.714 1.00 97.44 340 PHE A C 1
ATOM 2776 O O . PHE A 1 340 ? 17.379 -2.893 -12.776 1.00 97.44 340 PHE A O 1
ATOM 2783 N N . ASP A 1 341 ? 18.820 -1.627 -13.921 1.00 98.06 341 ASP A N 1
ATOM 2784 C CA . ASP A 1 341 ? 18.788 -0.491 -12.988 1.00 98.06 341 ASP A CA 1
ATOM 2785 C C . ASP A 1 341 ? 17.364 0.066 -12.815 1.00 98.06 341 ASP A C 1
ATOM 2787 O O . ASP A 1 341 ? 16.946 0.396 -11.706 1.00 98.06 341 ASP A O 1
ATOM 2791 N N . ILE A 1 342 ? 16.579 0.121 -13.901 1.00 97.88 342 ILE A N 1
ATOM 2792 C CA . ILE A 1 342 ? 15.157 0.492 -13.835 1.00 97.88 342 ILE A CA 1
ATOM 2793 C C . ILE A 1 342 ? 14.372 -0.555 -13.035 1.00 97.88 342 ILE A C 1
ATOM 2795 O O . ILE A 1 342 ? 13.580 -0.199 -12.164 1.00 97.88 342 ILE A O 1
ATOM 2799 N N . ALA A 1 343 ? 14.571 -1.843 -13.329 1.00 97.88 343 ALA A N 1
ATOM 2800 C CA . ALA A 1 343 ? 13.873 -2.927 -12.644 1.00 97.88 343 ALA A CA 1
ATOM 2801 C C . ALA A 1 343 ? 14.244 -3.020 -11.153 1.00 97.88 343 ALA A C 1
ATOM 2803 O O . ALA A 1 343 ? 13.361 -3.239 -10.334 1.00 97.88 343 ALA A O 1
ATOM 2804 N N . ASP A 1 344 ? 15.515 -2.820 -10.806 1.00 96.75 344 ASP A N 1
ATOM 2805 C CA . ASP A 1 344 ? 16.068 -2.822 -9.448 1.00 96.75 344 ASP A CA 1
ATOM 2806 C C . ASP A 1 344 ? 15.471 -1.677 -8.629 1.00 96.75 344 ASP A C 1
ATOM 2808 O O . ASP A 1 344 ? 14.970 -1.912 -7.534 1.00 96.75 344 ASP A O 1
ATOM 2812 N N . TYR A 1 345 ? 15.378 -0.472 -9.205 1.00 95.25 345 TYR A N 1
ATOM 2813 C CA . TYR A 1 345 ? 14.714 0.660 -8.551 1.00 95.25 345 TYR A CA 1
ATOM 2814 C C . TYR A 1 345 ? 13.233 0.363 -8.256 1.00 95.25 345 TYR A C 1
ATOM 2816 O O . TYR A 1 345 ? 12.737 0.660 -7.170 1.00 95.25 345 TYR A O 1
ATOM 2824 N N . ILE A 1 346 ? 12.512 -0.248 -9.205 1.00 93.81 346 ILE A N 1
ATOM 2825 C CA . ILE A 1 346 ? 11.111 -0.658 -9.006 1.00 93.81 346 ILE A CA 1
ATOM 2826 C C . ILE A 1 346 ? 11.015 -1.767 -7.944 1.00 93.81 346 ILE A C 1
ATOM 2828 O O . ILE A 1 346 ? 10.121 -1.734 -7.099 1.00 93.81 346 ILE A O 1
ATOM 2832 N N . ALA A 1 347 ? 11.916 -2.749 -7.975 1.00 94.25 347 ALA A N 1
ATOM 2833 C CA . ALA A 1 347 ? 11.916 -3.869 -7.041 1.00 94.25 347 ALA A CA 1
ATOM 2834 C C . ALA A 1 347 ? 12.191 -3.432 -5.603 1.00 94.25 347 ALA A C 1
ATOM 2836 O O . ALA A 1 347 ? 11.487 -3.872 -4.697 1.00 94.25 347 ALA A O 1
ATOM 2837 N N . ASP A 1 348 ? 13.163 -2.543 -5.405 1.00 89.62 348 ASP A N 1
ATOM 2838 C CA . ASP A 1 348 ? 13.499 -1.982 -4.098 1.00 89.62 348 ASP A CA 1
ATOM 2839 C C . ASP A 1 348 ? 12.328 -1.188 -3.498 1.00 89.62 348 ASP A C 1
ATOM 2841 O O . ASP A 1 348 ? 12.114 -1.218 -2.283 1.00 89.62 348 ASP A O 1
ATOM 2845 N N . GLU A 1 349 ? 11.558 -0.491 -4.338 1.00 86.19 349 GLU A N 1
ATOM 2846 C CA . GLU A 1 349 ? 10.415 0.310 -3.899 1.00 86.19 349 GLU A CA 1
ATOM 2847 C C . GLU A 1 349 ? 9.247 -0.551 -3.400 1.00 86.19 349 GLU A C 1
ATOM 2849 O O . GLU A 1 349 ? 8.637 -0.249 -2.370 1.00 86.19 349 GLU A O 1
ATOM 2854 N N . PHE A 1 350 ? 8.939 -1.623 -4.131 1.00 85.62 350 PHE A N 1
ATOM 2855 C CA . PHE A 1 350 ? 7.743 -2.439 -3.919 1.00 85.62 350 PHE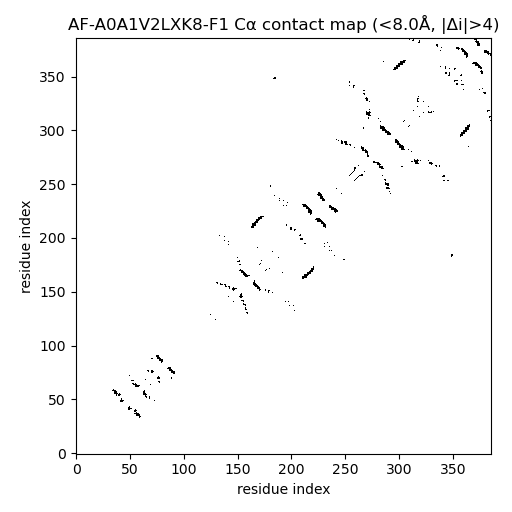 A CA 1
ATOM 2856 C C . PHE A 1 350 ? 8.032 -3.829 -3.318 1.00 85.62 350 PHE A C 1
ATOM 2858 O O . PHE A 1 350 ? 7.126 -4.659 -3.277 1.00 85.62 350 PHE A O 1
ATOM 2865 N N . ASP A 1 351 ? 9.264 -4.081 -2.858 1.00 85.44 351 ASP A N 1
ATOM 2866 C CA . ASP A 1 351 ? 9.748 -5.366 -2.313 1.00 85.44 351 ASP A CA 1
ATOM 2867 C C . ASP A 1 351 ? 9.469 -6.562 -3.248 1.00 85.44 351 ASP A C 1
ATOM 2869 O O . ASP A 1 351 ? 8.856 -7.562 -2.866 1.00 85.44 351 ASP A O 1
ATOM 2873 N N . LEU A 1 352 ? 9.890 -6.438 -4.510 1.00 90.81 352 LEU A N 1
ATOM 2874 C CA . LEU A 1 352 ? 9.609 -7.411 -5.575 1.00 90.81 352 LEU A CA 1
ATOM 2875 C C . LEU A 1 352 ? 10.827 -8.272 -5.924 1.00 90.81 352 LEU A C 1
ATOM 2877 O O . LEU A 1 352 ? 11.975 -7.856 -5.763 1.00 90.81 352 LEU A O 1
ATOM 2881 N N . ASP A 1 353 ? 10.586 -9.454 -6.495 1.00 95.75 353 ASP A N 1
ATOM 2882 C CA . ASP A 1 353 ? 11.637 -10.219 -7.165 1.00 95.75 353 ASP A CA 1
ATOM 2883 C C . ASP A 1 353 ? 11.788 -9.736 -8.619 1.00 95.75 353 ASP A C 1
ATOM 2885 O O . ASP A 1 353 ? 10.867 -9.842 -9.429 1.00 95.75 353 ASP A O 1
ATOM 2889 N N . ILE A 1 354 ? 12.965 -9.207 -8.969 1.00 96.12 354 ILE A N 1
ATOM 2890 C CA . ILE A 1 354 ? 13.247 -8.663 -10.309 1.00 96.12 354 ILE A CA 1
ATOM 2891 C C . ILE A 1 354 ? 13.005 -9.697 -11.420 1.00 96.12 354 ILE A C 1
ATOM 2893 O O . ILE A 1 354 ? 12.572 -9.323 -12.511 1.00 96.12 354 ILE A O 1
ATOM 2897 N N . GLU A 1 355 ? 13.323 -10.974 -11.185 1.00 96.00 355 GLU A N 1
ATOM 2898 C CA . GLU A 1 355 ? 13.215 -12.011 -12.216 1.00 96.00 355 GLU A CA 1
ATOM 2899 C C . GLU A 1 355 ? 11.768 -12.480 -12.402 1.00 96.00 355 GLU A C 1
ATOM 2901 O O . GLU A 1 355 ? 11.378 -12.781 -13.530 1.00 96.00 355 GLU A O 1
ATOM 2906 N N . ASP A 1 356 ? 10.986 -12.541 -11.323 1.00 94.44 356 ASP A N 1
ATOM 2907 C CA . ASP A 1 356 ? 9.648 -13.142 -11.335 1.00 94.44 356 ASP A CA 1
ATOM 2908 C C . ASP A 1 356 ? 8.508 -12.110 -11.459 1.00 94.44 356 ASP A C 1
ATOM 2910 O O . ASP A 1 356 ? 7.471 -12.424 -12.053 1.00 94.44 356 ASP A O 1
ATOM 2914 N N . ASP A 1 357 ? 8.684 -10.891 -10.938 1.00 96.19 357 ASP A N 1
ATOM 2915 C CA . ASP A 1 357 ? 7.595 -9.919 -10.762 1.00 96.19 357 ASP A CA 1
ATOM 2916 C C . ASP A 1 357 ? 7.687 -8.701 -11.698 1.00 96.19 357 ASP A C 1
ATOM 2918 O O . ASP A 1 357 ? 6.719 -7.940 -11.807 1.00 96.19 357 ASP A O 1
ATOM 2922 N N . ILE A 1 358 ? 8.813 -8.497 -12.397 1.00 97.81 358 ILE A N 1
ATOM 2923 C CA . ILE A 1 358 ? 9.052 -7.304 -13.225 1.00 97.81 358 ILE A CA 1
ATOM 2924 C C . ILE A 1 358 ? 9.329 -7.672 -14.684 1.00 97.81 358 ILE A C 1
ATOM 2926 O O . ILE A 1 358 ? 10.129 -8.544 -15.014 1.00 97.81 358 ILE A O 1
ATOM 2930 N N . SER A 1 359 ? 8.678 -6.957 -15.599 1.00 98.31 359 SER A N 1
ATOM 2931 C CA . SER A 1 359 ? 8.979 -6.978 -17.032 1.00 98.31 359 SER A CA 1
ATOM 2932 C C . SER A 1 359 ? 9.221 -5.567 -17.558 1.00 98.31 359 SER A C 1
ATOM 2934 O O . SER A 1 359 ? 8.627 -4.600 -17.084 1.00 98.31 359 SER A O 1
ATOM 2936 N N . GLY A 1 360 ? 10.068 -5.438 -18.571 1.00 98.25 360 GLY A N 1
ATOM 2937 C CA . GLY A 1 360 ? 10.455 -4.148 -19.131 1.00 98.25 360 GLY A CA 1
ATOM 2938 C C . GLY A 1 360 ? 10.451 -4.144 -20.647 1.00 98.25 360 GLY A C 1
ATOM 2939 O O . GLY A 1 360 ? 10.816 -5.131 -21.282 1.00 98.25 360 GLY A O 1
ATOM 2940 N N . TYR A 1 361 ? 10.092 -3.019 -21.254 1.00 98.12 361 TYR A N 1
ATOM 2941 C CA . TYR A 1 361 ? 10.128 -2.868 -22.704 1.00 98.12 361 TYR A CA 1
ATOM 2942 C C . TYR A 1 361 ? 10.674 -1.503 -23.102 1.00 98.12 361 TYR A C 1
ATOM 2944 O O . TYR A 1 361 ? 10.287 -0.481 -22.545 1.00 98.12 361 TYR A O 1
ATOM 2952 N N . ILE A 1 362 ? 11.518 -1.473 -24.129 1.00 97.88 362 ILE A N 1
ATOM 2953 C CA . ILE A 1 362 ? 11.836 -0.243 -24.855 1.00 97.88 3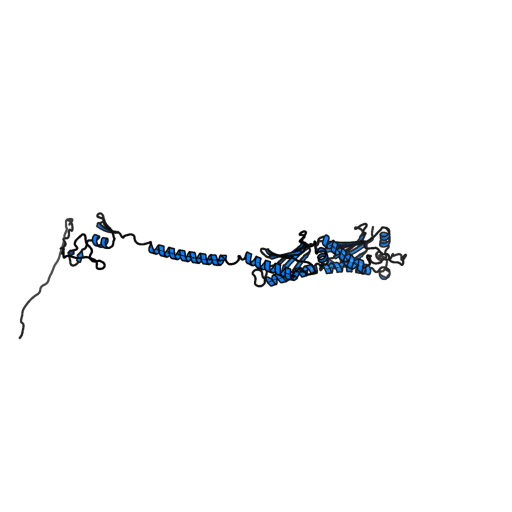62 ILE A CA 1
ATOM 2954 C C . ILE A 1 362 ? 10.985 -0.232 -26.120 1.00 97.88 362 ILE A C 1
ATOM 2956 O O . ILE A 1 362 ? 11.063 -1.160 -26.935 1.00 97.88 362 ILE A O 1
ATOM 2960 N N . VAL A 1 363 ? 10.168 0.807 -26.292 1.00 97.12 363 VAL A N 1
ATOM 2961 C CA . VAL A 1 363 ? 9.175 0.889 -27.371 1.00 97.12 363 VAL A CA 1
ATOM 2962 C C . VAL A 1 363 ? 9.229 2.230 -28.099 1.00 97.12 363 VAL A C 1
ATOM 2964 O O . VAL A 1 363 ? 9.569 3.271 -27.537 1.00 97.12 363 VAL A O 1
ATOM 2967 N N . SER A 1 364 ? 8.880 2.222 -29.384 1.00 95.44 364 SER A N 1
ATOM 2968 C CA . SER A 1 364 ? 8.807 3.451 -30.182 1.00 95.44 364 SER A CA 1
ATOM 2969 C C . SER A 1 364 ? 7.662 4.359 -29.722 1.00 95.44 364 SER A C 1
ATOM 2971 O O . SER A 1 364 ? 6.504 3.935 -29.706 1.00 95.44 364 SER A O 1
ATOM 2973 N N . GLU A 1 365 ? 7.944 5.646 -29.483 1.00 94.19 365 GLU A N 1
ATOM 2974 C CA . GLU A 1 365 ? 6.902 6.653 -29.207 1.00 94.19 365 GLU A CA 1
ATOM 2975 C C . GLU A 1 365 ? 5.880 6.789 -30.359 1.00 94.19 365 GLU A C 1
ATOM 2977 O O . GLU A 1 365 ? 4.738 7.207 -30.160 1.00 94.19 365 GLU A O 1
ATOM 2982 N N . TYR A 1 366 ? 6.273 6.419 -31.585 1.00 92.06 366 TYR A N 1
ATOM 2983 C CA . TYR A 1 366 ? 5.428 6.512 -32.779 1.00 92.06 366 TYR A CA 1
ATOM 2984 C C . TYR A 1 366 ? 4.540 5.279 -32.977 1.00 92.06 366 TYR A C 1
ATOM 2986 O O . TYR A 1 366 ? 3.523 5.363 -33.676 1.00 92.06 366 TYR A O 1
ATOM 2994 N N . ASN A 1 367 ? 4.916 4.141 -32.387 1.00 90.75 367 ASN A N 1
ATOM 2995 C CA . ASN A 1 367 ? 4.180 2.887 -32.459 1.00 90.75 367 ASN A CA 1
ATOM 2996 C C . ASN A 1 367 ? 4.520 1.989 -31.260 1.00 90.75 367 ASN A C 1
ATOM 2998 O O . ASN A 1 367 ? 5.488 1.238 -31.296 1.00 90.75 367 ASN A O 1
ATOM 3002 N N . LEU A 1 368 ? 3.659 1.990 -30.242 1.00 87.56 368 LEU A N 1
ATOM 3003 C CA . LEU A 1 368 ? 3.844 1.193 -29.020 1.00 87.56 368 LEU A CA 1
ATOM 3004 C C . LEU A 1 368 ? 3.884 -0.328 -29.264 1.00 87.56 368 LEU A C 1
ATOM 3006 O O . LEU A 1 368 ? 4.281 -1.087 -28.393 1.00 87.56 368 LEU A O 1
ATOM 3010 N N . SER A 1 369 ? 3.466 -0.806 -30.444 1.00 90.69 369 SER A N 1
ATOM 3011 C CA . SER A 1 369 ? 3.618 -2.224 -30.810 1.00 90.69 369 SER A CA 1
ATOM 3012 C C . SER A 1 369 ? 5.027 -2.584 -31.298 1.00 90.69 369 SER A C 1
ATOM 3014 O O . SER A 1 369 ? 5.318 -3.770 -31.465 1.00 90.69 369 SER A O 1
ATOM 3016 N N . ASP A 1 370 ? 5.879 -1.591 -31.555 1.00 93.50 370 ASP A N 1
ATOM 3017 C CA . ASP A 1 370 ? 7.264 -1.775 -31.980 1.00 93.50 370 ASP A CA 1
ATOM 3018 C C . ASP A 1 370 ? 8.181 -1.796 -30.754 1.00 93.50 370 ASP A C 1
ATOM 3020 O O . ASP A 1 370 ? 8.817 -0.803 -30.397 1.00 93.50 370 ASP A O 1
ATOM 3024 N N . VAL A 1 371 ? 8.220 -2.964 -30.112 1.00 96.44 371 VAL A N 1
ATOM 3025 C CA . VAL A 1 371 ? 9.175 -3.294 -29.049 1.00 96.44 371 VAL A CA 1
ATOM 3026 C C . VAL A 1 371 ? 10.541 -3.540 -29.679 1.00 96.44 371 VAL A C 1
ATOM 3028 O O . VAL A 1 371 ? 10.661 -4.402 -30.555 1.00 96.44 371 VAL A O 1
ATOM 3031 N N . ILE A 1 372 ? 11.558 -2.806 -29.230 1.00 96.19 372 ILE A N 1
ATOM 3032 C CA . ILE A 1 372 ? 12.941 -2.955 -29.702 1.00 96.19 372 ILE A CA 1
ATOM 3033 C C . ILE A 1 372 ? 13.814 -3.748 -28.739 1.00 96.19 372 ILE A C 1
ATOM 3035 O O . ILE A 1 372 ? 14.665 -4.512 -29.186 1.00 96.19 372 ILE A O 1
ATOM 3039 N N . VAL A 1 373 ? 13.545 -3.635 -27.442 1.00 97.19 373 VAL A N 1
ATOM 3040 C CA . VAL A 1 373 ? 14.164 -4.443 -26.389 1.00 97.19 373 VAL A CA 1
ATOM 3041 C C . VAL A 1 373 ? 13.052 -4.906 -25.458 1.00 97.19 373 VAL A C 1
ATOM 3043 O O . VAL A 1 373 ? 12.198 -4.103 -25.085 1.00 97.19 373 VAL A O 1
ATOM 3046 N N . ALA A 1 374 ? 13.035 -6.191 -25.125 1.00 97.81 374 ALA A N 1
ATOM 3047 C CA . ALA A 1 374 ? 12.202 -6.749 -24.064 1.00 97.81 374 ALA A CA 1
ATOM 3048 C C . ALA A 1 374 ? 13.105 -7.256 -22.937 1.00 97.81 374 ALA A C 1
ATOM 3050 O O . ALA A 1 374 ? 14.158 -7.807 -23.234 1.00 97.81 374 ALA A O 1
ATOM 3051 N N . TYR A 1 375 ? 12.694 -7.073 -21.690 1.00 97.69 375 TYR A N 1
ATOM 3052 C CA . TYR A 1 375 ? 13.341 -7.552 -20.475 1.00 97.69 375 TYR A CA 1
ATOM 3053 C C . TYR A 1 375 ? 12.334 -8.421 -19.719 1.00 97.69 375 TYR A C 1
ATOM 3055 O O . TYR A 1 375 ? 11.333 -7.914 -19.217 1.00 97.69 375 TYR A O 1
ATOM 3063 N N . GLU A 1 376 ? 12.558 -9.732 -19.714 1.00 97.25 376 GLU A N 1
ATOM 3064 C CA . GLU A 1 376 ? 11.668 -10.739 -19.122 1.00 97.25 376 GLU A CA 1
ATOM 3065 C C . GLU A 1 376 ? 12.530 -11.833 -18.469 1.00 97.25 376 GLU A C 1
ATOM 3067 O O . GLU A 1 376 ? 13.554 -12.230 -19.033 1.00 97.25 376 GLU A O 1
ATOM 3072 N N . ASP A 1 377 ? 12.136 -12.339 -17.295 1.00 94.81 377 ASP A N 1
ATOM 3073 C CA . ASP A 1 377 ? 12.860 -13.387 -16.551 1.00 94.81 377 ASP A CA 1
ATOM 3074 C C . ASP A 1 377 ? 14.364 -13.068 -16.351 1.00 94.81 377 ASP A C 1
ATOM 3076 O O . ASP A 1 377 ? 15.240 -13.929 -16.575 1.00 94.81 377 ASP A O 1
ATOM 3080 N N . GLY A 1 378 ? 14.667 -11.797 -16.044 1.00 90.19 378 GLY A N 1
ATOM 3081 C CA . GLY A 1 378 ? 16.028 -11.272 -15.875 1.00 90.19 378 GLY A CA 1
ATOM 3082 C C . GLY A 1 378 ? 16.885 -11.292 -17.146 1.00 90.19 378 GLY A C 1
ATOM 3083 O O . GLY A 1 378 ? 18.109 -11.366 -17.062 1.00 90.19 378 GLY A O 1
ATOM 3084 N N . LYS A 1 379 ? 16.276 -11.332 -18.340 1.00 94.50 379 LYS A N 1
ATOM 3085 C CA . LYS A 1 379 ? 16.993 -11.423 -19.622 1.00 94.50 379 LYS A CA 1
ATOM 3086 C C . LYS A 1 379 ? 16.471 -10.429 -20.637 1.00 94.50 379 LYS A C 1
ATOM 3088 O O . LYS A 1 379 ? 15.265 -10.247 -20.772 1.00 94.50 379 LYS A O 1
ATOM 3093 N N . ILE A 1 380 ? 17.387 -9.882 -21.434 1.00 95.62 380 ILE A N 1
ATOM 3094 C CA . ILE A 1 380 ? 17.040 -9.028 -22.569 1.00 95.62 380 ILE A CA 1
ATOM 3095 C C . ILE A 1 380 ? 16.871 -9.819 -23.877 1.00 95.62 380 ILE A C 1
ATOM 3097 O O . ILE A 1 380 ? 17.619 -10.752 -24.174 1.00 95.62 380 ILE A O 1
ATOM 3101 N N . GLU A 1 381 ? 15.905 -9.412 -24.697 1.00 96.06 381 GLU A N 1
ATOM 3102 C CA . GLU A 1 381 ? 15.698 -9.871 -26.073 1.00 96.06 381 GLU A CA 1
ATOM 3103 C C . GLU A 1 381 ? 15.611 -8.659 -27.013 1.00 96.06 381 GLU A C 1
ATOM 3105 O O . GLU A 1 381 ? 14.710 -7.823 -26.896 1.00 96.06 381 GLU A O 1
ATOM 3110 N N . PHE A 1 382 ? 16.513 -8.591 -27.994 1.00 95.00 382 PHE A N 1
ATOM 3111 C CA . PHE A 1 382 ? 16.503 -7.556 -29.027 1.00 95.00 382 PHE A CA 1
ATOM 3112 C C . PHE A 1 382 ? 15.559 -7.920 -30.179 1.00 95.00 382 PHE A C 1
ATOM 3114 O O . PHE A 1 382 ? 15.549 -9.048 -30.678 1.00 95.00 382 PHE A O 1
ATOM 3121 N N . LYS A 1 383 ? 14.768 -6.950 -30.647 1.00 95.56 383 LYS A N 1
ATOM 3122 C CA . LYS A 1 383 ? 13.732 -7.153 -31.670 1.00 95.56 383 LYS A CA 1
ATOM 3123 C C . LYS A 1 383 ? 13.871 -6.169 -32.824 1.00 95.56 383 LYS A C 1
ATOM 3125 O O . LYS A 1 383 ? 14.083 -4.972 -32.650 1.00 95.56 383 LYS A O 1
ATOM 3130 N N . ARG A 1 384 ? 13.696 -6.684 -34.044 1.00 93.56 384 ARG A N 1
ATOM 3131 C CA . ARG A 1 384 ? 13.582 -5.867 -35.264 1.00 93.56 384 ARG A CA 1
ATOM 3132 C C . ARG A 1 384 ? 12.203 -5.208 -35.333 1.00 93.56 384 ARG A C 1
ATOM 3134 O O . ARG A 1 384 ? 11.191 -5.881 -35.130 1.00 93.56 384 ARG A O 1
ATOM 3141 N N . VAL A 1 385 ? 12.166 -3.939 -35.730 1.00 92.00 385 VAL A N 1
ATOM 3142 C CA . VAL A 1 385 ? 10.925 -3.173 -35.967 1.00 92.00 385 VAL A CA 1
ATOM 3143 C C . VAL A 1 385 ? 10.446 -3.306 -37.409 1.00 92.00 385 VAL A C 1
ATOM 3145 O O . VAL A 1 385 ? 11.255 -3.549 -38.312 1.00 92.00 385 VAL A O 1
ATOM 3148 N N . LYS A 1 386 ? 9.129 -3.221 -37.627 1.00 81.31 386 LYS A N 1
ATOM 3149 C CA . LYS A 1 386 ? 8.471 -3.629 -38.883 1.00 81.31 386 LYS A CA 1
ATOM 3150 C C . LYS A 1 386 ? 8.216 -2.520 -39.890 1.00 81.31 386 LYS A C 1
ATOM 3152 O O . LYS A 1 386 ? 7.813 -1.416 -39.485 1.00 81.31 386 LYS A O 1
#

Radius of gyration: 60.37 Å; Cα contacts (8 Å, |Δi|>4): 516; chains: 1; bounding box: 125×87×178 Å

Secondary structure (DSSP, 8-state):
------------------------------------B-----EEETTEEE--SS--EEETTEEE--HHHHHHHTT-EEEEETTTTEEEEE-----SHHHHHHHHHHHHHHHHHHHHHHHHHTTS--HHHHHHHHHHHHHHHHHHHHTTGGG--EEEEEEEETTEEEEEEEE-HHHHHHHHHTS-HHHHHHHHHHHHHHHHHHHTTSTTTT--EEEEEEETTTTEEEEEEEEETTEEEEE----HHHHHHHHHHHIIIIIIHHHTTBPPPB-BTT---SSPB--BEEEEEEEESSS-EEEEEEE---HHHHHHHTTBGGG-TTS-GGG-SS-HHHHHHHHHHHHHHHHHHHT--HHHHEEEEEEETTEEEEEEEEEETTEEEE----

Foldseek 3Di:
DDDDDDDDDDDDDDDDDDDDDDDDDDPDPPDDDWDWAFDQDWDDDPNHTADAPDGWTDTPNDIDGDPQSVLVVVPWHWDQDPVVRDIDTHDDPDDDDVVVVVVVVVVVVVVVVVVVVVVVVVPPDDPVRVVVVLQVVLQVVLQVVCCQPLHFGWGWHWDDDPQAIEIEIEGACVPCVVSVLPAFPVNVQVSVLVSVVSSLVSCPVHPCNQGKYKYFYAHPVVRDTQWIWIAHPSDIDIGGPCDQVSQQSVQVVLCVVQCCVPPVQWAAWFAFPVNPDPGTDIWGFDGKGWDDDPLAIEIETETACPPVNLVRLLRTPVPDPPDDQVPGPGDCVSVLCSFVSSLVSVCVRSVDDSQARYKYFYAYPVDRVFTQWIQHSSDIDGDRGD

Mean predicted aligned error: 17.92 Å

Solvent-accessible surface area (backbone atoms only — not comparable to full-atom values): 22757 Å² total; per-residue (Å²): 133,86,81,90,81,90,88,84,91,82,91,90,85,90,84,90,88,91,81,90,81,86,88,80,90,74,88,71,83,84,79,78,88,76,72,74,48,77,74,88,64,81,50,65,59,95,91,38,78,54,91,61,91,56,87,33,32,33,40,97,91,41,80,48,65,56,64,60,48,58,35,49,76,71,60,28,49,73,46,80,41,79,92,77,74,41,81,46,77,45,74,66,93,78,86,61,68,78,60,53,53,54,51,52,53,51,51,52,51,52,50,48,53,51,50,56,50,48,58,58,57,71,71,49,75,52,70,71,56,50,51,50,51,54,35,54,55,47,25,55,49,49,27,73,73,40,36,56,58,81,79,33,63,45,43,54,46,60,43,88,50,100,79,32,35,39,40,40,41,31,32,50,44,93,81,31,43,74,53,53,73,72,51,47,59,60,55,51,45,52,50,52,45,54,50,51,54,49,50,44,62,70,26,50,96,46,102,54,43,88,56,36,38,33,35,39,35,31,34,60,77,80,66,47,67,52,26,37,38,40,39,51,100,92,43,74,48,75,47,65,54,79,43,75,64,57,33,55,52,51,22,48,50,51,38,47,68,46,38,38,66,77,42,70,38,31,52,65,64,38,36,44,61,80,64,84,53,93,66,67,47,75,44,44,48,76,49,51,45,46,46,79,60,92,86,32,37,38,37,40,38,25,25,66,53,46,80,69,46,46,54,47,58,66,41,20,36,88,73,38,90,86,59,58,81,90,73,46,87,38,62,68,61,52,51,45,52,56,54,44,58,56,42,48,57,53,17,70,48,69,77,47,52,52,45,83,30,39,34,38,34,35,24,22,69,89,40,77,86,38,44,42,35,38,35,48,69,76,40,75,47,76,43,76,69,133

Nearest PDB structures (foldseek):
  4ewv-assembly1_A  TM=4.605E-01  e=1.191E+00  Arabidopsis thaliana
  8rd8-assembly1_CT  TM=5.526E-01  e=5.259E+00  Psychrobacter urativorans
  6ytf-assembly1_d  TM=5.752E-01  e=6.998E+00  Acinetobacter baumannii ATCC 19606 = CIP 70.34 = JCM 6841
  3vx8-assembly2_D  TM=3.432E-01  e=1.191E+00  Arabidopsis thaliana
  2uyr-assembly1_X  TM=3.135E-01  e=1.585E+00  Bacillus cereus

Sequence (386 aa):
MKLLKKKPFLLGIGLVIAITGLQSPAYADVIKYVDAYFNDIKISVNNQFKSVSAEPFISGGTTYVAVRDITNIFGFDVNWNSSENVVEIIAPNVGNTSSLEREIAMLQNQLKIANDKLLQHENTVSPDEEIKEILREIDLALEDIFYDEYDIEWFFNLTERSNYIDLQVEFDADYYDYEYDKMTVLQMEKLVEKACEHVLTMLKDSVLEDILIKGEVINADNQDILGTFRYDDNEIEYDVEISETILGLFAQDVYYDVIDSDYDEKMPDFHLADGSNSDPYRISTENLYITEKNGNYTFEVLVNLSTNYEKYWNASDVLDDELDEDDWDTDPRDFEDFMFDIADYIADEFDLDIEDDISGYIVSEYNLSDVIVAYEDGKIEFKRVK